Protein AF-A0A1V5XUL0-F1 (afdb_monomer_lite)

Structure (mmCIF, N/CA/C/O backbone):
data_AF-A0A1V5XUL0-F1
#
_entry.id   AF-A0A1V5XUL0-F1
#
loop_
_atom_site.group_PDB
_atom_site.id
_atom_site.type_symbol
_atom_site.label_atom_id
_atom_site.label_alt_id
_atom_site.label_comp_id
_atom_site.label_asym_id
_atom_site.label_entity_id
_atom_site.label_seq_id
_atom_site.pdbx_PDB_ins_code
_atom_site.Cartn_x
_atom_site.Cartn_y
_atom_site.Cartn_z
_atom_site.occupancy
_atom_site.B_iso_or_equiv
_atom_site.auth_seq_id
_atom_site.auth_comp_id
_atom_site.auth_asym_id
_atom_site.auth_atom_id
_atom_site.pdbx_PDB_model_num
ATOM 1 N N . MET A 1 1 ? 3.239 -18.757 29.867 1.00 59.53 1 MET A N 1
ATOM 2 C CA . MET A 1 1 ? 4.052 -17.527 29.972 1.00 59.53 1 MET A CA 1
ATOM 3 C C . MET A 1 1 ? 4.431 -17.095 28.571 1.00 59.53 1 MET A C 1
ATOM 5 O O . MET A 1 1 ? 4.892 -17.939 27.811 1.00 59.53 1 MET A O 1
ATOM 9 N N . GLN A 1 2 ? 4.167 -15.844 28.206 1.00 84.75 2 GLN A N 1
ATOM 10 C CA . GLN A 1 2 ? 4.447 -15.341 26.864 1.00 84.75 2 GLN A CA 1
ATOM 11 C C . GLN A 1 2 ? 5.853 -14.735 26.844 1.00 84.75 2 GLN A C 1
ATOM 13 O O . GLN A 1 2 ? 6.126 -13.776 27.567 1.00 84.75 2 GLN A O 1
ATOM 18 N N . ASN A 1 3 ? 6.744 -15.336 26.056 1.00 92.56 3 ASN A N 1
ATOM 19 C CA . ASN A 1 3 ? 8.061 -14.774 25.781 1.00 92.56 3 ASN A CA 1
ATOM 20 C C . ASN A 1 3 ? 7.967 -13.889 24.541 1.00 92.56 3 ASN A C 1
ATOM 22 O O . ASN A 1 3 ? 7.315 -14.257 23.563 1.00 92.56 3 ASN A O 1
ATOM 26 N N . PHE A 1 4 ? 8.648 -12.755 24.587 1.00 94.69 4 PHE A N 1
ATOM 27 C CA . PHE A 1 4 ? 8.796 -11.847 23.464 1.00 94.69 4 PHE A CA 1
ATOM 28 C C . PHE A 1 4 ? 10.259 -11.775 23.067 1.00 94.69 4 PHE A C 1
ATOM 30 O O . PHE A 1 4 ? 11.136 -11.787 23.928 1.00 94.69 4 PHE A O 1
ATOM 37 N N . ASN A 1 5 ? 10.513 -11.699 21.767 1.00 93.31 5 ASN A N 1
ATOM 38 C CA . ASN A 1 5 ? 11.843 -11.515 21.209 1.00 93.31 5 ASN A CA 1
ATOM 39 C C . ASN A 1 5 ? 12.011 -10.082 20.696 1.00 93.31 5 ASN A C 1
ATOM 41 O O . ASN A 1 5 ? 11.017 -9.410 20.411 1.00 93.31 5 ASN A O 1
ATOM 45 N N . ASN A 1 6 ? 13.259 -9.622 20.566 1.00 91.94 6 ASN A N 1
ATOM 46 C CA . ASN A 1 6 ? 13.623 -8.312 20.001 1.00 91.94 6 ASN A CA 1
ATOM 47 C C . ASN A 1 6 ? 12.744 -7.178 20.541 1.00 91.94 6 ASN A C 1
ATOM 49 O O . ASN A 1 6 ? 12.083 -6.466 19.790 1.00 91.94 6 ASN A O 1
ATOM 53 N N . SER A 1 7 ? 12.653 -7.100 21.862 1.00 94.50 7 SER A N 1
ATOM 54 C CA . SER A 1 7 ? 11.710 -6.235 22.559 1.00 94.50 7 SER A CA 1
ATOM 55 C C . SER A 1 7 ? 12.409 -5.021 23.148 1.00 94.50 7 SER A C 1
ATOM 57 O O . SER A 1 7 ? 13.621 -5.033 23.356 1.00 94.50 7 SER A O 1
ATOM 59 N N . TRP A 1 8 ? 11.645 -3.987 23.462 1.00 94.94 8 TRP A N 1
ATOM 60 C CA . TRP A 1 8 ? 12.133 -2.823 24.181 1.00 94.94 8 TRP A CA 1
ATOM 61 C C . TRP A 1 8 ? 11.078 -2.280 25.143 1.00 94.94 8 TRP A C 1
ATOM 63 O O . TRP A 1 8 ? 9.875 -2.474 24.969 1.00 94.94 8 TRP A O 1
ATOM 73 N N . LEU A 1 9 ? 11.557 -1.627 26.195 1.00 96.81 9 LEU A N 1
ATOM 74 C CA . LEU A 1 9 ? 10.783 -0.856 27.155 1.00 96.81 9 LEU A CA 1
ATOM 75 C C . LEU A 1 9 ? 11.223 0.601 27.034 1.00 96.81 9 LEU A C 1
ATOM 77 O O . LEU A 1 9 ? 12.421 0.896 27.005 1.00 96.81 9 LEU A O 1
ATOM 81 N N . GLY A 1 10 ? 10.265 1.512 26.963 1.00 96.31 10 GLY A N 1
ATOM 82 C CA . GLY A 1 10 ? 10.540 2.931 26.802 1.00 96.31 10 GLY A CA 1
ATOM 83 C C . GLY A 1 10 ? 9.300 3.778 27.010 1.00 96.31 10 GLY A C 1
ATOM 84 O O . GLY A 1 10 ? 8.245 3.265 27.365 1.00 96.31 10 GLY A O 1
ATOM 85 N N . TYR A 1 11 ? 9.426 5.077 26.782 1.00 96.31 11 TYR A N 1
ATOM 86 C CA . TYR A 1 11 ? 8.304 6.002 26.854 1.00 96.31 11 TYR A CA 1
ATOM 87 C C . TYR A 1 11 ? 7.851 6.381 25.449 1.00 96.31 11 TYR A C 1
ATOM 89 O O . TYR A 1 11 ? 8.640 6.922 24.678 1.00 96.31 11 TYR A O 1
ATOM 97 N N . ASP A 1 12 ? 6.588 6.104 25.138 1.00 93.62 12 ASP A N 1
ATOM 98 C CA . ASP A 1 12 ? 5.905 6.541 23.922 1.00 93.62 12 ASP A CA 1
ATOM 99 C C . ASP A 1 12 ? 5.601 8.030 24.021 1.00 93.62 12 ASP A C 1
ATOM 101 O O . ASP A 1 12 ? 5.016 8.464 25.017 1.00 93.62 12 ASP A O 1
ATOM 105 N N . LEU A 1 13 ? 5.966 8.802 23.004 1.00 93.31 13 LEU A N 1
ATOM 106 C CA . LEU A 1 13 ? 5.696 10.232 22.938 1.00 93.31 13 LEU A CA 1
ATOM 107 C C . LEU A 1 13 ? 4.589 10.513 21.908 1.00 93.31 13 LEU A C 1
ATOM 109 O O . LEU A 1 13 ? 4.604 9.918 20.825 1.00 93.31 13 LEU A O 1
ATOM 113 N N . PRO A 1 14 ? 3.646 11.432 22.190 1.00 88.44 14 PRO A N 1
ATOM 114 C CA . PRO A 1 14 ? 2.595 11.798 21.247 1.00 88.44 14 PRO A CA 1
ATOM 115 C C . PRO A 1 14 ? 3.161 12.263 19.901 1.00 88.44 14 PRO A C 1
ATOM 117 O O . PRO A 1 14 ? 3.851 13.281 19.802 1.00 88.44 14 PRO A O 1
ATOM 120 N N . TYR A 1 15 ? 2.855 11.503 18.848 1.00 86.38 15 TYR A N 1
ATOM 121 C CA . TYR A 1 15 ? 3.465 11.698 17.536 1.00 86.38 15 TYR A CA 1
ATOM 122 C C . TYR A 1 15 ? 3.209 13.091 16.960 1.00 86.38 15 TYR A C 1
ATOM 124 O O . TYR A 1 15 ? 4.140 13.771 16.530 1.00 86.38 15 TYR A O 1
ATOM 132 N N . ASP A 1 16 ? 1.945 13.515 16.980 1.00 83.50 16 ASP A N 1
ATOM 133 C CA . ASP A 1 16 ? 1.527 14.796 16.418 1.00 83.50 16 ASP A CA 1
ATOM 134 C C . ASP A 1 16 ? 2.096 15.975 17.210 1.00 83.50 16 ASP A C 1
ATOM 136 O O . ASP A 1 16 ? 2.430 16.998 16.617 1.00 83.50 16 ASP A O 1
ATOM 140 N N . GLU A 1 17 ? 2.261 15.847 18.530 1.00 89.25 17 GLU A N 1
ATOM 141 C CA . GLU A 1 17 ? 2.889 16.899 19.335 1.00 89.25 17 GLU A CA 1
ATOM 142 C C . GLU A 1 17 ? 4.354 17.077 18.938 1.00 89.25 17 GLU A C 1
ATOM 144 O O . GLU A 1 17 ? 4.753 18.198 18.625 1.00 89.25 17 GLU A O 1
ATOM 149 N N . ILE A 1 18 ? 5.125 15.982 18.847 1.00 89.88 18 ILE A N 1
ATOM 150 C CA . ILE A 1 18 ? 6.526 16.025 18.400 1.00 89.88 18 ILE A CA 1
ATOM 151 C C . ILE A 1 18 ? 6.636 16.575 16.979 1.00 89.88 18 ILE A C 1
ATOM 153 O O . ILE A 1 18 ? 7.435 17.475 16.722 1.00 89.88 18 ILE A O 1
ATOM 157 N N . GLU A 1 19 ? 5.844 16.059 16.038 1.00 88.38 19 GLU A N 1
ATOM 158 C CA . GLU A 1 19 ? 5.932 16.481 14.640 1.00 88.38 19 GLU A CA 1
ATOM 159 C C . GLU A 1 19 ? 5.550 17.951 14.449 1.00 88.38 19 GLU A C 1
ATOM 161 O O . GLU A 1 19 ? 6.055 18.580 13.523 1.00 88.38 19 GLU A O 1
ATOM 166 N N . ASN A 1 20 ? 4.722 18.530 15.321 1.00 88.19 20 ASN A N 1
ATOM 167 C CA . ASN A 1 20 ? 4.361 19.946 15.269 1.00 88.19 20 ASN A CA 1
ATOM 168 C C . ASN A 1 20 ? 5.371 20.875 15.965 1.00 88.19 20 ASN A C 1
ATOM 170 O O . ASN A 1 20 ? 5.241 22.097 15.848 1.00 88.19 20 ASN A O 1
ATOM 174 N N . LEU A 1 21 ? 6.401 20.344 16.634 1.00 89.94 21 LEU A N 1
ATOM 175 C CA . LEU A 1 21 ? 7.431 21.175 17.257 1.00 89.94 21 LEU A CA 1
ATOM 176 C C . LEU A 1 21 ? 8.192 21.997 16.200 1.00 89.94 21 LEU A C 1
ATOM 178 O O . LEU A 1 21 ? 8.639 21.446 15.186 1.00 89.94 21 LEU A O 1
ATOM 182 N N . PRO A 1 22 ? 8.431 23.305 16.432 1.00 89.12 22 PRO A N 1
ATOM 183 C CA . PRO A 1 22 ? 9.176 24.149 15.495 1.00 89.12 22 PRO A CA 1
ATOM 184 C C . PRO A 1 22 ? 10.574 23.615 15.152 1.00 89.12 22 PRO A C 1
ATOM 186 O O . PRO A 1 22 ? 11.016 23.731 14.006 1.00 89.12 22 PRO A O 1
ATOM 189 N N . SER A 1 23 ? 11.261 23.002 16.119 1.00 84.88 23 SER A N 1
ATOM 190 C CA . SER A 1 23 ? 12.575 22.371 15.941 1.00 84.88 23 SER A CA 1
ATOM 191 C C . SER A 1 23 ? 12.509 21.187 14.971 1.00 84.88 23 SER A C 1
ATOM 193 O O . SER A 1 23 ? 13.293 21.124 14.022 1.00 84.88 23 SER A O 1
ATOM 195 N N . VAL A 1 24 ? 11.518 20.305 15.132 1.00 85.94 24 VAL A N 1
ATOM 196 C CA . VAL A 1 24 ? 11.273 19.160 14.242 1.00 85.94 24 VAL A CA 1
ATOM 197 C C . VAL A 1 24 ? 10.875 19.634 12.847 1.00 85.94 24 VAL A C 1
ATOM 199 O O . VAL A 1 24 ? 11.471 19.214 11.858 1.00 85.94 24 VAL A O 1
ATOM 202 N N . GLN A 1 25 ? 9.949 20.587 12.735 1.00 87.00 25 GLN A N 1
ATOM 203 C CA . GLN A 1 25 ? 9.557 21.174 11.447 1.00 87.00 25 GLN A CA 1
ATOM 204 C C . GLN A 1 25 ? 10.744 21.812 10.710 1.00 87.00 25 GLN A C 1
ATOM 206 O O . GLN A 1 25 ? 10.874 21.683 9.488 1.00 87.00 25 GLN A O 1
ATOM 211 N N . THR A 1 26 ? 11.645 22.467 11.443 1.00 83.56 26 THR A N 1
ATOM 212 C CA . THR A 1 26 ? 12.870 23.052 10.884 1.00 83.56 26 THR A CA 1
ATOM 213 C C . THR A 1 26 ? 13.823 21.968 10.377 1.00 83.56 26 THR A C 1
ATOM 215 O O . THR A 1 26 ? 14.301 22.068 9.242 1.00 83.56 26 THR A O 1
ATOM 218 N N . LEU A 1 27 ? 14.033 20.892 11.147 1.00 77.88 27 LEU A N 1
ATOM 219 C CA . LEU A 1 27 ? 14.802 19.720 10.709 1.00 77.88 27 LEU A CA 1
ATOM 220 C C . LEU A 1 27 ? 14.221 19.119 9.424 1.00 77.88 27 LEU A C 1
ATOM 222 O O . LEU A 1 27 ? 14.946 18.966 8.436 1.00 77.88 27 LEU A O 1
ATOM 226 N N . ARG A 1 28 ? 12.903 18.884 9.382 1.00 80.31 28 ARG A N 1
ATOM 227 C CA . ARG A 1 28 ? 12.196 18.341 8.209 1.00 80.31 28 ARG A CA 1
ATOM 228 C C . ARG A 1 28 ? 12.403 19.211 6.961 1.00 80.31 28 ARG A C 1
ATOM 230 O O . ARG A 1 28 ? 12.702 18.691 5.884 1.00 80.31 28 ARG A O 1
ATOM 237 N N . ARG A 1 29 ? 12.308 20.540 7.095 1.00 79.50 29 ARG A N 1
ATOM 238 C CA . ARG A 1 29 ? 12.514 21.499 5.988 1.00 79.50 29 ARG A CA 1
ATOM 239 C C . ARG A 1 29 ? 13.963 21.561 5.510 1.00 79.50 29 ARG A C 1
ATOM 241 O O . ARG A 1 29 ? 14.192 21.716 4.311 1.00 79.50 29 ARG A O 1
ATOM 248 N N . SER A 1 30 ? 14.929 21.403 6.418 1.00 72.12 30 SER A N 1
ATOM 249 C CA . SER A 1 30 ? 16.365 21.465 6.104 1.00 72.12 30 SER A CA 1
ATOM 250 C C . SER A 1 30 ? 16.858 20.321 5.208 1.00 72.12 30 SER A C 1
ATOM 252 O O . SER A 1 30 ? 17.946 20.400 4.644 1.00 72.12 30 SER A O 1
ATOM 254 N N . GLY A 1 31 ? 16.049 19.273 5.026 1.00 65.06 31 GLY A N 1
ATOM 255 C CA . GLY A 1 31 ? 16.380 18.142 4.164 1.00 65.06 31 GLY A CA 1
ATOM 256 C C . GLY A 1 31 ? 17.195 17.043 4.839 1.00 65.06 31 GLY A C 1
ATOM 257 O O . GLY A 1 31 ? 17.385 16.010 4.205 1.00 65.06 31 GLY A O 1
ATOM 258 N N . VAL A 1 32 ? 17.587 17.236 6.105 1.00 59.88 32 VAL A N 1
ATOM 259 C CA . VAL A 1 32 ? 18.334 16.269 6.933 1.00 59.88 32 VAL A CA 1
ATOM 260 C C . VAL A 1 32 ? 17.568 14.951 7.135 1.00 59.88 32 VAL A C 1
ATOM 262 O O . VAL A 1 32 ? 18.181 13.935 7.413 1.00 59.88 32 VAL A O 1
ATOM 265 N N . GLU A 1 33 ? 16.248 14.928 6.907 1.00 54.31 33 GLU A N 1
ATOM 266 C CA . GLU A 1 33 ? 15.427 13.711 7.025 1.00 54.31 33 GLU A CA 1
ATOM 267 C C . GLU A 1 33 ? 14.427 13.515 5.874 1.00 54.31 33 GLU A C 1
ATOM 269 O O . GLU A 1 33 ? 13.339 12.965 6.052 1.00 54.31 33 GLU A O 1
ATOM 274 N N . LYS A 1 34 ? 14.752 13.945 4.649 1.00 51.62 34 LYS A N 1
ATOM 275 C CA . LYS A 1 34 ? 13.829 13.778 3.504 1.00 51.62 34 LYS A CA 1
ATOM 276 C C . LYS A 1 34 ? 13.521 12.314 3.136 1.00 51.62 34 LYS A C 1
ATOM 278 O O . LYS A 1 34 ? 12.753 12.099 2.199 1.00 51.62 34 LYS A O 1
ATOM 283 N N . ARG A 1 35 ? 14.122 11.312 3.794 1.00 53.38 35 ARG A N 1
ATOM 284 C CA . ARG A 1 35 ? 14.124 9.923 3.302 1.00 53.38 35 ARG A CA 1
ATOM 285 C C . ARG A 1 35 ? 13.545 8.869 4.252 1.00 53.38 35 ARG A C 1
ATOM 287 O O . ARG A 1 35 ? 13.005 7.900 3.726 1.00 53.38 35 ARG A O 1
ATOM 294 N N . VAL A 1 36 ? 13.562 9.047 5.581 1.00 56.62 36 VAL A N 1
ATOM 295 C CA . VAL A 1 36 ? 13.006 8.053 6.528 1.00 56.62 36 VAL A CA 1
ATOM 296 C C . VAL A 1 36 ? 12.354 8.737 7.737 1.00 56.62 36 VAL A C 1
ATOM 298 O O . VAL A 1 36 ? 13.031 9.121 8.687 1.00 56.62 36 VAL A O 1
ATOM 301 N N . LYS A 1 37 ? 11.025 8.891 7.697 1.00 65.69 37 LYS A N 1
ATOM 302 C CA . LYS A 1 37 ? 10.228 9.357 8.842 1.00 65.69 37 LYS A CA 1
ATOM 303 C C . LYS A 1 37 ? 10.076 8.205 9.836 1.00 65.69 37 LYS A C 1
ATOM 305 O O . LYS A 1 37 ? 9.657 7.125 9.416 1.00 65.69 37 LYS A O 1
ATOM 310 N N . SER A 1 38 ? 10.378 8.424 11.117 1.00 70.19 38 SER A N 1
ATOM 311 C CA . SER A 1 38 ? 10.038 7.426 12.136 1.00 70.19 38 SER A CA 1
ATOM 312 C C . SER A 1 38 ? 8.508 7.274 12.200 1.00 70.19 38 SER A C 1
ATOM 314 O O . SER A 1 38 ? 7.800 8.289 12.158 1.00 70.19 38 SER A O 1
ATOM 316 N N . PRO A 1 39 ? 7.965 6.045 12.241 1.00 71.88 39 PRO A N 1
ATOM 317 C CA . PRO A 1 39 ? 6.527 5.832 12.388 1.00 71.88 39 PRO A CA 1
ATOM 318 C C . PRO A 1 39 ? 6.022 6.173 13.798 1.00 71.88 39 PRO A C 1
ATOM 320 O O . PRO A 1 39 ? 4.828 6.391 13.969 1.00 71.88 39 PRO A O 1
ATOM 323 N N . GLU A 1 40 ? 6.916 6.235 14.786 1.00 82.69 40 GLU A N 1
ATOM 324 C CA . GLU A 1 40 ? 6.610 6.558 16.179 1.00 82.69 40 GLU A CA 1
ATOM 325 C C . GLU A 1 40 ? 7.777 7.300 16.846 1.00 82.69 40 GLU A C 1
ATOM 327 O O . GLU A 1 40 ? 8.929 7.180 16.422 1.00 82.69 40 GLU A O 1
ATOM 332 N N . HIS A 1 41 ? 7.471 8.063 17.892 1.00 90.56 41 HIS A N 1
ATOM 333 C CA . HIS A 1 41 ? 8.442 8.828 18.672 1.00 90.56 41 HIS A CA 1
ATOM 334 C C . HIS A 1 41 ? 8.519 8.226 20.066 1.00 90.56 41 HIS A C 1
ATOM 336 O O . HIS A 1 41 ? 7.502 8.116 20.741 1.00 90.56 41 HIS A O 1
ATOM 342 N N . HIS A 1 42 ? 9.704 7.806 20.497 1.00 93.56 42 HIS A N 1
ATOM 343 C CA . HIS A 1 42 ? 9.872 7.183 21.805 1.00 93.56 42 HIS A CA 1
ATOM 344 C C . HIS A 1 42 ? 11.260 7.450 22.392 1.00 93.56 42 HIS A C 1
ATOM 346 O O . HIS A 1 42 ? 12.211 7.741 21.667 1.00 93.56 42 HIS A O 1
ATOM 352 N N . VAL A 1 43 ? 11.368 7.315 23.715 1.00 94.69 43 VAL A N 1
ATOM 353 C CA . VAL A 1 43 ? 12.642 7.283 24.447 1.00 94.69 43 VAL A CA 1
ATOM 354 C C . VAL A 1 43 ? 12.844 5.878 24.992 1.00 94.69 43 VAL A C 1
ATOM 356 O O . VAL A 1 43 ? 12.108 5.442 25.879 1.00 94.69 43 VAL A O 1
ATOM 359 N N . THR A 1 44 ? 13.833 5.156 24.467 1.00 94.69 44 THR A N 1
ATOM 360 C CA . THR A 1 44 ? 14.105 3.783 24.915 1.00 94.69 44 THR A CA 1
ATOM 361 C C . THR A 1 44 ? 14.852 3.775 26.245 1.00 94.69 44 THR A C 1
ATOM 363 O O . THR A 1 44 ? 15.869 4.446 26.397 1.00 94.69 44 THR A O 1
ATOM 366 N N . VAL A 1 45 ? 14.364 2.973 27.192 1.00 95.44 45 VAL A N 1
ATOM 367 C CA . VAL A 1 45 ? 14.998 2.719 28.493 1.00 95.44 45 VAL A CA 1
ATOM 368 C C . VAL A 1 45 ? 15.832 1.439 28.430 1.00 95.44 45 VAL A C 1
ATOM 370 O O . VAL A 1 45 ? 16.974 1.430 28.885 1.00 95.44 45 VAL A O 1
ATOM 373 N N . ALA A 1 46 ? 15.271 0.360 27.872 1.00 95.75 46 ALA A N 1
ATOM 374 C CA . ALA A 1 46 ? 15.939 -0.935 27.793 1.00 95.75 46 ALA A CA 1
ATOM 375 C C . ALA A 1 46 ? 15.508 -1.759 26.567 1.00 95.75 46 ALA A C 1
ATOM 377 O O . ALA A 1 46 ? 14.332 -1.810 26.226 1.00 95.75 46 ALA A O 1
ATOM 378 N N . TYR A 1 47 ? 16.456 -2.470 25.964 1.00 94.44 47 TYR A N 1
ATOM 379 C CA . TYR A 1 47 ? 16.301 -3.484 24.928 1.00 94.44 47 TYR A CA 1
ATOM 380 C C . TYR A 1 47 ? 16.503 -4.879 25.514 1.00 94.44 47 TYR A C 1
ATOM 382 O O . TYR A 1 47 ? 17.434 -5.116 26.293 1.00 94.44 47 TYR A O 1
ATOM 390 N N . PHE A 1 48 ? 15.686 -5.818 25.048 1.00 94.19 48 PHE A N 1
ATOM 391 C CA . PHE A 1 48 ? 15.692 -7.218 25.444 1.00 94.19 48 PHE A CA 1
ATOM 392 C C . PHE A 1 48 ? 15.749 -8.116 24.210 1.00 94.19 48 PHE A C 1
ATOM 394 O O . PHE A 1 48 ? 14.975 -7.963 23.267 1.00 94.19 48 PHE A O 1
ATOM 401 N N . GLU A 1 49 ? 16.653 -9.092 24.216 1.00 91.69 49 GLU A N 1
ATOM 402 C CA . GLU A 1 49 ? 16.721 -10.083 23.139 1.00 91.69 49 GLU A CA 1
ATOM 403 C C . GLU A 1 49 ? 15.577 -11.086 23.231 1.00 91.69 49 GLU A C 1
ATOM 405 O O . GLU A 1 49 ? 14.854 -11.283 22.258 1.00 91.69 49 GLU A O 1
ATOM 410 N N . THR A 1 50 ? 15.373 -11.621 24.433 1.00 93.19 50 THR A N 1
ATOM 411 C CA . THR A 1 50 ? 14.190 -12.380 24.820 1.00 93.19 50 THR A CA 1
ATOM 412 C C . THR A 1 50 ? 13.776 -11.936 26.216 1.00 93.19 50 THR A C 1
ATOM 414 O O . THR A 1 50 ? 14.618 -11.821 27.106 1.00 93.19 50 THR A O 1
ATOM 417 N N . ILE A 1 51 ? 12.485 -11.695 26.421 1.00 96.19 51 ILE A N 1
ATOM 418 C CA . ILE A 1 51 ? 11.937 -11.293 27.713 1.00 96.19 51 ILE A CA 1
ATOM 419 C C . ILE A 1 51 ? 10.630 -12.019 27.999 1.00 96.19 51 ILE A C 1
ATOM 421 O O . ILE A 1 51 ? 9.760 -12.160 27.140 1.00 96.19 51 ILE A O 1
ATOM 425 N N . ASN A 1 52 ? 10.497 -12.481 29.236 1.00 95.62 52 ASN A N 1
ATOM 426 C CA . ASN A 1 52 ? 9.239 -12.974 29.769 1.00 95.62 52 ASN A CA 1
ATOM 427 C C . ASN A 1 52 ? 8.470 -11.787 30.359 1.00 95.62 52 ASN A C 1
ATOM 429 O O . ASN A 1 52 ? 8.986 -11.110 31.252 1.00 95.62 52 ASN A O 1
ATOM 433 N N . LEU A 1 53 ? 7.255 -11.537 29.866 1.00 94.06 53 LEU A N 1
ATOM 434 C CA . LEU A 1 53 ? 6.483 -10.350 30.248 1.00 94.06 53 LEU A CA 1
ATOM 435 C C . LEU A 1 53 ? 6.157 -10.302 31.751 1.00 94.06 53 LEU A C 1
ATOM 437 O O . LEU A 1 53 ? 6.127 -9.220 32.331 1.00 94.06 53 LEU A O 1
ATOM 441 N N . GLU A 1 54 ? 5.986 -11.459 32.398 1.00 94.88 54 GLU A N 1
ATOM 442 C CA . GLU A 1 54 ? 5.731 -11.523 33.841 1.00 94.88 54 GLU A CA 1
ATOM 443 C C . GLU A 1 54 ? 6.976 -11.118 34.639 1.00 94.88 54 GLU A C 1
ATOM 445 O O . GLU A 1 54 ? 6.880 -10.344 35.585 1.00 94.88 54 GLU A O 1
ATOM 450 N N . ASN A 1 55 ? 8.169 -11.549 34.217 1.00 96.19 55 ASN A N 1
ATOM 451 C CA . ASN A 1 55 ? 9.415 -11.132 34.869 1.00 96.19 55 ASN A CA 1
ATOM 452 C C . ASN A 1 55 ? 9.629 -9.617 34.761 1.00 96.19 55 ASN A C 1
ATOM 454 O O . ASN A 1 55 ? 10.065 -8.987 35.725 1.00 96.19 55 ASN A O 1
ATOM 458 N N . LEU A 1 56 ? 9.309 -9.032 33.600 1.00 96.81 56 LEU A N 1
ATOM 459 C CA . LEU A 1 56 ? 9.377 -7.586 33.401 1.00 96.81 56 LEU A CA 1
ATOM 460 C C . LEU A 1 56 ? 8.372 -6.853 34.300 1.00 96.81 56 LEU A C 1
ATOM 462 O O . LEU A 1 56 ? 8.743 -5.892 34.965 1.00 96.81 56 LEU A O 1
ATOM 466 N N . LYS A 1 57 ? 7.134 -7.347 34.391 1.00 97.00 57 LYS A N 1
ATOM 467 C CA . LYS A 1 57 ? 6.112 -6.824 35.307 1.00 97.00 57 LYS A CA 1
ATOM 468 C C . LYS A 1 57 ? 6.584 -6.836 36.765 1.00 97.00 57 LYS A C 1
ATOM 470 O O . LYS A 1 57 ? 6.512 -5.811 37.435 1.00 97.00 57 LYS A O 1
ATOM 475 N N . GLN A 1 58 ? 7.134 -7.951 37.247 1.00 97.44 58 GLN A N 1
ATOM 476 C CA . GLN A 1 58 ? 7.667 -8.040 38.615 1.00 97.44 58 GLN A CA 1
ATOM 477 C C . GLN A 1 58 ? 8.870 -7.108 38.846 1.00 97.44 58 GLN A C 1
ATOM 479 O O . GLN A 1 58 ? 9.096 -6.636 39.961 1.00 97.44 58 GLN A O 1
ATOM 484 N N . ALA A 1 59 ? 9.665 -6.824 37.810 1.00 97.44 59 ALA A N 1
ATOM 485 C CA . ALA A 1 59 ? 10.716 -5.814 37.890 1.00 97.44 59 ALA A CA 1
ATOM 486 C C . ALA A 1 59 ? 10.135 -4.395 37.999 1.00 97.44 59 ALA A C 1
ATOM 488 O O . ALA A 1 59 ? 10.591 -3.641 38.851 1.00 97.44 59 ALA A O 1
ATOM 489 N N . LEU A 1 60 ? 9.105 -4.056 37.217 1.00 97.50 60 LEU A N 1
ATOM 490 C CA . LEU A 1 60 ? 8.461 -2.737 37.260 1.00 97.50 60 LEU A CA 1
ATOM 491 C C . LEU A 1 60 ? 7.754 -2.456 38.587 1.00 97.50 60 LEU A C 1
ATOM 493 O O . LEU A 1 60 ? 7.916 -1.370 39.128 1.00 97.50 60 LEU A O 1
ATOM 497 N N . ILE A 1 61 ? 7.061 -3.443 39.162 1.00 97.50 61 ILE A N 1
ATOM 498 C CA . ILE A 1 61 ? 6.433 -3.306 40.488 1.00 97.50 61 ILE A CA 1
ATOM 499 C C . ILE A 1 61 ? 7.477 -2.936 41.548 1.00 97.50 61 ILE A C 1
ATOM 501 O O . ILE A 1 61 ? 7.264 -2.030 42.352 1.00 97.50 61 ILE A O 1
ATOM 505 N N . ARG A 1 62 ? 8.629 -3.618 41.539 1.00 97.81 62 ARG A N 1
ATOM 506 C CA . ARG A 1 62 ? 9.733 -3.316 42.462 1.00 97.81 62 ARG A CA 1
ATOM 507 C C . ARG A 1 62 ? 10.351 -1.948 42.183 1.00 97.81 62 ARG A C 1
ATOM 509 O O . ARG A 1 62 ? 10.638 -1.223 43.127 1.00 97.81 62 ARG A O 1
ATOM 516 N N . ALA A 1 63 ? 10.505 -1.587 40.910 1.00 97.44 63 ALA A N 1
ATOM 517 C CA . ALA A 1 63 ? 11.008 -0.276 40.520 1.00 97.44 63 ALA A CA 1
ATOM 518 C C . ALA A 1 63 ? 10.099 0.853 41.037 1.00 97.44 63 ALA A C 1
ATOM 520 O O . ALA A 1 63 ? 10.603 1.832 41.566 1.00 97.44 63 ALA A O 1
ATOM 521 N N . GLU A 1 64 ? 8.772 0.715 40.951 1.00 97.38 64 GLU A N 1
ATOM 522 C CA . GLU A 1 64 ? 7.821 1.706 41.484 1.00 97.38 64 GLU A CA 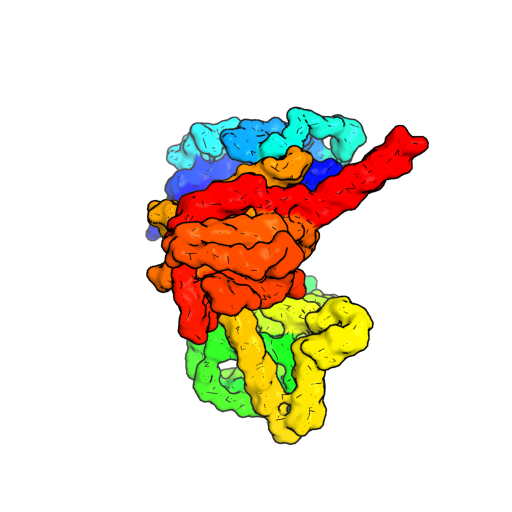1
ATOM 523 C C . GLU A 1 64 ? 7.876 1.821 43.009 1.00 97.38 64 GLU A C 1
ATOM 525 O O . GLU A 1 64 ? 7.820 2.926 43.553 1.00 97.38 64 GLU A O 1
ATOM 530 N N . GLN A 1 65 ? 8.025 0.687 43.701 1.00 96.94 65 GLN A N 1
ATOM 531 C CA . GLN A 1 65 ? 8.197 0.656 45.155 1.00 96.94 65 GLN A CA 1
ATOM 532 C C . GLN A 1 65 ? 9.473 1.385 45.590 1.00 96.94 65 GLN A C 1
ATOM 534 O O . GLN A 1 65 ? 9.435 2.146 46.553 1.00 96.94 65 GLN A O 1
ATOM 539 N N . GLU A 1 66 ? 10.584 1.177 44.880 1.00 97.69 66 GLU A N 1
ATOM 540 C CA . GLU A 1 66 ? 11.865 1.825 45.178 1.00 97.69 66 GLU A CA 1
ATOM 541 C C . GLU A 1 66 ? 11.890 3.300 44.753 1.00 97.69 66 GLU A C 1
ATOM 543 O O . GLU A 1 66 ? 12.437 4.139 45.467 1.00 97.69 66 GLU A O 1
ATOM 548 N N . TYR A 1 67 ? 11.241 3.641 43.636 1.00 96.50 67 TYR A N 1
ATOM 549 C CA . TYR A 1 67 ? 11.082 5.025 43.191 1.00 96.50 67 TYR A CA 1
ATOM 550 C C . TYR A 1 67 ? 10.191 5.846 44.135 1.00 96.50 67 TYR A C 1
ATOM 552 O O . TYR A 1 67 ? 10.358 7.061 44.252 1.00 96.50 67 TYR A O 1
ATOM 560 N N . GLY A 1 68 ? 9.232 5.191 44.800 1.00 96.19 68 GLY A N 1
ATOM 561 C CA . GLY A 1 68 ? 8.238 5.837 45.656 1.00 96.19 68 GLY A CA 1
ATOM 562 C C . GLY A 1 68 ? 7.094 6.494 44.876 1.00 96.19 68 GLY A C 1
ATOM 563 O O . GLY A 1 68 ? 6.488 7.447 45.364 1.00 96.19 68 GLY A O 1
ATOM 564 N N . GLY A 1 69 ? 6.796 6.017 43.662 1.00 93.44 69 GLY A N 1
ATOM 565 C CA . GLY A 1 69 ? 5.752 6.585 42.810 1.00 93.44 69 GLY A CA 1
ATOM 566 C C . GLY A 1 69 ? 5.531 5.820 41.504 1.00 93.44 69 GLY A C 1
ATOM 567 O O . GLY A 1 69 ? 6.275 4.903 41.166 1.00 93.44 69 GLY A O 1
ATOM 568 N N . SER A 1 70 ? 4.497 6.222 40.762 1.00 93.88 70 SER A N 1
ATOM 569 C CA . SER A 1 70 ? 4.157 5.639 39.458 1.00 93.88 70 SER A CA 1
ATOM 570 C C . SER A 1 70 ? 5.237 5.932 38.413 1.00 93.88 70 SER A C 1
ATOM 572 O O . SER A 1 70 ? 5.660 7.082 38.260 1.00 93.88 70 SER A O 1
ATOM 574 N N . LEU A 1 71 ? 5.591 4.913 37.627 1.00 93.12 71 LEU A N 1
ATOM 575 C CA . LEU A 1 71 ? 6.469 5.037 36.459 1.00 93.12 71 LEU A CA 1
ATOM 576 C C . LEU A 1 71 ? 5.690 5.163 35.135 1.00 93.12 71 LEU A C 1
ATOM 578 O O . LEU A 1 71 ? 6.305 5.240 34.076 1.00 93.12 71 LEU A O 1
ATOM 582 N N . ASN A 1 72 ? 4.349 5.205 35.168 1.00 88.06 72 ASN A N 1
ATOM 583 C CA . ASN A 1 72 ? 3.504 5.280 33.966 1.00 88.06 72 ASN A CA 1
ATOM 584 C C . ASN A 1 72 ? 3.810 6.472 33.055 1.00 88.06 72 ASN A C 1
ATOM 586 O O . ASN A 1 72 ? 3.664 6.357 31.840 1.00 88.06 72 ASN A O 1
ATOM 590 N N . LEU A 1 73 ? 4.162 7.622 33.628 1.00 89.94 73 LEU A N 1
ATOM 591 C CA . LEU A 1 73 ? 4.328 8.881 32.907 1.00 89.94 73 LEU A CA 1
ATOM 592 C C . LEU A 1 73 ? 5.675 9.500 33.255 1.00 89.94 73 LEU A C 1
ATOM 594 O O . LEU A 1 73 ? 6.043 9.508 34.427 1.00 89.94 73 LEU A O 1
ATOM 598 N N . ASN A 1 74 ? 6.351 10.065 32.254 1.00 89.88 74 ASN A N 1
ATOM 599 C CA . ASN A 1 74 ? 7.516 10.926 32.455 1.00 89.88 74 ASN A CA 1
ATOM 600 C C . ASN A 1 74 ? 7.381 12.216 31.646 1.00 89.88 74 ASN A C 1
ATOM 602 O O . ASN A 1 74 ? 7.087 12.176 30.452 1.00 89.88 74 ASN A O 1
ATOM 606 N N . ASN A 1 75 ? 7.619 13.358 32.291 1.00 92.69 75 ASN A N 1
ATOM 607 C CA . ASN A 1 75 ? 7.669 14.659 31.629 1.00 92.69 75 ASN A CA 1
ATOM 608 C C . ASN A 1 75 ? 9.102 14.924 31.161 1.00 92.69 75 ASN A C 1
ATOM 610 O O . ASN A 1 75 ? 9.942 15.340 31.954 1.00 92.69 75 ASN A O 1
ATOM 614 N N . PHE A 1 76 ? 9.373 14.682 29.881 1.00 93.75 76 PHE A N 1
ATOM 615 C CA . PHE A 1 76 ? 10.676 14.931 29.279 1.00 93.75 76 PHE A CA 1
ATOM 616 C C . PHE A 1 76 ? 10.882 16.407 28.984 1.00 93.75 76 PHE A C 1
ATOM 618 O O . PHE A 1 76 ? 10.090 16.991 28.253 1.00 93.75 76 PHE A O 1
ATOM 625 N N . TYR A 1 77 ? 11.981 16.971 29.484 1.00 94.38 77 TYR A N 1
ATOM 626 C CA . TYR A 1 77 ? 12.499 18.271 29.061 1.00 94.38 77 TYR A CA 1
ATOM 627 C C . TYR A 1 77 ? 13.705 18.049 28.154 1.00 94.38 77 TYR A C 1
ATOM 629 O O . TYR A 1 77 ? 14.750 17.604 28.621 1.00 94.38 77 TYR A O 1
ATOM 637 N N . PHE A 1 78 ? 13.555 18.320 26.862 1.00 92.81 78 PHE A N 1
ATOM 638 C CA . PHE A 1 78 ? 14.619 18.182 25.872 1.00 92.81 78 PHE A CA 1
ATOM 639 C C . PHE A 1 78 ? 15.328 19.515 25.681 1.00 92.81 78 PHE A C 1
ATOM 641 O O . PHE A 1 78 ? 14.739 20.451 25.147 1.00 92.81 78 PHE A O 1
ATOM 648 N N . ASP A 1 79 ? 16.587 19.595 26.102 1.00 90.75 79 ASP A N 1
ATOM 649 C CA . ASP A 1 79 ? 17.442 20.782 25.981 1.00 90.75 79 ASP A CA 1
ATOM 650 C C . ASP A 1 79 ? 18.728 20.531 25.182 1.00 90.75 79 ASP A C 1
ATOM 652 O O . ASP A 1 79 ? 19.433 21.481 24.838 1.00 90.75 79 ASP A O 1
ATOM 656 N N . GLY A 1 80 ? 19.009 19.273 24.838 1.00 86.88 80 GLY A N 1
ATOM 657 C CA . GLY A 1 80 ? 20.146 18.894 24.014 1.00 86.88 80 GLY A CA 1
ATOM 658 C C . GLY A 1 80 ? 19.737 18.271 22.683 1.00 86.88 80 GLY A C 1
ATOM 659 O O . GLY A 1 80 ? 18.613 17.807 22.475 1.00 86.88 80 GLY A O 1
ATOM 660 N N . TYR A 1 81 ? 20.688 18.263 21.757 1.00 85.50 81 TYR A N 1
ATOM 661 C CA . TYR A 1 81 ? 20.544 17.644 20.448 1.00 85.50 81 TYR A CA 1
ATOM 662 C C . TYR A 1 81 ? 21.891 17.074 20.001 1.00 85.50 81 TYR A C 1
ATOM 664 O O . TYR A 1 81 ? 22.948 17.578 20.389 1.00 85.50 81 TYR A O 1
ATOM 672 N N . GLY A 1 82 ? 21.870 16.052 19.149 1.00 84.12 82 GLY A N 1
ATOM 673 C CA . GLY A 1 82 ? 23.098 15.473 18.619 1.00 84.12 82 GLY A CA 1
ATOM 674 C C . GLY A 1 82 ? 22.895 14.641 17.360 1.00 84.12 82 GLY A C 1
ATOM 675 O O . GLY A 1 82 ? 21.793 14.547 16.818 1.00 84.12 82 GLY A O 1
ATOM 676 N N . VAL A 1 83 ? 24.000 14.055 16.897 1.00 82.75 83 VAL A N 1
ATOM 677 C CA . VAL A 1 83 ? 24.025 13.065 15.817 1.00 82.75 83 VAL A CA 1
ATOM 678 C C . VAL A 1 83 ? 24.685 11.798 16.346 1.00 82.75 83 VAL A C 1
ATOM 680 O O . VAL A 1 83 ? 25.817 11.852 16.823 1.00 82.75 83 VAL A O 1
ATOM 683 N N . LEU A 1 84 ? 23.976 10.673 16.283 1.00 80.88 84 LEU A N 1
ATOM 684 C CA . LEU A 1 84 ? 24.509 9.348 16.600 1.00 80.88 84 LEU A CA 1
ATOM 685 C C . LEU A 1 84 ? 24.935 8.666 15.304 1.00 80.88 84 LEU A C 1
ATOM 687 O O . LEU A 1 84 ? 24.156 8.592 14.356 1.00 80.88 84 LEU A O 1
ATOM 691 N N . GLU A 1 85 ? 26.163 8.158 15.271 1.00 81.88 85 GLU A N 1
ATOM 692 C CA . GLU A 1 85 ? 26.670 7.339 14.172 1.00 81.88 85 GLU A CA 1
ATOM 693 C C . GLU A 1 85 ? 26.518 5.858 14.531 1.00 81.88 85 GLU A C 1
ATOM 695 O O . GLU A 1 85 ? 27.039 5.388 15.544 1.00 81.88 85 GLU A O 1
ATOM 700 N N . GLN A 1 86 ? 25.776 5.127 13.706 1.00 79.06 86 GLN A N 1
ATOM 701 C CA . GLN A 1 86 ? 25.598 3.683 13.798 1.00 79.06 86 GLN A CA 1
ATOM 702 C C . GLN A 1 86 ? 26.075 3.016 12.502 1.00 79.06 86 GLN A C 1
ATOM 704 O O . GLN A 1 86 ? 26.420 3.675 11.521 1.00 79.06 86 GLN A O 1
ATOM 709 N N . LYS A 1 87 ? 26.122 1.678 12.490 1.00 77.19 87 LYS A N 1
ATOM 710 C CA . LYS A 1 87 ? 26.628 0.900 11.342 1.00 77.19 87 LYS A CA 1
ATOM 711 C C . LYS A 1 87 ? 25.862 1.156 10.040 1.00 77.19 87 LYS A C 1
ATOM 713 O O . LYS A 1 87 ? 26.420 0.955 8.967 1.00 77.19 87 LYS A O 1
ATOM 718 N N . ASP A 1 88 ? 24.596 1.532 10.139 1.00 72.50 88 ASP A N 1
ATOM 719 C CA . ASP A 1 88 ? 23.672 1.742 9.028 1.00 72.50 88 ASP A CA 1
ATOM 720 C C . ASP A 1 88 ? 23.517 3.217 8.625 1.00 72.50 88 ASP A C 1
ATOM 722 O O . ASP A 1 88 ? 22.939 3.495 7.575 1.00 72.50 88 ASP A O 1
ATOM 726 N N . GLY A 1 89 ? 24.080 4.157 9.391 1.00 79.94 89 GLY A N 1
ATOM 727 C CA . GLY A 1 89 ? 24.101 5.578 9.054 1.00 79.94 89 GLY A CA 1
ATOM 728 C C . GLY A 1 89 ? 24.134 6.493 10.274 1.00 79.94 89 GLY A C 1
ATOM 729 O O . GLY A 1 89 ? 24.399 6.071 11.399 1.00 79.94 89 GLY A O 1
ATOM 730 N N . LYS A 1 90 ? 23.875 7.780 10.035 1.00 80.94 90 LYS A N 1
ATOM 731 C CA . LYS A 1 90 ? 23.801 8.815 11.070 1.00 80.94 90 LYS A CA 1
ATOM 732 C C . LYS A 1 90 ? 22.350 9.185 11.349 1.00 80.94 90 LYS A C 1
ATOM 734 O O . LYS A 1 90 ? 21.543 9.241 10.424 1.00 80.94 90 LYS A O 1
ATOM 739 N N . TYR A 1 91 ? 22.044 9.468 12.609 1.00 82.38 91 TYR A N 1
ATOM 740 C CA . TYR A 1 91 ? 20.700 9.788 13.084 1.00 82.38 91 TYR A CA 1
ATOM 741 C C . TYR A 1 91 ? 20.721 11.050 13.930 1.00 82.38 91 TYR A C 1
ATOM 743 O O . TYR A 1 91 ? 21.585 11.195 14.795 1.00 82.38 91 TYR A O 1
ATOM 751 N N . VAL A 1 92 ? 19.751 11.938 13.721 1.00 84.00 92 VAL A N 1
ATOM 752 C CA . VAL A 1 92 ? 19.554 13.111 14.577 1.00 84.00 92 VAL A CA 1
ATOM 753 C C . VAL A 1 92 ? 18.669 12.730 15.756 1.00 84.00 92 VAL A C 1
ATOM 755 O O . VAL A 1 92 ? 17.631 12.085 15.590 1.00 84.00 92 VAL A O 1
ATOM 758 N N . TYR A 1 93 ? 19.071 13.161 16.947 1.00 88.75 93 TYR A N 1
ATOM 759 C CA . TYR A 1 93 ? 18.318 12.919 18.168 1.00 88.75 93 TYR A CA 1
ATOM 760 C C . TYR A 1 93 ? 18.230 14.170 19.042 1.00 88.75 93 TYR A C 1
ATOM 762 O O . TYR A 1 93 ? 19.088 15.055 18.977 1.00 88.75 93 TYR A O 1
ATOM 770 N N . PHE A 1 94 ? 17.205 14.208 19.891 1.00 91.06 94 PHE A N 1
ATOM 771 C CA . PHE A 1 94 ? 17.136 15.108 21.040 1.00 91.06 94 PHE A CA 1
ATOM 772 C C . PHE A 1 94 ? 17.485 14.343 22.314 1.00 91.06 94 PHE A C 1
ATOM 774 O O . PHE A 1 94 ? 17.020 13.220 22.513 1.00 91.06 94 PHE A O 1
ATOM 781 N N . SER A 1 95 ? 18.292 14.947 23.182 1.00 91.81 95 SER A N 1
ATOM 782 C CA . SER A 1 95 ? 18.599 14.402 24.505 1.00 91.81 95 SER A CA 1
ATOM 783 C C . SER A 1 95 ? 17.797 15.151 25.567 1.00 91.81 95 SER A C 1
ATOM 785 O O . SER A 1 95 ? 17.780 16.387 25.549 1.00 91.81 95 SER A O 1
ATOM 787 N N . PRO A 1 96 ? 17.122 14.437 26.479 1.00 93.62 96 PRO A N 1
ATOM 788 C CA . PRO A 1 96 ? 16.487 15.068 27.614 1.00 93.62 96 PRO A CA 1
ATOM 789 C C . PRO A 1 96 ? 17.543 15.527 28.626 1.00 93.62 96 PRO A C 1
ATOM 791 O O . PRO A 1 96 ? 18.603 14.910 28.748 1.00 93.62 96 PRO A O 1
ATOM 794 N N . SER A 1 97 ? 17.234 16.578 29.377 1.00 92.31 97 SER A N 1
ATOM 795 C CA . SER A 1 97 ? 18.037 16.993 30.522 1.00 92.31 97 SER A CA 1
ATOM 796 C C . SER A 1 97 ? 17.989 15.932 31.624 1.00 92.31 97 SER A C 1
ATOM 798 O O . SER A 1 97 ? 17.072 15.102 31.679 1.00 92.31 97 SER A O 1
ATOM 800 N N . ASP A 1 98 ? 18.954 15.973 32.545 1.00 89.44 98 ASP A N 1
ATOM 801 C CA . ASP A 1 98 ? 18.974 15.062 33.696 1.00 89.44 98 ASP A CA 1
ATOM 802 C C . ASP A 1 98 ? 17.690 15.171 34.537 1.00 89.44 98 ASP A C 1
ATOM 804 O O . ASP A 1 98 ? 17.121 14.154 34.934 1.00 89.44 98 ASP A O 1
ATOM 808 N N . GLU A 1 99 ? 17.186 16.390 34.758 1.00 87.75 99 GLU A N 1
ATOM 809 C CA . GLU A 1 99 ? 15.958 16.605 35.532 1.00 87.75 99 GLU A CA 1
ATOM 810 C C . GLU A 1 99 ? 14.712 16.163 34.748 1.00 87.75 99 GLU A C 1
ATOM 812 O O . GLU A 1 99 ? 13.836 15.495 35.296 1.00 87.75 99 GLU A O 1
ATOM 817 N N . GLY A 1 100 ? 14.662 16.447 33.441 1.00 83.88 100 GLY A N 1
ATOM 818 C CA . GLY A 1 100 ? 13.563 16.044 32.559 1.00 83.88 100 GLY A CA 1
ATOM 819 C C . GLY A 1 100 ? 13.493 14.537 32.299 1.00 83.88 100 GLY A C 1
ATOM 820 O O . GLY A 1 100 ? 12.493 14.026 31.811 1.00 83.88 100 GLY A O 1
ATOM 821 N N . SER A 1 101 ? 14.542 13.783 32.609 1.00 90.25 101 SER A N 1
ATOM 822 C CA . SER A 1 101 ? 14.569 12.332 32.405 1.00 90.25 101 SER A CA 1
ATOM 823 C C . SER A 1 101 ? 14.682 11.537 33.696 1.00 90.25 101 SER A C 1
ATOM 825 O O . SER A 1 101 ? 14.901 10.330 33.637 1.00 90.25 101 SER A O 1
ATOM 827 N N . LYS A 1 102 ? 14.492 12.164 34.863 1.00 92.81 102 LYS A N 1
ATOM 828 C CA . LYS A 1 102 ? 14.749 11.544 36.169 1.00 92.81 102 LYS A CA 1
ATOM 829 C C . LYS A 1 102 ? 14.064 10.185 36.362 1.00 92.81 102 LYS A C 1
ATOM 831 O O . LYS A 1 102 ? 14.721 9.256 36.828 1.00 92.81 102 LYS A O 1
ATOM 836 N N . GLN A 1 103 ? 12.788 10.028 35.982 1.00 93.75 103 GLN A N 1
ATOM 837 C CA . GLN A 1 103 ? 12.086 8.734 36.102 1.00 93.75 103 GLN A CA 1
ATOM 838 C C . GLN A 1 103 ? 12.623 7.702 35.108 1.00 93.75 103 GLN A C 1
ATOM 840 O O . GLN A 1 103 ? 12.865 6.553 35.470 1.00 93.75 103 GLN A O 1
ATOM 845 N N . ALA A 1 104 ? 12.840 8.107 33.854 1.00 94.56 104 ALA A N 1
ATOM 846 C CA . ALA A 1 104 ? 13.385 7.229 32.823 1.00 94.56 104 ALA A CA 1
ATOM 847 C C . ALA A 1 104 ? 14.820 6.772 33.147 1.00 94.56 104 ALA A C 1
ATOM 849 O O . ALA A 1 104 ? 15.154 5.608 32.933 1.00 94.56 104 ALA A O 1
ATOM 850 N N . LYS A 1 105 ? 15.642 7.666 33.707 1.00 94.88 105 LYS A N 1
ATOM 851 C CA . LYS A 1 105 ? 17.016 7.403 34.145 1.00 94.88 105 LYS A CA 1
ATOM 852 C C . LYS A 1 105 ? 17.036 6.458 35.339 1.00 94.88 105 LYS A C 1
ATOM 854 O O . LYS A 1 105 ? 17.700 5.432 35.266 1.00 94.88 105 LYS A O 1
ATOM 859 N N . PHE A 1 106 ? 16.220 6.731 36.361 1.00 96.56 106 PHE A N 1
ATOM 860 C CA . PHE A 1 106 ? 16.033 5.813 37.485 1.00 96.56 106 PHE A CA 1
ATOM 861 C C . PHE A 1 106 ? 15.651 4.408 37.003 1.00 96.56 106 PHE A C 1
ATOM 863 O O . PHE A 1 106 ? 16.286 3.432 37.387 1.00 96.56 106 PHE A O 1
ATOM 870 N N . LEU A 1 107 ? 14.647 4.296 36.128 1.00 96.44 107 LEU A N 1
ATOM 871 C CA . LEU A 1 107 ? 14.187 2.998 35.643 1.00 96.44 107 LEU A CA 1
ATOM 872 C C . LEU A 1 107 ? 15.274 2.270 34.836 1.00 96.44 107 LEU A C 1
ATOM 874 O O . LEU A 1 107 ? 15.430 1.057 34.970 1.00 96.44 107 LEU A O 1
ATOM 878 N N . LYS A 1 108 ? 16.049 2.997 34.025 1.00 95.62 108 LYS A N 1
ATOM 879 C CA . LYS A 1 108 ? 17.192 2.435 33.296 1.00 95.62 108 LYS A CA 1
ATOM 880 C C . LYS A 1 108 ? 18.257 1.901 34.258 1.00 95.62 108 LYS A C 1
ATOM 882 O O . LYS A 1 108 ? 18.687 0.758 34.103 1.00 95.62 108 LYS A O 1
ATOM 887 N N . ASP A 1 109 ? 18.630 2.691 35.261 1.00 95.50 109 ASP A N 1
ATOM 888 C CA . ASP A 1 109 ? 19.637 2.330 36.264 1.00 95.50 109 ASP A CA 1
ATOM 889 C C . ASP A 1 109 ? 19.175 1.150 37.132 1.00 95.50 109 ASP A C 1
ATOM 891 O O . ASP A 1 109 ? 19.962 0.250 37.427 1.00 95.50 109 ASP A O 1
ATOM 895 N N . PHE A 1 110 ? 17.887 1.104 37.484 1.00 97.00 110 PHE A N 1
ATOM 896 C CA . PHE A 1 110 ? 17.272 -0.021 38.186 1.00 97.00 110 PHE A CA 1
ATOM 897 C C . PHE A 1 110 ? 17.339 -1.297 37.340 1.00 97.00 110 PHE A C 1
ATOM 899 O O . PHE A 1 110 ? 17.814 -2.335 37.802 1.00 97.00 110 PHE A O 1
ATOM 906 N N . LEU A 1 111 ? 16.910 -1.234 36.073 1.00 96.00 111 LEU A N 1
ATOM 907 C CA . LEU A 1 111 ? 16.932 -2.396 35.184 1.00 96.00 111 LEU A CA 1
ATOM 908 C C . LEU A 1 111 ? 18.353 -2.913 34.965 1.00 96.00 111 LEU A C 1
ATOM 910 O O . LEU A 1 111 ? 18.534 -4.130 34.949 1.00 96.00 111 LEU A O 1
ATOM 914 N N . ALA A 1 112 ? 19.350 -2.027 34.880 1.00 94.12 112 ALA A N 1
ATOM 915 C CA . ALA A 1 112 ? 20.761 -2.389 34.752 1.00 94.12 112 ALA A CA 1
ATOM 916 C C . ALA A 1 112 ? 21.298 -3.248 35.912 1.00 94.12 112 ALA A C 1
ATOM 918 O O . ALA A 1 112 ? 22.279 -3.968 35.730 1.00 94.12 112 ALA A O 1
ATOM 919 N N . GLN A 1 113 ? 20.642 -3.222 37.075 1.00 95.50 113 GLN A N 1
ATOM 920 C CA . GLN A 1 113 ? 20.972 -4.058 38.237 1.00 95.50 113 GLN A CA 1
ATOM 921 C C . GLN A 1 113 ? 20.243 -5.413 38.231 1.00 95.50 113 GLN A C 1
ATOM 923 O O . GLN A 1 113 ? 20.491 -6.267 39.083 1.00 95.50 113 GLN A O 1
ATOM 928 N N . THR A 1 114 ? 19.338 -5.638 37.277 1.00 94.19 114 THR A N 1
ATOM 929 C CA . THR A 1 114 ? 18.592 -6.892 37.136 1.00 94.19 114 THR A CA 1
ATOM 930 C C . THR A 1 114 ? 19.247 -7.826 36.121 1.00 94.19 114 THR A C 1
ATOM 932 O O . THR A 1 114 ? 19.941 -7.399 35.201 1.00 94.19 114 THR A O 1
ATOM 935 N N . SER A 1 115 ? 18.937 -9.121 36.205 1.00 92.31 115 SER A N 1
ATOM 936 C CA . SER A 1 115 ? 19.340 -10.103 35.189 1.00 92.31 115 SER A CA 1
ATOM 937 C C . SER A 1 115 ? 18.633 -9.935 33.836 1.00 92.31 115 SER A C 1
ATOM 939 O O . SER A 1 115 ? 18.937 -10.672 32.900 1.00 92.31 115 SER A O 1
ATOM 941 N N . LEU A 1 116 ? 17.680 -9.001 33.719 1.00 89.88 116 LEU A N 1
ATOM 942 C CA . LEU A 1 116 ? 16.926 -8.754 32.488 1.00 89.88 116 LEU A CA 1
ATOM 943 C C . LEU A 1 116 ? 17.689 -7.850 31.510 1.00 89.88 116 LEU A C 1
ATOM 945 O O . LEU A 1 116 ? 17.394 -7.857 30.317 1.00 89.88 116 LEU A O 1
ATOM 949 N N . TYR A 1 117 ? 18.641 -7.052 31.996 1.00 88.12 117 TYR A N 1
ATOM 950 C CA . TYR A 1 117 ? 19.296 -6.016 31.205 1.00 88.12 117 TYR A CA 1
ATOM 951 C C . TYR A 1 117 ? 20.530 -6.543 30.479 1.00 88.12 117 TYR A C 1
ATOM 953 O O . TYR A 1 117 ? 21.399 -7.180 31.070 1.00 88.12 117 TYR A O 1
ATOM 961 N N . ASN A 1 118 ? 20.630 -6.240 29.184 1.00 87.06 118 ASN A N 1
ATOM 962 C CA . ASN A 1 118 ? 21.813 -6.534 28.383 1.00 87.06 118 ASN A CA 1
ATOM 963 C C . ASN A 1 118 ? 22.646 -5.251 28.197 1.00 87.06 118 ASN A C 1
ATOM 965 O O . ASN A 1 118 ? 22.246 -4.399 27.398 1.00 87.06 118 ASN A O 1
ATOM 969 N N . PRO A 1 119 ? 23.809 -5.101 28.859 1.00 85.31 119 PRO A N 1
ATOM 970 C CA . PRO A 1 119 ? 24.606 -3.877 28.773 1.00 85.31 119 PRO A CA 1
ATOM 971 C C . PRO A 1 119 ? 25.081 -3.547 27.354 1.00 85.31 119 PRO A C 1
ATOM 973 O O . PRO A 1 119 ? 25.153 -2.378 26.989 1.00 85.31 119 PRO A O 1
ATOM 976 N N . GLN A 1 120 ? 25.359 -4.561 26.526 1.00 84.44 120 GLN A N 1
ATOM 977 C CA . GLN A 1 120 ? 25.879 -4.357 25.168 1.00 84.44 120 GLN A CA 1
ATOM 978 C C . GLN A 1 120 ? 24.845 -3.725 24.230 1.00 84.44 120 GLN A C 1
ATOM 980 O O . GLN A 1 120 ? 25.219 -3.001 23.313 1.00 84.44 120 GLN A O 1
ATOM 985 N N . LYS A 1 121 ? 23.552 -3.991 24.456 1.00 79.44 121 LYS A N 1
ATOM 986 C CA . LYS A 1 121 ? 22.447 -3.438 23.655 1.00 79.44 121 LYS A CA 1
ATOM 987 C C . LYS A 1 121 ? 21.883 -2.132 24.224 1.00 79.44 121 LYS A C 1
ATOM 989 O O . LYS A 1 121 ? 21.083 -1.486 23.562 1.00 79.44 121 LYS A O 1
ATOM 994 N N . ASN A 1 122 ? 22.298 -1.744 25.429 1.00 82.94 122 ASN A N 1
ATOM 995 C CA . ASN A 1 122 ? 21.733 -0.617 26.177 1.00 82.94 122 ASN A CA 1
ATOM 996 C C . ASN A 1 122 ? 22.779 0.441 26.560 1.00 82.94 122 ASN A C 1
ATOM 998 O O . ASN A 1 122 ? 22.663 1.125 27.577 1.00 82.94 122 ASN A O 1
ATOM 1002 N N . CYS A 1 123 ? 23.827 0.571 25.749 1.00 73.00 123 CYS A N 1
ATOM 1003 C CA . CYS A 1 123 ? 24.945 1.475 26.006 1.00 73.00 123 CYS A CA 1
ATOM 1004 C C . CYS A 1 123 ? 24.661 2.946 25.659 1.00 73.00 123 CYS A C 1
ATOM 1006 O O . CYS A 1 123 ? 25.467 3.807 25.990 1.00 73.00 123 CYS A O 1
ATOM 1008 N N . HIS A 1 124 ? 23.541 3.244 24.998 1.00 77.81 124 HIS A N 1
ATOM 1009 C CA . HIS A 1 124 ? 23.207 4.601 24.573 1.00 77.81 124 HIS A CA 1
ATOM 1010 C C . HIS A 1 124 ? 22.464 5.372 25.661 1.00 77.81 124 HIS A C 1
ATOM 1012 O O . HIS A 1 124 ? 21.617 4.808 26.357 1.00 77.81 124 HIS A O 1
ATOM 1018 N N . ASP A 1 125 ? 22.752 6.666 25.784 1.00 87.62 125 ASP A N 1
ATOM 1019 C CA . ASP A 1 125 ? 21.994 7.581 26.639 1.00 87.62 125 ASP A CA 1
ATOM 1020 C C . ASP A 1 125 ? 20.527 7.667 26.210 1.00 87.62 125 ASP A C 1
ATOM 1022 O O . ASP A 1 125 ? 20.165 7.301 25.088 1.00 87.62 125 ASP A O 1
ATOM 1026 N N . LEU A 1 126 ? 19.668 8.134 27.116 1.00 91.62 126 LEU A N 1
ATOM 1027 C CA . LEU A 1 126 ? 18.266 8.382 26.795 1.00 91.62 126 LEU A CA 1
ATOM 1028 C C . LEU A 1 126 ? 18.195 9.435 25.687 1.00 91.62 126 LEU A C 1
ATOM 1030 O O . LEU A 1 126 ? 18.778 10.510 25.804 1.00 91.62 126 LEU A O 1
ATOM 1034 N N . HIS A 1 127 ? 17.489 9.127 24.609 1.00 91.81 127 HIS A N 1
ATOM 1035 C CA . HIS A 1 127 ? 17.312 10.051 23.500 1.00 91.81 127 HIS A CA 1
ATOM 1036 C C . HIS A 1 127 ? 15.998 9.792 22.773 1.00 91.81 127 HIS A C 1
ATOM 1038 O O . HIS A 1 127 ? 15.454 8.688 22.815 1.00 91.81 127 HIS A O 1
ATOM 1044 N N . LEU A 1 128 ? 15.512 10.831 22.100 1.00 90.50 128 LEU A N 1
ATOM 1045 C CA . LEU A 1 128 ? 14.421 10.776 21.142 1.00 90.50 128 LEU A CA 1
ATOM 1046 C C . LEU A 1 128 ? 15.000 10.855 19.729 1.00 90.50 128 LEU A C 1
ATOM 1048 O O . LEU A 1 128 ? 15.521 11.899 19.331 1.00 90.50 128 LEU A O 1
ATOM 1052 N N . SER A 1 129 ? 14.884 9.771 18.971 1.00 86.25 129 SER A N 1
ATOM 1053 C CA . SER A 1 129 ? 15.244 9.729 17.550 1.00 86.25 129 SER A CA 1
ATOM 1054 C C . SER A 1 129 ? 14.138 10.351 16.698 1.00 86.25 129 SER A C 1
ATOM 1056 O O . SER A 1 129 ? 12.976 9.981 16.840 1.00 86.25 129 SER A O 1
ATOM 1058 N N . ILE A 1 130 ? 14.483 11.268 15.791 1.00 82.12 130 ILE A N 1
ATOM 1059 C CA . ILE A 1 130 ? 13.494 11.983 14.953 1.00 82.12 130 ILE A CA 1
ATOM 1060 C C . ILE A 1 130 ? 13.352 11.365 13.544 1.00 82.12 130 ILE A C 1
ATOM 1062 O O . ILE A 1 130 ? 12.357 11.599 12.842 1.00 82.12 130 ILE A O 1
ATOM 1066 N N . GLY A 1 131 ? 14.259 10.455 13.176 1.00 74.62 131 GLY A N 1
ATOM 1067 C CA . GLY A 1 131 ? 14.302 9.798 11.871 1.00 74.62 131 GLY A CA 1
ATOM 1068 C C . GLY A 1 131 ? 15.173 8.544 11.854 1.00 74.62 131 GLY A C 1
ATOM 1069 O O . GLY A 1 131 ? 15.739 8.164 12.874 1.00 74.62 131 GLY A O 1
ATOM 1070 N N . GLY A 1 132 ? 15.220 7.881 10.693 1.00 64.31 132 GLY A N 1
ATOM 1071 C CA . GLY A 1 132 ? 16.067 6.708 10.429 1.00 64.31 132 GLY A CA 1
ATOM 1072 C C . GLY A 1 132 ? 17.504 7.062 10.001 1.00 64.31 132 GLY A C 1
ATOM 1073 O O . GLY A 1 132 ? 17.832 8.247 9.921 1.00 64.31 132 GLY A O 1
ATOM 1074 N N . PRO A 1 133 ? 18.347 6.059 9.681 1.00 59.06 133 PRO A N 1
ATOM 1075 C CA . PRO A 1 133 ? 19.742 6.293 9.321 1.00 59.06 133 PRO A CA 1
ATOM 1076 C C . PRO A 1 133 ? 19.782 7.031 7.990 1.00 59.06 133 PRO A C 1
ATOM 1078 O O . PRO A 1 133 ? 19.242 6.537 6.996 1.00 59.06 133 PRO A O 1
ATOM 1081 N N . ASP A 1 134 ? 20.448 8.182 7.940 1.00 64.62 134 ASP A N 1
ATOM 1082 C CA . ASP A 1 134 ? 20.724 8.869 6.681 1.00 64.62 134 ASP A CA 1
ATOM 1083 C C . ASP A 1 134 ? 22.244 8.929 6.446 1.00 64.62 134 ASP A C 1
ATOM 1085 O O . ASP A 1 134 ? 22.958 9.618 7.184 1.00 64.62 134 ASP A O 1
ATOM 1089 N N . PRO A 1 135 ? 22.778 8.236 5.416 1.00 59.44 135 PRO A N 1
ATOM 1090 C CA . PRO A 1 135 ? 24.199 8.311 5.073 1.00 59.44 135 PRO A CA 1
ATOM 1091 C C . PRO A 1 135 ? 24.619 9.706 4.579 1.00 59.44 135 PRO A C 1
ATOM 1093 O O . PRO A 1 135 ? 25.810 9.981 4.457 1.00 59.44 135 PRO A O 1
ATOM 1096 N N . PHE A 1 136 ? 23.658 10.591 4.296 1.00 60.34 136 PHE A N 1
ATOM 1097 C CA . PHE A 1 136 ? 23.877 11.978 3.898 1.00 60.34 136 PHE A CA 1
ATOM 1098 C C . PHE A 1 136 ? 23.604 12.979 5.031 1.00 60.34 136 PHE A C 1
ATOM 1100 O O . PHE A 1 136 ? 23.653 14.188 4.786 1.00 60.34 136 PHE A O 1
ATOM 1107 N N . CYS A 1 137 ? 23.316 12.515 6.256 1.00 63.78 137 CYS A N 1
ATOM 1108 C CA . CYS A 1 137 ? 23.180 13.409 7.401 1.00 63.78 137 CYS A CA 1
ATOM 1109 C C . CYS A 1 137 ? 24.527 14.109 7.660 1.00 63.78 137 CYS A C 1
ATOM 1111 O O . CYS A 1 137 ? 25.548 13.431 7.812 1.00 63.78 137 CYS A O 1
ATOM 1113 N N . PRO A 1 138 ? 24.566 15.454 7.705 1.00 63.62 138 PRO A N 1
ATOM 1114 C CA . PRO A 1 138 ? 25.800 16.178 7.978 1.00 63.62 138 PRO A CA 1
ATOM 1115 C C . PRO A 1 138 ? 26.333 15.833 9.372 1.00 63.62 138 PRO A C 1
ATOM 1117 O O . PRO A 1 138 ? 25.556 15.602 10.297 1.00 63.62 138 PRO A O 1
ATOM 1120 N N . ASP A 1 139 ? 27.659 15.882 9.535 1.00 62.62 139 ASP A N 1
ATOM 1121 C CA . ASP A 1 139 ? 28.339 15.561 10.802 1.00 62.62 139 ASP A CA 1
ATOM 1122 C C . ASP A 1 139 ? 27.841 16.401 11.983 1.00 62.62 139 ASP A C 1
ATOM 1124 O O . ASP A 1 139 ? 27.898 15.960 13.129 1.00 62.62 139 ASP A O 1
ATOM 1128 N N . LYS A 1 140 ? 27.360 17.623 11.710 1.00 59.25 140 LYS A N 1
ATOM 1129 C CA . LYS A 1 140 ? 26.746 18.519 12.694 1.00 59.25 140 LYS A CA 1
ATOM 1130 C C . LYS A 1 140 ? 25.641 19.365 12.044 1.00 59.25 140 LYS A C 1
ATOM 1132 O O . LYS A 1 140 ? 25.925 20.100 11.093 1.00 59.25 140 LYS A O 1
ATOM 1137 N N . PRO A 1 141 ? 24.401 19.349 12.564 1.00 61.06 141 PRO A N 1
ATOM 1138 C CA . PRO A 1 141 ? 23.418 20.385 12.271 1.00 61.06 141 PRO A CA 1
ATOM 1139 C C . PRO A 1 141 ? 23.978 21.752 12.688 1.00 61.06 141 PRO A C 1
ATOM 1141 O O . PRO A 1 141 ? 24.637 21.864 13.724 1.00 61.06 141 PRO A O 1
ATOM 1144 N N . LYS A 1 142 ? 23.715 22.808 11.907 1.00 61.97 142 LYS A N 1
ATOM 1145 C CA . LYS A 1 142 ? 24.087 24.177 12.298 1.00 61.97 142 LYS A CA 1
ATOM 1146 C C . LYS A 1 142 ? 23.336 24.542 13.588 1.00 61.97 142 LYS A C 1
ATOM 1148 O O . LYS A 1 142 ? 22.114 24.665 13.555 1.00 61.97 142 LYS A O 1
ATOM 1153 N N . THR A 1 143 ? 24.071 24.738 14.686 1.00 57.50 143 THR A N 1
ATOM 1154 C CA . THR A 1 143 ? 23.589 25.054 16.053 1.00 57.50 143 THR A CA 1
ATOM 1155 C C . THR A 1 143 ? 22.530 26.154 16.099 1.00 57.50 143 THR A C 1
ATOM 1157 O O . THR A 1 143 ? 21.627 26.130 16.925 1.00 57.50 143 THR A O 1
ATOM 1160 N N . ASN A 1 144 ? 22.603 27.109 15.175 1.00 60.31 144 ASN A N 1
ATOM 1161 C CA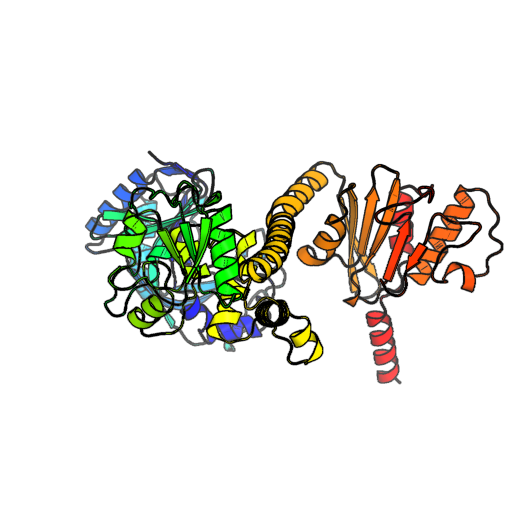 . ASN A 1 144 ? 21.755 28.298 15.174 1.00 60.31 144 ASN A CA 1
ATOM 1162 C C . ASN A 1 144 ? 20.318 28.027 14.679 1.00 60.31 144 ASN A C 1
ATOM 1164 O O . ASN A 1 144 ? 19.491 28.931 14.722 1.00 60.31 144 ASN A O 1
ATOM 1168 N N . ASN A 1 145 ? 20.016 26.808 14.209 1.00 56.97 145 ASN A N 1
ATOM 1169 C CA . ASN A 1 145 ? 18.703 26.440 13.665 1.00 56.97 145 ASN A CA 1
ATOM 1170 C C . ASN A 1 145 ? 17.800 25.669 14.647 1.00 56.97 145 ASN A C 1
ATOM 1172 O O . ASN A 1 145 ? 16.677 25.336 14.278 1.00 56.97 145 ASN A O 1
ATOM 1176 N N . LEU A 1 146 ? 18.262 25.342 15.860 1.00 62.62 146 LEU A N 1
ATOM 1177 C CA . LEU A 1 146 ? 17.535 24.468 16.793 1.00 62.62 146 LEU A CA 1
ATOM 1178 C C . LEU A 1 146 ? 17.691 24.997 18.220 1.00 62.62 146 LEU A C 1
ATOM 1180 O O . LEU A 1 146 ? 18.636 24.638 18.911 1.00 62.62 146 LEU A O 1
ATOM 1184 N N . SER A 1 147 ? 16.816 25.915 18.633 1.00 55.94 147 SER A N 1
ATOM 1185 C CA . SER A 1 147 ? 17.093 26.769 19.798 1.00 55.94 147 SER A CA 1
ATOM 1186 C C . SER A 1 147 ? 15.991 26.858 20.850 1.00 55.94 147 SER A C 1
ATOM 1188 O O . SER A 1 147 ? 16.105 27.695 21.741 1.00 55.94 147 SER A O 1
ATOM 1190 N N . GLN A 1 148 ? 14.948 26.026 20.806 1.00 82.19 148 GLN A N 1
ATOM 1191 C CA . GLN A 1 148 ? 13.952 26.035 21.881 1.00 82.19 148 GLN A CA 1
ATOM 1192 C C . GLN A 1 148 ? 13.830 24.662 22.531 1.00 82.19 148 GLN A C 1
ATOM 1194 O O . GLN A 1 148 ? 13.355 23.729 21.877 1.00 82.19 148 GLN A O 1
ATOM 1199 N N . PRO A 1 149 ? 14.271 24.541 23.799 1.00 89.38 149 PRO A N 1
ATOM 1200 C CA . PRO A 1 149 ? 13.928 23.408 24.631 1.00 89.38 149 PRO A CA 1
ATOM 1201 C C . PRO A 1 149 ? 12.418 23.202 24.667 1.00 89.38 149 PRO A C 1
ATOM 1203 O O . PRO A 1 149 ? 11.647 24.161 24.573 1.00 89.38 149 PRO A O 1
ATOM 1206 N N . PHE A 1 150 ? 11.990 21.957 24.814 1.00 92.62 150 PHE A N 1
ATOM 1207 C CA . PHE A 1 150 ? 10.571 21.624 24.838 1.00 92.62 150 PHE A CA 1
ATOM 1208 C C . PHE A 1 150 ? 10.271 20.559 25.882 1.00 92.62 150 PHE A C 1
ATOM 1210 O O . PHE A 1 150 ? 11.118 19.732 26.218 1.00 92.62 150 PHE A O 1
ATOM 1217 N N . ASN A 1 151 ? 9.040 20.606 26.388 1.00 93.69 151 ASN A N 1
ATOM 1218 C CA . ASN A 1 151 ? 8.507 19.612 27.303 1.00 93.69 151 ASN A CA 1
ATOM 1219 C C . ASN A 1 151 ? 7.537 18.703 26.565 1.00 93.69 151 ASN A C 1
ATOM 1221 O O . ASN A 1 151 ? 6.710 19.192 25.797 1.00 93.69 151 ASN A O 1
ATOM 1225 N N . ILE A 1 152 ? 7.599 17.407 26.839 1.00 93.75 152 ILE A N 1
ATOM 1226 C CA . ILE A 1 152 ? 6.597 16.459 26.367 1.00 93.75 152 ILE A CA 1
ATOM 1227 C C . ILE A 1 152 ? 6.409 15.328 27.367 1.00 93.75 152 ILE A C 1
ATOM 1229 O O . ILE A 1 152 ? 7.368 14.799 27.929 1.00 93.75 152 ILE A O 1
ATOM 1233 N N . GLN A 1 153 ? 5.157 14.956 27.597 1.00 93.62 153 GLN A N 1
ATOM 1234 C CA . GLN A 1 153 ? 4.829 13.832 28.455 1.00 93.62 153 GLN A CA 1
ATOM 1235 C C . GLN A 1 153 ? 4.853 12.535 27.646 1.00 93.62 153 GLN A C 1
ATOM 1237 O O . GLN A 1 153 ? 4.194 12.423 26.616 1.00 93.62 153 GLN A O 1
ATOM 1242 N N . GLY A 1 154 ? 5.608 11.551 28.125 1.00 92.81 154 GLY A N 1
ATOM 1243 C CA . GLY A 1 154 ? 5.640 10.204 27.572 1.00 92.81 154 GLY A CA 1
ATOM 1244 C C . GLY A 1 154 ? 4.911 9.198 28.451 1.00 92.81 154 GLY A C 1
ATOM 1245 O O . GLY A 1 154 ? 4.881 9.357 29.670 1.00 92.81 154 GLY A O 1
ATOM 1246 N N . SER A 1 155 ? 4.362 8.145 27.843 1.00 93.81 155 SER A N 1
ATOM 1247 C CA . SER A 1 155 ? 3.747 7.009 28.549 1.00 93.81 155 SER A CA 1
ATOM 1248 C C . SER A 1 155 ? 4.639 5.775 28.492 1.00 93.81 155 SER A C 1
ATOM 1250 O O . SER A 1 155 ? 5.098 5.412 27.412 1.00 93.81 155 SER A O 1
ATOM 1252 N N . LEU A 1 156 ? 4.853 5.097 29.619 1.00 96.38 156 LEU A N 1
ATOM 1253 C CA . LEU A 1 156 ? 5.663 3.884 29.676 1.00 96.38 156 LEU A CA 1
ATOM 1254 C C . LEU A 1 156 ? 4.990 2.747 28.897 1.00 96.38 156 LEU A C 1
ATOM 1256 O O . LEU A 1 156 ? 3.840 2.369 29.144 1.00 96.38 156 LEU A O 1
ATOM 1260 N N . ILE A 1 157 ? 5.735 2.192 27.950 1.00 95.88 157 ILE A N 1
ATOM 1261 C CA . ILE A 1 157 ? 5.298 1.132 27.055 1.00 95.88 157 ILE A CA 1
ATOM 1262 C C . ILE A 1 157 ? 6.327 0.015 26.965 1.00 95.88 157 ILE A C 1
ATOM 1264 O O . ILE A 1 157 ? 7.534 0.220 27.098 1.00 95.88 157 ILE A O 1
ATOM 1268 N N . PHE A 1 158 ? 5.822 -1.173 26.670 1.00 95.69 158 PHE A N 1
ATOM 1269 C CA . PHE A 1 158 ? 6.594 -2.329 26.257 1.00 95.69 158 PHE A CA 1
ATOM 1270 C C . PHE A 1 158 ? 6.212 -2.702 24.825 1.00 95.69 158 PHE A C 1
ATOM 1272 O O . PHE A 1 158 ? 5.031 -2.865 24.516 1.00 95.69 158 PHE A O 1
ATOM 1279 N N . VAL A 1 159 ? 7.205 -2.865 23.957 1.00 93.31 159 VAL A N 1
ATOM 1280 C CA . VAL A 1 159 ? 7.022 -3.350 22.587 1.00 93.31 159 VAL A CA 1
ATOM 1281 C C . VAL A 1 159 ? 7.827 -4.622 22.416 1.00 93.31 159 VAL A C 1
ATOM 1283 O O . VAL A 1 159 ? 9.025 -4.639 22.682 1.00 93.31 159 VAL A O 1
ATOM 1286 N N . GLY A 1 160 ? 7.197 -5.694 21.948 1.00 92.50 160 GLY A N 1
ATOM 1287 C CA . GLY A 1 160 ? 7.886 -6.968 21.756 1.00 92.50 160 GLY A CA 1
ATOM 1288 C C . GLY A 1 160 ? 7.293 -7.814 20.644 1.00 92.50 160 GLY A C 1
ATOM 1289 O O . GLY A 1 160 ? 6.113 -7.690 20.322 1.00 92.50 160 GLY A O 1
ATOM 1290 N N . ASN A 1 161 ? 8.103 -8.701 20.063 1.00 89.62 161 ASN A N 1
ATOM 1291 C CA . ASN A 1 161 ? 7.658 -9.651 19.046 1.00 89.62 161 ASN A CA 1
ATOM 1292 C C . ASN A 1 161 ? 7.265 -10.991 19.685 1.00 89.62 161 ASN A C 1
ATOM 1294 O O . ASN A 1 161 ? 8.112 -11.673 20.257 1.00 89.62 161 ASN A O 1
ATOM 1298 N N . ASP A 1 162 ? 5.998 -11.391 19.561 1.00 88.62 162 ASP A N 1
ATOM 1299 C CA . ASP A 1 162 ? 5.467 -12.644 20.127 1.00 88.62 162 ASP A CA 1
ATOM 1300 C C . ASP A 1 162 ? 5.745 -13.898 19.268 1.00 88.62 162 ASP A C 1
ATOM 1302 O O . ASP A 1 162 ? 5.178 -14.965 19.508 1.00 88.62 162 ASP A O 1
ATOM 1306 N N . GLY A 1 163 ? 6.586 -13.766 18.239 1.00 85.56 163 GLY A N 1
ATOM 1307 C CA . GLY A 1 163 ? 6.874 -14.790 17.234 1.00 85.56 163 GLY A CA 1
ATOM 1308 C C . GLY A 1 163 ? 5.977 -14.708 15.997 1.00 85.56 163 GLY A C 1
ATOM 1309 O O . GLY A 1 163 ? 6.295 -15.328 14.984 1.00 85.56 163 GLY A O 1
ATOM 1310 N N . LYS A 1 164 ? 4.883 -13.937 16.046 1.00 77.75 164 LYS A N 1
ATOM 1311 C CA . LYS A 1 164 ? 4.007 -13.672 14.894 1.00 77.75 164 LYS A CA 1
ATOM 1312 C C . LYS A 1 164 ? 4.074 -12.213 14.464 1.00 77.75 164 LYS A C 1
ATOM 1314 O O . LYS A 1 164 ? 4.161 -11.939 13.270 1.00 77.75 164 LYS A O 1
ATOM 1319 N N . LYS A 1 165 ? 4.006 -11.286 15.420 1.00 82.06 165 LYS A N 1
ATOM 1320 C CA . LYS A 1 165 ? 4.029 -9.841 15.169 1.00 82.06 165 LYS A CA 1
ATOM 1321 C C . LYS A 1 165 ? 4.579 -9.073 16.365 1.00 82.06 165 LYS A C 1
ATOM 1323 O O . LYS A 1 165 ? 4.613 -9.576 17.487 1.00 82.06 165 LYS A O 1
ATOM 1328 N N . PHE A 1 166 ? 4.961 -7.825 16.118 1.00 84.81 166 PHE A N 1
ATOM 1329 C CA . PHE A 1 166 ? 5.173 -6.868 17.195 1.00 84.81 166 PHE A CA 1
ATOM 1330 C C . PHE A 1 166 ? 3.839 -6.505 17.846 1.00 84.81 166 PHE A C 1
ATOM 1332 O O . PHE A 1 166 ? 2.828 -6.335 17.160 1.00 84.81 166 PHE A O 1
ATOM 1339 N N . ARG A 1 167 ? 3.858 -6.413 19.171 1.00 87.81 167 ARG A N 1
ATOM 1340 C CA . ARG A 1 167 ? 2.746 -5.982 20.011 1.00 87.81 167 ARG A CA 1
ATOM 1341 C C . ARG A 1 167 ? 3.207 -4.872 20.925 1.00 87.81 167 ARG A C 1
ATOM 1343 O O . ARG A 1 167 ? 4.340 -4.916 21.408 1.00 87.81 167 ARG A O 1
ATOM 1350 N N . LYS A 1 168 ? 2.322 -3.917 21.175 1.00 90.62 168 LYS A N 1
ATOM 1351 C CA . LYS A 1 168 ? 2.579 -2.765 22.032 1.00 90.62 168 LYS A CA 1
ATOM 1352 C C . LYS A 1 168 ? 1.684 -2.851 23.261 1.00 90.62 168 LYS A C 1
ATOM 1354 O O . LYS A 1 168 ? 0.488 -3.109 23.160 1.00 90.62 168 LYS A O 1
ATOM 1359 N N . TYR A 1 169 ? 2.266 -2.630 24.428 1.00 92.75 169 TYR A N 1
ATOM 1360 C CA . TYR A 1 169 ? 1.593 -2.673 25.717 1.00 92.75 169 TYR A CA 1
ATOM 1361 C C . TYR A 1 169 ? 1.889 -1.393 26.486 1.00 92.75 169 TYR A C 1
ATOM 1363 O O . TYR A 1 169 ? 3.022 -0.925 26.474 1.00 92.75 169 TYR A O 1
ATOM 1371 N N . ARG A 1 170 ? 0.894 -0.842 27.175 1.00 93.81 170 ARG A N 1
ATOM 1372 C CA . ARG A 1 170 ? 1.056 0.261 28.122 1.00 93.81 170 ARG A CA 1
ATOM 1373 C C . ARG A 1 170 ? 1.186 -0.312 29.523 1.00 93.81 170 ARG A C 1
ATOM 1375 O O . ARG A 1 170 ? 0.445 -1.232 29.863 1.00 93.81 170 ARG A O 1
ATOM 1382 N N . TRP A 1 171 ? 2.111 0.215 30.312 1.00 95.81 171 TRP A N 1
ATOM 1383 C CA . TRP A 1 171 ? 2.144 -0.074 31.741 1.00 95.81 171 TRP A CA 1
ATOM 1384 C C . TRP A 1 171 ? 1.004 0.674 32.444 1.00 95.81 171 TRP A C 1
ATOM 1386 O O . TRP A 1 171 ? 0.735 1.833 32.133 1.00 95.81 171 TRP A O 1
ATOM 1396 N N . ASP A 1 172 ? 0.307 -0.011 33.344 1.00 91.00 172 ASP A N 1
ATOM 1397 C CA . ASP A 1 172 ? -0.700 0.558 34.230 1.00 91.00 172 ASP A CA 1
ATOM 1398 C C . ASP A 1 172 ? -0.251 0.325 35.678 1.00 91.00 172 ASP A C 1
ATOM 1400 O O . ASP A 1 172 ? -0.440 -0.764 36.221 1.00 91.00 172 ASP A O 1
ATOM 1404 N N . SER A 1 173 ? 0.369 1.340 36.287 1.00 91.75 173 SER A N 1
ATOM 1405 C CA . SER A 1 173 ? 0.771 1.365 37.698 1.00 91.75 173 SER A CA 1
ATOM 1406 C C . SER A 1 173 ? -0.355 1.028 38.678 1.00 91.75 173 SER A C 1
ATOM 1408 O O . SER A 1 173 ? -0.087 0.399 39.697 1.00 91.75 173 SER A O 1
ATOM 1410 N N . GLU A 1 174 ? -1.606 1.426 38.413 1.00 87.75 174 GLU A N 1
ATOM 1411 C CA . GLU A 1 174 ? -2.716 1.173 39.345 1.00 87.75 174 GLU A CA 1
ATOM 1412 C C . GLU A 1 174 ? -3.084 -0.311 39.353 1.00 87.75 174 GLU A C 1
ATOM 1414 O O . GLU A 1 174 ? -3.279 -0.913 40.409 1.00 87.75 174 GLU A O 1
ATOM 1419 N N . GLN A 1 175 ? -3.128 -0.922 38.168 1.00 91.44 175 GLN A N 1
ATOM 1420 C CA . GLN A 1 175 ? -3.400 -2.353 38.010 1.00 91.44 175 GLN A CA 1
ATOM 1421 C C . GLN A 1 175 ? -2.148 -3.225 38.153 1.00 91.44 175 GLN A C 1
ATOM 1423 O O . GLN A 1 175 ? -2.247 -4.456 38.146 1.00 91.44 175 GLN A O 1
ATOM 1428 N N . GLN A 1 176 ? -0.973 -2.597 38.233 1.00 94.69 176 GLN A N 1
ATOM 1429 C CA . GLN A 1 176 ? 0.339 -3.229 38.161 1.00 94.69 176 GLN A CA 1
ATOM 1430 C C . GLN A 1 176 ? 0.427 -4.226 37.001 1.00 94.69 176 GLN A C 1
ATOM 1432 O O . GLN A 1 176 ? 0.817 -5.387 37.171 1.00 94.69 176 GLN A O 1
ATOM 1437 N N . ASN A 1 177 ? -0.020 -3.816 35.813 1.00 95.00 177 ASN A N 1
ATOM 1438 C CA . ASN A 1 177 ? -0.139 -4.725 34.680 1.00 95.00 177 ASN A CA 1
ATOM 1439 C C . ASN A 1 177 ? 0.118 -4.055 33.330 1.00 95.00 177 ASN A C 1
ATOM 1441 O O . ASN A 1 177 ? 0.013 -2.844 33.180 1.00 95.00 177 ASN A O 1
ATOM 1445 N N . PHE A 1 178 ? 0.426 -4.876 32.326 1.00 92.62 178 PHE A N 1
ATOM 1446 C CA . PHE A 1 178 ? 0.509 -4.433 30.940 1.00 92.62 178 PHE A CA 1
ATOM 1447 C C . PHE A 1 178 ? -0.850 -4.550 30.246 1.00 92.62 178 PHE A C 1
ATOM 1449 O O . PHE A 1 178 ? -1.437 -5.632 30.190 1.00 92.62 178 PHE A O 1
ATOM 1456 N N . VAL A 1 179 ? -1.312 -3.451 29.654 1.00 88.25 179 VAL A N 1
ATOM 1457 C CA . VAL A 1 179 ? -2.544 -3.375 28.860 1.00 88.25 179 VAL A CA 1
ATOM 1458 C C . VAL A 1 179 ? -2.170 -3.279 27.385 1.00 88.25 179 VAL A C 1
ATOM 1460 O O . VAL A 1 179 ? -1.407 -2.398 26.996 1.00 88.25 179 VAL A O 1
ATOM 1463 N N . ALA A 1 180 ? -2.670 -4.185 26.544 1.00 85.38 180 ALA A N 1
ATOM 1464 C CA . ALA A 1 180 ? -2.376 -4.151 25.112 1.00 85.38 180 ALA A CA 1
ATOM 1465 C C . ALA A 1 180 ? -2.908 -2.852 24.473 1.00 85.38 180 ALA A C 1
ATOM 1467 O O . ALA A 1 180 ? -4.083 -2.522 24.610 1.00 85.38 180 ALA A O 1
ATOM 1468 N N . ILE A 1 181 ? -2.045 -2.135 23.749 1.00 78.62 181 ILE A N 1
ATOM 1469 C CA . ILE A 1 181 ? -2.391 -0.941 22.953 1.00 78.62 181 ILE A CA 1
ATOM 1470 C C . ILE A 1 181 ? -2.903 -1.350 21.559 1.00 78.62 181 ILE A C 1
ATOM 1472 O O . ILE A 1 181 ? -3.480 -0.537 20.842 1.00 78.62 181 ILE A O 1
ATOM 1476 N N . ASP A 1 182 ? -2.753 -2.630 21.200 1.00 57.59 182 ASP A N 1
ATOM 1477 C CA . ASP A 1 182 ? -3.061 -3.215 19.888 1.00 57.59 182 ASP A CA 1
ATOM 1478 C C . ASP A 1 182 ? -4.544 -3.160 19.468 1.00 57.59 182 ASP A C 1
ATOM 1480 O O . ASP A 1 182 ? -4.879 -3.673 18.400 1.00 57.59 182 ASP A O 1
ATOM 1484 N N . ASN A 1 183 ? -5.436 -2.557 20.260 1.00 50.59 183 ASN A N 1
ATOM 1485 C CA . ASN A 1 183 ? -6.800 -2.297 19.825 1.00 50.59 183 ASN A CA 1
ATOM 1486 C C . ASN A 1 183 ? -6.991 -0.794 19.558 1.00 50.59 183 ASN A C 1
ATOM 1488 O O . ASN A 1 183 ? -7.271 -0.043 20.496 1.00 50.59 183 ASN A O 1
ATOM 1492 N N . PRO A 1 184 ? -6.871 -0.313 18.305 1.00 48.78 184 PRO A N 1
ATOM 1493 C CA . PRO A 1 184 ? -7.266 1.053 17.970 1.00 48.78 184 PRO A CA 1
ATOM 1494 C C . PRO A 1 184 ? -8.736 1.358 18.320 1.00 48.78 184 PRO A C 1
ATOM 1496 O O . PRO A 1 184 ? -9.084 2.528 18.480 1.00 48.78 184 PRO A O 1
ATOM 1499 N N . ALA A 1 185 ? -9.581 0.341 18.555 1.00 41.88 185 ALA A N 1
ATOM 1500 C CA . ALA A 1 185 ? -10.903 0.520 19.163 1.00 41.88 185 ALA A CA 1
ATOM 1501 C C . ALA A 1 185 ? -10.869 1.201 20.548 1.00 41.88 185 ALA A C 1
ATOM 1503 O O . ALA A 1 185 ? -11.787 1.949 20.874 1.00 41.88 185 ALA A O 1
ATOM 1504 N N . ASN A 1 186 ? -9.799 1.009 21.329 1.00 42.69 186 ASN A N 1
ATOM 1505 C CA . ASN A 1 186 ? -9.664 1.523 22.698 1.00 42.69 186 ASN A CA 1
ATOM 1506 C C . ASN A 1 186 ? -9.022 2.924 22.771 1.00 42.69 186 ASN A C 1
ATOM 1508 O O . ASN A 1 186 ? -8.839 3.461 23.864 1.00 42.69 186 ASN A O 1
ATOM 1512 N N . GLN A 1 187 ? -8.650 3.526 21.633 1.00 51.97 187 GLN A N 1
ATOM 1513 C CA . GLN A 1 187 ? -7.985 4.839 21.601 1.00 51.97 187 GLN A CA 1
ATOM 1514 C C . GLN A 1 187 ? -8.946 6.019 21.454 1.00 51.97 187 GLN A C 1
ATOM 1516 O O . GLN A 1 187 ? -8.571 7.158 21.736 1.00 51.97 187 GLN A O 1
ATOM 1521 N N . LEU A 1 188 ? -10.185 5.771 21.038 1.00 54.12 188 LEU A N 1
ATOM 1522 C CA . LEU A 1 188 ? -11.204 6.801 21.085 1.00 54.12 188 LEU A CA 1
ATOM 1523 C C . LEU A 1 188 ? -11.743 6.890 22.500 1.00 54.12 188 LEU A C 1
ATOM 1525 O O . LEU A 1 188 ? -12.141 5.888 23.092 1.00 54.12 188 LEU A O 1
ATOM 1529 N N . LYS A 1 189 ? -11.760 8.105 23.027 1.00 55.19 189 LYS A N 1
ATOM 1530 C CA . LYS A 1 189 ? -12.440 8.416 24.270 1.00 55.19 189 LYS A CA 1
ATOM 1531 C C . LYS A 1 189 ? -13.592 9.357 23.965 1.00 55.19 189 LYS A C 1
ATOM 1533 O O . LYS A 1 189 ? -13.449 10.220 23.096 1.00 55.19 189 LYS A O 1
ATOM 1538 N N . ASP A 1 190 ? -14.726 9.145 24.619 1.00 58.88 190 ASP A N 1
ATOM 1539 C CA . ASP A 1 190 ? -15.849 10.077 24.534 1.00 58.88 190 ASP A CA 1
ATOM 1540 C C . ASP A 1 190 ? -15.504 11.422 25.202 1.00 58.88 190 ASP A C 1
ATOM 1542 O O . ASP A 1 190 ? -14.402 11.613 25.732 1.00 58.88 190 ASP A O 1
ATOM 1546 N N . SER A 1 191 ? -16.440 12.374 25.171 1.00 57.16 191 SER A N 1
ATOM 1547 C CA . SER A 1 191 ? -16.279 13.673 25.840 1.00 57.16 191 SER A CA 1
ATOM 1548 C C . SER A 1 191 ? -15.980 13.564 27.342 1.00 57.16 191 SER A C 1
ATOM 1550 O O . SER A 1 191 ? -15.421 14.497 27.914 1.00 57.16 191 SER A O 1
ATOM 1552 N N . ASP A 1 192 ? -16.297 12.425 27.961 1.00 56.16 192 ASP A N 1
ATOM 1553 C CA . ASP A 1 192 ? -16.103 12.137 29.382 1.00 56.16 192 ASP A CA 1
ATOM 1554 C C . ASP A 1 192 ? -14.836 11.299 29.645 1.00 56.16 192 ASP A C 1
ATOM 1556 O O . ASP A 1 192 ? -14.644 10.781 30.748 1.00 56.16 192 ASP A O 1
ATOM 1560 N N . ASN A 1 193 ? -13.950 11.161 28.648 1.00 55.38 193 ASN A N 1
ATOM 1561 C CA . ASN A 1 193 ? -12.690 10.416 28.724 1.00 55.38 193 ASN A CA 1
ATOM 1562 C C . ASN A 1 193 ? -12.869 8.898 28.968 1.00 55.38 193 ASN A C 1
ATOM 1564 O O . ASN A 1 193 ? -11.908 8.219 29.350 1.00 55.38 193 ASN A O 1
ATOM 1568 N N . LYS A 1 194 ? -14.065 8.341 28.735 1.00 56.81 194 LYS A N 1
ATOM 1569 C CA . LYS A 1 194 ? -14.324 6.896 28.813 1.00 56.81 194 LYS A CA 1
ATOM 1570 C C . LYS A 1 194 ? -13.971 6.230 27.483 1.00 56.81 194 LYS A C 1
ATOM 1572 O O . LYS A 1 194 ? -14.167 6.854 26.439 1.00 56.81 194 LYS A O 1
ATOM 1577 N N . PRO A 1 195 ? -13.471 4.977 27.485 1.00 56.31 195 PRO A N 1
ATOM 1578 C CA . PRO A 1 195 ? -13.268 4.215 26.259 1.00 56.31 195 PRO A CA 1
ATOM 1579 C C . PRO A 1 195 ? -14.560 4.206 25.450 1.00 56.31 195 PRO A C 1
ATOM 1581 O O . PRO A 1 195 ? -15.612 3.784 25.928 1.00 56.31 195 PRO A O 1
ATOM 1584 N N . PHE A 1 196 ? -14.471 4.736 24.240 1.00 58.16 196 PHE A N 1
ATOM 1585 C CA . PHE A 1 196 ? -15.621 5.056 23.416 1.00 58.16 196 PHE A CA 1
ATOM 1586 C C . PHE A 1 196 ? -16.361 3.806 22.934 1.00 58.16 196 PHE A C 1
ATOM 1588 O O . PHE A 1 196 ? -17.538 3.909 22.591 1.00 58.16 196 PHE A O 1
ATOM 1595 N N . PHE A 1 197 ? -15.720 2.627 22.919 1.00 63.66 197 PHE A N 1
ATOM 1596 C CA . PHE A 1 197 ? -16.318 1.500 22.227 1.00 63.66 197 PHE A CA 1
ATOM 1597 C C . PHE A 1 197 ? -15.960 0.074 22.677 1.00 63.66 197 PHE A C 1
ATOM 1599 O O . PHE A 1 197 ? -14.850 -0.219 23.097 1.00 63.66 197 PHE A O 1
ATOM 1606 N N . TRP A 1 198 ? -17.001 -0.760 22.508 1.00 64.75 198 TRP A N 1
ATOM 1607 C CA . TRP A 1 198 ? -17.182 -2.217 22.592 1.00 64.75 198 TRP A CA 1
ATOM 1608 C C . TRP A 1 198 ? -16.438 -2.958 23.713 1.00 64.75 198 TRP A C 1
ATOM 1610 O O . TRP A 1 198 ? -15.217 -3.036 23.684 1.00 64.75 198 TRP A O 1
ATOM 1620 N N . PRO A 1 199 ? -17.150 -3.614 24.654 1.00 56.19 199 PRO A N 1
ATOM 1621 C CA . PRO A 1 199 ? -16.500 -4.514 25.597 1.00 56.19 199 PRO A CA 1
ATOM 1622 C C . PRO A 1 199 ? -15.673 -5.540 24.814 1.00 56.19 199 PRO A C 1
ATOM 1624 O O . PRO A 1 199 ? -16.236 -6.261 23.985 1.00 56.19 199 PRO A O 1
ATOM 1627 N N . ASP A 1 200 ? -14.369 -5.632 25.098 1.00 52.94 200 ASP A N 1
ATOM 1628 C CA . ASP A 1 200 ? -13.405 -6.503 24.397 1.00 52.94 200 ASP A CA 1
ATOM 1629 C C . ASP A 1 200 ? -13.819 -8.003 24.383 1.00 52.94 200 ASP A C 1
ATOM 1631 O O . ASP A 1 200 ? -13.255 -8.808 23.644 1.00 52.94 200 ASP A O 1
ATOM 1635 N N . ASN A 1 201 ? -14.870 -8.372 25.130 1.00 55.72 201 ASN A N 1
ATOM 1636 C CA . ASN A 1 201 ? -15.376 -9.729 25.344 1.00 55.72 201 ASN A CA 1
ATOM 1637 C C . ASN A 1 201 ? -16.849 -9.953 24.942 1.00 55.72 201 ASN A C 1
ATOM 1639 O O . ASN A 1 201 ? -17.503 -10.837 25.500 1.00 55.72 201 ASN A O 1
ATOM 1643 N N . GLN A 1 202 ? -17.417 -9.191 24.000 1.00 67.12 202 GLN A N 1
ATOM 1644 C CA . GLN A 1 202 ? -18.732 -9.575 23.467 1.00 67.12 202 GLN A CA 1
ATOM 1645 C C . GLN A 1 202 ? -18.640 -10.922 22.737 1.00 67.12 202 GLN A C 1
ATOM 1647 O O . GLN A 1 202 ? -17.813 -11.104 21.838 1.00 67.12 202 GLN A O 1
ATOM 1652 N N . ALA A 1 203 ? -19.486 -11.870 23.149 1.00 74.69 203 ALA A N 1
ATOM 1653 C CA . ALA A 1 203 ? -19.628 -13.146 22.465 1.00 74.69 203 ALA A CA 1
ATOM 1654 C C . ALA A 1 203 ? -20.024 -12.906 20.994 1.00 74.69 203 ALA A C 1
ATOM 1656 O O . ALA A 1 203 ? -20.800 -11.981 20.732 1.00 74.69 203 ALA A O 1
ATOM 1657 N N . PRO A 1 204 ? -19.519 -13.717 20.044 1.00 83.12 204 PRO A N 1
ATOM 1658 C CA . PRO A 1 204 ? -19.913 -13.604 18.645 1.00 83.12 204 PRO A CA 1
ATOM 1659 C C . PRO A 1 204 ? -21.436 -13.667 18.498 1.00 83.12 204 PRO A C 1
ATOM 1661 O O . PRO A 1 204 ? -22.079 -14.541 19.085 1.00 83.12 204 PRO A O 1
ATOM 1664 N N . LYS A 1 205 ? -22.013 -12.752 17.715 1.00 88.19 205 LYS A N 1
ATOM 1665 C CA . LYS A 1 205 ? -23.459 -12.703 17.455 1.00 88.19 205 LYS A CA 1
ATOM 1666 C C . LYS A 1 205 ? -23.737 -13.175 16.038 1.00 88.19 205 LYS A C 1
ATOM 1668 O O . LYS A 1 205 ? -23.198 -12.608 15.094 1.00 88.19 205 LYS A O 1
ATOM 1673 N N . THR A 1 206 ? -24.577 -14.192 15.871 1.00 95.25 206 THR A N 1
ATOM 1674 C CA . THR A 1 206 ? -24.967 -14.644 14.531 1.00 95.25 206 THR A CA 1
ATOM 1675 C C . THR A 1 206 ? -25.739 -13.548 13.801 1.00 95.25 206 THR A C 1
ATOM 1677 O O . THR A 1 206 ? -26.703 -13.009 14.343 1.00 95.25 206 THR A O 1
ATOM 1680 N N . VAL A 1 207 ? -25.344 -13.250 12.565 1.00 97.00 207 VAL A N 1
ATOM 1681 C CA . VAL A 1 207 ? -26.024 -12.282 11.699 1.00 97.00 207 VAL A CA 1
ATOM 1682 C C . VAL A 1 207 ? -26.576 -13.003 10.479 1.00 97.00 207 VAL A C 1
ATOM 1684 O O . VAL A 1 207 ? -25.835 -13.620 9.722 1.00 97.00 207 VAL A O 1
ATOM 1687 N N . ASN A 1 208 ? -27.887 -12.889 10.281 1.00 97.50 208 ASN A N 1
ATOM 1688 C CA . ASN A 1 208 ? -28.609 -13.476 9.153 1.00 97.50 208 ASN A CA 1
ATOM 1689 C C . ASN A 1 208 ? -29.072 -12.414 8.149 1.00 97.50 208 ASN A C 1
ATOM 1691 O O . ASN A 1 208 ? -29.332 -12.734 6.988 1.00 97.50 208 ASN A O 1
ATOM 1695 N N . ILE A 1 209 ? -29.224 -11.162 8.591 1.00 98.12 209 ILE A N 1
ATOM 1696 C CA . ILE A 1 209 ? -29.699 -10.052 7.766 1.00 98.12 209 ILE A CA 1
ATOM 1697 C C . ILE A 1 209 ? -28.811 -8.832 8.000 1.00 98.12 209 ILE A C 1
ATOM 1699 O O . ILE A 1 209 ? -28.540 -8.463 9.139 1.00 98.12 209 ILE A O 1
ATOM 1703 N N . LEU A 1 210 ? -28.383 -8.188 6.918 1.00 98.00 210 LEU A N 1
ATOM 1704 C CA . LEU A 1 210 ? -27.625 -6.943 6.947 1.00 98.00 210 LEU A CA 1
ATOM 1705 C C . LEU A 1 210 ? -28.483 -5.817 6.368 1.00 98.00 210 LEU A C 1
ATOM 1707 O O . LEU A 1 210 ? -28.862 -5.866 5.198 1.00 98.00 210 LEU A O 1
ATOM 1711 N N . ALA A 1 211 ? -28.807 -4.821 7.185 1.00 98.00 211 ALA A N 1
ATOM 1712 C CA . ALA A 1 211 ? -29.630 -3.686 6.797 1.00 98.00 211 ALA A CA 1
ATOM 1713 C C . ALA A 1 211 ? -28.763 -2.462 6.480 1.00 98.00 211 ALA A C 1
ATOM 1715 O O . ALA A 1 211 ? -27.990 -2.012 7.327 1.00 98.00 211 ALA A O 1
ATOM 1716 N N . LEU A 1 212 ? -28.915 -1.927 5.267 1.00 97.50 212 LEU A N 1
ATOM 1717 C CA . LEU A 1 212 ? -28.183 -0.765 4.754 1.00 97.50 212 LEU A CA 1
ATOM 1718 C C . LEU A 1 212 ? -29.151 0.354 4.356 1.00 97.50 212 LEU A C 1
ATOM 1720 O O . LEU A 1 212 ? -30.301 0.089 4.001 1.00 97.50 212 LEU A O 1
ATOM 1724 N N . PHE A 1 213 ? -28.675 1.596 4.311 1.00 95.62 213 PHE A N 1
ATOM 1725 C CA . PHE A 1 213 ? -29.426 2.672 3.668 1.00 95.62 213 PHE A CA 1
ATOM 1726 C C . PHE A 1 213 ? -29.466 2.473 2.130 1.00 95.62 213 PHE A C 1
ATOM 1728 O O . PHE A 1 213 ? -28.449 2.093 1.546 1.00 95.62 213 PHE A O 1
ATOM 1735 N N . PRO A 1 214 ? -30.600 2.716 1.432 1.00 95.69 214 PRO A N 1
ATOM 1736 C CA . PRO A 1 214 ? -30.725 2.461 -0.009 1.00 95.69 214 PRO A CA 1
ATOM 1737 C C . PRO A 1 214 ? -29.766 3.273 -0.886 1.00 95.69 214 PRO A C 1
ATOM 1739 O O . PRO A 1 214 ? -29.333 2.804 -1.934 1.00 95.69 214 PRO A O 1
ATOM 1742 N N . LYS A 1 215 ? -29.430 4.501 -0.480 1.00 95.88 215 LYS A N 1
ATOM 1743 C CA . LYS A 1 215 ? -28.517 5.361 -1.238 1.00 95.88 215 LYS A CA 1
ATOM 1744 C C . LYS A 1 215 ? -27.073 4.974 -0.928 1.00 95.88 215 LYS A C 1
ATOM 1746 O O . LYS A 1 215 ? -26.515 5.418 0.068 1.00 95.88 215 LYS A O 1
ATOM 1751 N N . ILE A 1 216 ? -26.472 4.173 -1.799 1.00 96.94 216 ILE A N 1
ATOM 1752 C CA . ILE A 1 216 ? -25.138 3.606 -1.594 1.00 96.94 216 ILE A CA 1
ATOM 1753 C C . ILE A 1 216 ? -24.076 4.708 -1.581 1.00 96.94 216 ILE A C 1
ATOM 1755 O O . ILE A 1 216 ? -23.980 5.503 -2.516 1.00 96.94 216 ILE A O 1
ATOM 1759 N N . GLN A 1 217 ? -23.245 4.732 -0.543 1.00 95.50 217 GLN A N 1
ATOM 1760 C CA . GLN A 1 217 ? -22.100 5.635 -0.422 1.00 95.50 217 GLN A CA 1
ATOM 1761 C C . GLN A 1 217 ? -20.787 4.849 -0.444 1.00 95.50 217 GLN A C 1
ATOM 1763 O O . GLN A 1 217 ? -20.769 3.634 -0.225 1.00 95.50 217 GLN A O 1
ATOM 1768 N N . ALA A 1 218 ? -19.677 5.542 -0.711 1.00 96.25 218 ALA A N 1
ATOM 1769 C CA . ALA A 1 218 ? -18.341 4.952 -0.668 1.00 96.25 218 ALA A CA 1
ATOM 1770 C C . ALA A 1 218 ? -18.081 4.262 0.679 1.00 96.25 218 ALA A C 1
ATOM 1772 O O . ALA A 1 218 ? -17.726 3.085 0.711 1.00 96.25 218 ALA A O 1
ATOM 1773 N N . ASP A 1 219 ? -18.339 4.972 1.778 1.00 97.31 219 ASP A N 1
ATOM 1774 C CA . ASP A 1 219 ? -18.127 4.477 3.136 1.00 97.31 219 ASP A CA 1
ATOM 1775 C C . ASP A 1 219 ? -18.981 3.244 3.461 1.00 97.31 219 ASP A C 1
ATOM 1777 O O . ASP A 1 219 ? -18.437 2.215 3.860 1.00 97.31 219 ASP A O 1
ATOM 1781 N N . THR A 1 220 ? -20.286 3.276 3.167 1.00 96.12 220 THR A N 1
ATOM 1782 C CA . THR A 1 220 ? -21.183 2.119 3.338 1.00 96.12 220 THR A CA 1
ATOM 1783 C C . THR A 1 220 ? -20.738 0.915 2.507 1.00 96.12 220 THR A C 1
ATOM 1785 O O . THR A 1 220 ? -20.818 -0.222 2.969 1.00 96.12 220 THR A O 1
ATOM 1788 N N . THR A 1 221 ? -20.236 1.139 1.289 1.00 97.81 221 THR A N 1
ATOM 1789 C CA . THR A 1 221 ? -19.741 0.051 0.429 1.00 97.81 221 THR A CA 1
ATOM 1790 C C . THR A 1 221 ? -18.477 -0.581 1.017 1.00 97.81 221 THR A C 1
ATOM 1792 O O . THR A 1 221 ? -18.342 -1.804 1.026 1.00 97.81 221 THR A O 1
ATOM 1795 N N . VAL A 1 222 ? -17.556 0.229 1.553 1.00 98.44 222 VAL A N 1
ATOM 1796 C CA . VAL A 1 222 ? -16.346 -0.270 2.227 1.00 98.44 222 VAL A CA 1
ATOM 1797 C C . VAL A 1 222 ? -16.700 -1.005 3.517 1.00 98.44 222 VAL A C 1
ATOM 1799 O O . VAL A 1 222 ? -16.194 -2.100 3.746 1.00 98.44 222 VAL A O 1
ATOM 1802 N N . ALA A 1 223 ? -17.601 -0.450 4.326 1.00 98.19 223 ALA A N 1
ATOM 1803 C CA . ALA A 1 223 ? -18.147 -1.087 5.522 1.00 98.19 223 ALA A CA 1
ATOM 1804 C C . ALA A 1 223 ? -18.736 -2.472 5.212 1.00 98.19 223 ALA A C 1
ATOM 1806 O O . ALA A 1 223 ? -18.361 -3.464 5.843 1.00 98.19 223 ALA A O 1
ATOM 1807 N N . TYR A 1 224 ? -19.596 -2.544 4.191 1.00 98.44 224 TYR A N 1
ATOM 1808 C CA . TYR A 1 224 ? -20.156 -3.790 3.678 1.00 98.44 224 TYR A CA 1
ATOM 1809 C C . TYR A 1 224 ? -19.052 -4.774 3.275 1.00 98.44 224 TYR A C 1
ATOM 1811 O O . TYR A 1 224 ? -19.012 -5.895 3.779 1.00 98.44 224 TYR A O 1
ATOM 1819 N N . TYR A 1 225 ? -18.110 -4.351 2.426 1.00 98.50 225 TYR A N 1
ATOM 1820 C CA . TYR A 1 225 ? -17.012 -5.204 1.970 1.00 98.50 225 TYR A CA 1
ATOM 1821 C C . TYR A 1 225 ? -16.199 -5.783 3.139 1.00 98.50 225 TYR A C 1
ATOM 1823 O O . TYR A 1 225 ? -15.898 -6.980 3.150 1.00 98.50 225 TYR A O 1
ATOM 1831 N N . ILE A 1 226 ? -15.864 -4.956 4.135 1.00 98.50 226 ILE A N 1
ATOM 1832 C CA . ILE A 1 226 ? -15.088 -5.381 5.303 1.00 98.50 226 ILE A CA 1
ATOM 1833 C C . ILE A 1 226 ? -15.865 -6.421 6.119 1.00 98.50 226 ILE A C 1
ATOM 1835 O O . ILE A 1 226 ? -15.300 -7.458 6.462 1.00 98.50 226 ILE A O 1
ATOM 1839 N N . LEU A 1 227 ? -17.156 -6.203 6.384 1.00 98.00 227 LEU A N 1
ATOM 1840 C CA . LEU A 1 227 ? -17.986 -7.174 7.107 1.00 98.00 227 LEU A CA 1
ATOM 1841 C C . LEU A 1 227 ? -18.058 -8.521 6.384 1.00 98.00 227 LEU A C 1
ATOM 1843 O O . LEU A 1 227 ? -17.845 -9.559 7.007 1.00 98.00 227 LEU A O 1
ATOM 1847 N N . MET A 1 228 ? -18.288 -8.514 5.071 1.00 97.81 228 MET A N 1
ATOM 1848 C CA . MET A 1 228 ? -18.439 -9.752 4.297 1.00 97.81 228 MET A CA 1
ATOM 1849 C C . MET A 1 228 ? -17.147 -10.577 4.211 1.00 97.81 228 MET A C 1
ATOM 1851 O O . MET A 1 228 ? -17.209 -11.799 4.070 1.00 97.81 228 MET A O 1
ATOM 1855 N N . ASN A 1 229 ? -15.977 -9.931 4.287 1.00 97.31 229 ASN A N 1
ATOM 1856 C CA . ASN A 1 229 ? -14.678 -10.594 4.118 1.00 97.31 229 ASN A CA 1
ATOM 1857 C C . ASN A 1 229 ? -13.930 -10.853 5.434 1.00 97.31 229 ASN A C 1
ATOM 1859 O O . ASN A 1 229 ? -13.156 -11.805 5.510 1.00 97.31 229 ASN A O 1
ATOM 1863 N N . TYR A 1 230 ? -14.168 -10.042 6.466 1.00 96.06 230 TYR A N 1
ATOM 1864 C CA . TYR A 1 230 ? -13.429 -10.084 7.733 1.00 96.06 230 TYR A CA 1
ATOM 1865 C C . TYR A 1 230 ? -14.338 -10.223 8.967 1.00 96.06 230 TYR A C 1
ATOM 1867 O O . TYR A 1 230 ? -13.841 -10.405 10.076 1.00 96.06 230 TYR A O 1
ATOM 1875 N N . GLY A 1 231 ? -15.664 -10.151 8.803 1.00 96.19 231 GLY A N 1
ATOM 1876 C CA . GLY A 1 231 ? -16.617 -10.109 9.914 1.00 96.19 231 GLY A CA 1
ATOM 1877 C C . GLY A 1 231 ? -16.924 -11.453 10.572 1.00 96.19 231 GLY A C 1
ATOM 1878 O O . GLY A 1 231 ? -17.341 -11.457 11.724 1.00 96.19 231 GLY A O 1
ATOM 1879 N N . GLU A 1 232 ? -16.688 -12.583 9.897 1.00 95.19 232 GLU A N 1
ATOM 1880 C CA . GLU A 1 232 ? -17.189 -13.914 10.295 1.00 95.19 232 GLU A CA 1
ATOM 1881 C C . GLU A 1 232 ? -16.851 -14.310 11.743 1.00 95.19 232 GLU A C 1
ATOM 1883 O O . GLU A 1 232 ? -17.670 -14.895 12.445 1.00 95.19 232 GLU A O 1
ATOM 1888 N N . ALA A 1 233 ? -15.657 -13.954 12.225 1.00 90.06 233 ALA A N 1
ATOM 1889 C CA . ALA A 1 233 ? -15.223 -14.294 13.580 1.00 90.06 233 ALA A CA 1
ATOM 1890 C C . ALA A 1 233 ? -16.032 -13.577 14.680 1.00 90.06 233 ALA A C 1
ATOM 1892 O O . ALA A 1 233 ? -16.187 -14.112 15.778 1.00 90.06 233 ALA A O 1
ATOM 1893 N N . LYS A 1 234 ? -16.524 -12.363 14.405 1.00 90.88 234 LYS A N 1
ATOM 1894 C CA . LYS A 1 234 ? -17.329 -11.554 15.339 1.00 90.88 234 LYS A CA 1
ATOM 1895 C C . LYS A 1 234 ? -18.828 -11.655 15.042 1.00 90.88 234 LYS A C 1
ATOM 1897 O O . LYS A 1 234 ? -19.635 -11.597 15.968 1.00 90.88 234 LYS A O 1
ATOM 1902 N N . PHE A 1 235 ? -19.174 -11.871 13.776 1.00 95.19 235 PHE A N 1
ATOM 1903 C CA . PHE A 1 235 ? -20.532 -11.988 13.263 1.00 95.19 235 PHE A CA 1
ATOM 1904 C C . PHE A 1 235 ? -20.708 -13.277 12.442 1.00 95.19 235 PHE A C 1
ATOM 1906 O O . PHE A 1 235 ? -20.719 -13.217 11.211 1.00 95.19 235 PHE A O 1
ATOM 1913 N N . PRO A 1 236 ? -20.829 -14.457 13.077 1.00 96.12 236 PRO A N 1
ATOM 1914 C CA . PRO A 1 236 ? -21.027 -15.708 12.349 1.00 96.12 236 PRO A CA 1
ATOM 1915 C C . PRO A 1 236 ? -22.244 -15.643 11.415 1.00 96.12 236 PRO A C 1
ATOM 1917 O O . PRO A 1 236 ? -23.305 -15.166 11.818 1.00 96.12 236 PRO A O 1
ATOM 1920 N N . GLY A 1 237 ? -22.108 -16.119 10.179 1.00 97.00 237 GLY A N 1
ATOM 1921 C CA . GLY A 1 237 ? -23.165 -16.074 9.161 1.00 97.00 237 GLY A CA 1
ATOM 1922 C C . GLY A 1 237 ? -23.230 -14.778 8.346 1.00 97.00 237 GLY A C 1
ATOM 1923 O O . GLY A 1 237 ? -23.928 -14.747 7.330 1.00 97.00 237 GLY A O 1
ATOM 1924 N N . ILE A 1 238 ? -22.460 -13.738 8.705 1.00 97.81 238 ILE A N 1
ATOM 1925 C CA . ILE A 1 238 ? -22.463 -12.450 7.990 1.00 97.81 238 ILE A CA 1
ATOM 1926 C C . ILE A 1 238 ? -22.176 -12.619 6.497 1.00 97.81 238 ILE A C 1
ATOM 1928 O O . ILE A 1 238 ? -22.814 -11.974 5.671 1.00 97.81 238 ILE A O 1
ATOM 1932 N N . LYS A 1 239 ? -21.285 -13.546 6.125 1.00 96.44 239 LYS A N 1
ATOM 1933 C CA . LYS A 1 239 ? -20.913 -13.793 4.728 1.00 96.44 239 LYS A CA 1
ATOM 1934 C C . LYS A 1 239 ? -22.081 -14.290 3.865 1.00 96.44 239 LYS A C 1
ATOM 1936 O O . LYS A 1 239 ? -22.044 -14.131 2.646 1.00 96.44 239 LYS A O 1
ATOM 1941 N N . GLN A 1 240 ? -23.097 -14.904 4.471 1.00 96.94 240 GLN A N 1
ATOM 1942 C CA . GLN A 1 240 ? -24.315 -15.362 3.795 1.00 96.94 240 GLN A CA 1
ATOM 1943 C C . GLN A 1 240 ? -25.547 -14.528 4.167 1.00 96.94 240 GLN A C 1
ATOM 1945 O O . GLN A 1 240 ? -26.655 -14.865 3.745 1.00 96.94 240 GLN A O 1
ATOM 1950 N N . ALA A 1 241 ? -25.375 -13.457 4.946 1.00 97.88 241 ALA A N 1
ATOM 1951 C CA . ALA A 1 241 ? -26.485 -12.646 5.406 1.00 97.88 241 ALA A CA 1
ATOM 1952 C C . ALA A 1 241 ? -27.240 -12.029 4.223 1.00 97.88 241 ALA A C 1
ATOM 1954 O O . ALA A 1 241 ? -26.658 -11.521 3.261 1.00 97.88 241 ALA A O 1
ATOM 1955 N N . LYS A 1 242 ? -28.571 -12.045 4.306 1.00 98.06 242 LYS A N 1
ATOM 1956 C CA . LYS A 1 242 ? -29.424 -11.381 3.324 1.00 98.06 242 LYS A CA 1
ATOM 1957 C C . LYS A 1 242 ? -29.276 -9.870 3.479 1.00 98.06 242 LYS A C 1
ATOM 1959 O O . LYS A 1 242 ? -29.529 -9.338 4.556 1.00 98.06 242 LYS A O 1
ATOM 1964 N N . VAL A 1 243 ? -28.949 -9.172 2.398 1.00 98.31 243 VAL A N 1
ATOM 1965 C CA . VAL A 1 243 ? -28.915 -7.705 2.397 1.00 98.31 243 VAL A CA 1
ATOM 1966 C C . VAL A 1 243 ? -30.326 -7.153 2.188 1.00 98.31 243 VAL A C 1
ATOM 1968 O O . VAL A 1 243 ? -31.030 -7.555 1.258 1.00 98.31 243 VAL A O 1
ATOM 1971 N N . VAL A 1 244 ? -30.745 -6.239 3.060 1.00 98.19 244 VAL A N 1
ATOM 1972 C CA . VAL A 1 244 ? -31.999 -5.481 2.957 1.00 98.19 244 VAL A CA 1
ATOM 1973 C C . VAL A 1 244 ? -31.703 -3.985 3.007 1.00 98.19 244 VAL A C 1
ATOM 1975 O O . VAL A 1 244 ? -30.698 -3.564 3.576 1.00 98.19 244 VAL A O 1
ATOM 1978 N N . PHE A 1 245 ? -32.577 -3.180 2.407 1.00 97.94 245 PHE A N 1
ATOM 1979 C CA . PHE A 1 245 ? -32.386 -1.735 2.309 1.00 97.94 245 PHE A CA 1
ATOM 1980 C C . PHE A 1 245 ? -33.514 -1.002 3.024 1.00 97.94 245 PHE A C 1
ATOM 1982 O O . PHE A 1 245 ? -34.680 -1.167 2.663 1.00 97.94 245 PHE A O 1
ATOM 1989 N N . TRP A 1 246 ? -33.169 -0.206 4.033 1.00 97.12 246 TRP A N 1
ATOM 1990 C CA . TRP A 1 246 ? -34.113 0.515 4.884 1.00 97.12 246 TRP A CA 1
ATOM 1991 C C . TRP A 1 246 ? -33.740 1.988 4.978 1.00 97.12 246 TRP A C 1
ATOM 1993 O O . TRP A 1 246 ? -32.575 2.329 5.126 1.00 97.12 246 TRP A O 1
ATOM 2003 N N . THR A 1 247 ? -34.729 2.876 4.925 1.00 94.94 247 THR A N 1
ATOM 2004 C CA . THR A 1 247 ? -34.507 4.318 5.126 1.00 94.94 247 THR A CA 1
ATOM 2005 C C . THR A 1 247 ? -34.460 4.714 6.601 1.00 94.94 247 THR A C 1
ATOM 2007 O O . THR A 1 247 ? -33.946 5.777 6.931 1.00 94.94 247 THR A O 1
ATOM 2010 N N . ALA A 1 248 ? -35.006 3.872 7.478 1.00 94.69 248 ALA A N 1
ATOM 2011 C CA . ALA A 1 248 ? -34.999 4.011 8.927 1.00 94.69 248 ALA A CA 1
ATOM 2012 C C . ALA A 1 248 ? -35.238 2.635 9.568 1.00 94.69 248 ALA A C 1
ATOM 2014 O O . ALA A 1 248 ? -35.687 1.702 8.896 1.00 94.69 248 ALA A O 1
ATOM 2015 N N . LEU A 1 249 ? -34.982 2.511 10.872 1.00 95.25 249 LEU A N 1
ATOM 2016 C CA . LEU A 1 249 ? -35.349 1.305 11.616 1.00 95.25 249 LEU A CA 1
ATOM 2017 C C . LEU A 1 249 ? -36.869 1.050 11.552 1.00 95.25 249 LEU A C 1
ATOM 2019 O O . LEU A 1 249 ? -37.650 2.008 11.563 1.00 95.25 249 LEU A O 1
ATOM 2023 N N . PRO A 1 250 ? -37.311 -0.223 11.530 1.00 95.06 250 PRO A N 1
ATOM 2024 C CA . PRO A 1 250 ? -38.717 -0.574 11.679 1.00 95.06 250 PRO A CA 1
ATOM 2025 C C . PRO A 1 250 ? -39.345 0.092 12.907 1.00 95.06 250 PRO A C 1
ATOM 2027 O O . PRO A 1 250 ? -38.751 0.130 13.987 1.00 95.06 250 PRO A O 1
ATOM 2030 N N . GLN A 1 251 ? -40.567 0.603 12.747 1.00 94.69 251 GLN A N 1
ATOM 2031 C CA . GLN A 1 251 ? -41.259 1.333 13.806 1.00 94.69 251 GLN A CA 1
ATOM 2032 C C . GLN A 1 251 ? -41.342 0.503 15.097 1.00 94.69 251 GLN A C 1
ATOM 2034 O O . GLN A 1 251 ? -41.775 -0.648 15.085 1.00 94.69 251 GLN A O 1
ATOM 2039 N N . GLY A 1 252 ? -40.945 1.115 16.215 1.00 93.06 252 GLY A N 1
ATOM 2040 C CA . GLY A 1 252 ? -40.987 0.491 17.539 1.00 93.06 252 GLY A CA 1
ATOM 2041 C C . GLY A 1 252 ? -39.852 -0.494 17.831 1.00 93.06 252 GLY A C 1
ATOM 2042 O O . GLY A 1 252 ? -39.852 -1.066 18.917 1.00 93.06 252 GLY A O 1
ATOM 2043 N N . GLN A 1 253 ? -38.894 -0.681 16.915 1.00 95.19 253 GLN A N 1
ATOM 2044 C CA . GLN A 1 253 ? -37.712 -1.510 17.152 1.00 95.19 253 GLN A CA 1
ATOM 2045 C C . GLN A 1 253 ? -36.455 -0.667 17.375 1.00 95.19 253 GLN A C 1
ATOM 2047 O O . GLN A 1 253 ? -36.220 0.324 16.684 1.00 95.19 253 GLN A O 1
ATOM 2052 N N . THR A 1 254 ? -35.619 -1.088 18.322 1.00 93.12 254 THR A N 1
ATOM 2053 C CA . THR A 1 254 ? -34.269 -0.542 18.516 1.00 93.12 254 THR A CA 1
ATOM 2054 C C . THR A 1 254 ? -33.230 -1.385 17.775 1.00 93.12 254 THR A C 1
ATOM 2056 O O . THR A 1 254 ? -33.447 -2.569 17.509 1.00 93.12 254 THR A O 1
ATOM 2059 N N . ALA A 1 255 ? -32.065 -0.802 17.474 1.00 90.94 255 ALA A N 1
ATOM 2060 C CA . ALA A 1 255 ? -30.957 -1.541 16.863 1.00 90.94 255 ALA A CA 1
ATOM 2061 C C . ALA A 1 255 ? -30.521 -2.749 17.715 1.00 90.94 255 ALA A C 1
ATOM 2063 O O . ALA A 1 255 ? -30.279 -3.822 17.181 1.00 90.94 255 ALA A O 1
ATOM 2064 N N . GLU A 1 256 ? -30.519 -2.621 19.044 1.00 90.19 256 GLU A N 1
ATOM 2065 C CA . GLU A 1 256 ? -30.202 -3.730 19.954 1.00 90.19 256 GLU A CA 1
ATOM 2066 C C . GLU A 1 256 ? -31.222 -4.879 19.861 1.00 90.19 256 GLU A C 1
ATOM 2068 O O . GLU A 1 256 ? -30.850 -6.054 19.838 1.00 90.19 256 GLU A O 1
ATOM 2073 N N . GLN A 1 257 ? -32.518 -4.561 19.767 1.00 93.56 257 GLN A N 1
ATOM 2074 C CA . GLN A 1 257 ? -33.564 -5.572 19.579 1.00 93.56 257 GLN A CA 1
ATOM 2075 C C . GLN A 1 257 ? -33.418 -6.297 18.239 1.00 93.56 257 GLN A C 1
ATOM 2077 O O . GLN A 1 257 ? -33.659 -7.502 18.171 1.00 93.56 257 GLN A O 1
ATOM 2082 N N . LEU A 1 258 ? -33.032 -5.573 17.190 1.00 94.81 258 LEU A N 1
ATOM 2083 C CA . LEU A 1 258 ? -32.772 -6.115 15.858 1.00 94.81 258 LEU A CA 1
ATOM 2084 C C . LEU A 1 258 ? -31.517 -6.998 15.845 1.00 94.81 258 LEU A C 1
ATOM 2086 O O . LEU A 1 258 ? -31.564 -8.109 15.319 1.00 94.81 258 LEU A O 1
ATOM 2090 N N . GLU A 1 259 ? -30.438 -6.573 16.505 1.00 91.88 259 GLU A N 1
ATOM 2091 C CA . GLU A 1 259 ? -29.230 -7.386 16.704 1.00 91.88 259 GLU A CA 1
ATOM 2092 C C . GLU A 1 259 ? -29.546 -8.725 17.369 1.00 91.88 259 GLU A C 1
ATOM 2094 O O . GLU A 1 259 ? -29.085 -9.769 16.909 1.00 91.88 259 GLU A O 1
ATOM 2099 N N . ASN A 1 260 ? -30.393 -8.727 18.401 1.00 91.88 260 ASN A N 1
ATOM 2100 C CA . ASN A 1 260 ? -30.819 -9.959 19.073 1.00 91.88 260 ASN A CA 1
ATOM 2101 C C . ASN A 1 260 ? -31.690 -10.869 18.185 1.00 91.88 260 ASN A C 1
ATOM 2103 O O . ASN A 1 260 ? -31.813 -12.061 18.458 1.00 91.88 260 ASN A O 1
ATOM 2107 N N . GLN A 1 261 ? -32.272 -10.329 17.112 1.00 95.06 261 GLN A N 1
ATOM 2108 C CA . GLN A 1 261 ? -33.007 -11.076 16.086 1.00 95.06 261 GLN A CA 1
ATOM 2109 C C . GLN A 1 261 ? -32.110 -11.509 14.908 1.00 95.06 261 GLN A C 1
ATOM 2111 O O . GLN A 1 261 ? -32.599 -12.103 13.946 1.00 95.06 261 GLN A O 1
ATOM 2116 N N . GLY A 1 262 ? -30.805 -11.221 14.960 1.00 96.19 262 GLY A N 1
ATOM 2117 C CA . GLY A 1 262 ? -29.847 -11.549 13.904 1.00 96.19 262 GLY A CA 1
ATOM 2118 C C . GLY A 1 262 ? -29.785 -10.529 12.763 1.00 96.19 262 GLY A C 1
ATOM 2119 O O . GLY A 1 262 ? -29.336 -10.881 11.668 1.00 96.19 262 GLY A O 1
ATOM 2120 N N . TYR A 1 263 ? -30.233 -9.292 12.991 1.00 97.38 263 TYR A N 1
ATOM 2121 C CA . TYR A 1 263 ? -30.047 -8.172 12.067 1.00 97.38 263 TYR A CA 1
ATOM 2122 C C . TYR A 1 263 ? -28.836 -7.340 12.475 1.00 97.38 263 TYR A C 1
ATOM 2124 O O . TYR A 1 263 ? -28.719 -6.944 13.627 1.00 97.38 263 TYR A O 1
ATOM 2132 N N . LEU A 1 264 ? -27.981 -6.986 11.525 1.00 97.19 264 LEU A N 1
ATOM 2133 C CA . LEU A 1 264 ? -26.951 -5.973 11.729 1.00 97.19 264 LEU A CA 1
ATOM 2134 C C . LEU A 1 264 ? -27.313 -4.730 10.920 1.00 97.19 264 LEU A C 1
ATOM 2136 O O . LEU A 1 264 ? -27.561 -4.828 9.720 1.00 97.19 264 LEU A O 1
ATOM 2140 N N . THR A 1 265 ? -27.371 -3.568 11.564 1.00 96.31 265 THR A N 1
ATOM 2141 C CA . THR A 1 265 ? -27.675 -2.291 10.908 1.00 96.31 265 THR A CA 1
ATOM 2142 C C . THR A 1 265 ? -26.388 -1.515 10.656 1.00 96.31 265 THR A C 1
ATOM 2144 O O . THR A 1 265 ? -25.559 -1.371 11.554 1.00 96.31 265 THR A O 1
ATOM 2147 N N . ILE A 1 266 ? -26.216 -1.011 9.434 1.00 95.81 266 ILE A N 1
ATOM 2148 C CA . ILE A 1 266 ? -25.123 -0.107 9.063 1.00 95.81 266 ILE A CA 1
ATOM 2149 C C . ILE A 1 266 ? -25.731 1.262 8.797 1.00 95.81 266 ILE A C 1
ATOM 2151 O O . ILE A 1 266 ? -26.604 1.381 7.940 1.00 95.81 266 ILE A O 1
ATOM 2155 N N . ASP A 1 267 ? -25.249 2.278 9.510 1.00 92.94 267 ASP A N 1
ATOM 2156 C CA . ASP A 1 267 ? -25.651 3.675 9.315 1.00 92.94 267 ASP A CA 1
ATOM 2157 C C . ASP A 1 267 ? -27.150 3.972 9.513 1.00 92.94 267 ASP A C 1
ATOM 2159 O O . ASP A 1 267 ? -27.728 4.879 8.921 1.00 92.94 267 ASP A O 1
ATOM 2163 N N . LEU A 1 268 ? -27.807 3.157 10.340 1.00 92.06 268 LEU A N 1
ATOM 2164 C CA . LEU A 1 268 ? -29.244 3.221 10.624 1.00 92.06 268 LEU A CA 1
ATOM 2165 C C . LEU A 1 268 ? -29.517 3.178 12.137 1.00 92.06 268 LEU A C 1
ATOM 2167 O O . LEU A 1 268 ? -30.578 2.732 12.563 1.00 92.06 268 LEU A O 1
ATOM 2171 N N . GLY A 1 269 ? -28.555 3.581 12.968 1.00 88.56 269 GLY A N 1
ATOM 2172 C CA . GLY A 1 269 ? -28.552 3.337 14.411 1.00 88.56 269 GLY A CA 1
ATOM 2173 C C . GLY A 1 269 ? -27.706 2.130 14.832 1.00 88.56 269 GLY A C 1
ATOM 2174 O O . GLY A 1 269 ? -27.273 1.312 14.016 1.00 88.56 269 GLY A O 1
ATOM 2175 N N . GLY A 1 270 ? -27.491 2.007 16.144 1.00 88.44 270 GLY A N 1
ATOM 2176 C CA . GLY A 1 270 ? -26.756 0.895 16.754 1.00 88.44 270 GLY A CA 1
ATOM 2177 C C . GLY A 1 270 ? -25.252 1.137 16.865 1.00 88.44 270 GLY A C 1
ATOM 2178 O O . GLY A 1 270 ? -24.800 2.273 17.000 1.00 88.44 270 GLY A O 1
ATOM 2179 N N . MET A 1 271 ? -24.469 0.053 16.870 1.00 88.12 271 MET A N 1
ATOM 2180 C CA . MET A 1 271 ? -23.022 0.135 17.106 1.00 88.12 271 MET A CA 1
ATOM 2181 C C . MET A 1 271 ? -22.196 0.618 15.905 1.00 88.12 271 MET A C 1
ATOM 2183 O O . MET A 1 271 ? -21.060 1.049 16.095 1.00 88.12 271 MET A O 1
ATOM 2187 N N . PHE A 1 272 ? -22.753 0.560 14.692 1.00 93.50 272 PHE A N 1
ATOM 2188 C CA . PHE A 1 272 ? -22.105 0.992 13.447 1.00 93.50 272 PHE A CA 1
ATOM 2189 C C . PHE A 1 272 ? -22.837 2.173 12.807 1.00 93.50 272 PHE A C 1
ATOM 2191 O O . PHE A 1 272 ? -23.074 2.207 11.601 1.00 93.50 272 PHE A O 1
ATOM 2198 N N . ASP A 1 273 ? -23.197 3.141 13.644 1.00 92.12 273 ASP A N 1
ATOM 2199 C CA . ASP A 1 273 ? -23.758 4.422 13.234 1.00 92.12 273 ASP A CA 1
ATOM 2200 C C . ASP A 1 273 ? -22.741 5.532 13.522 1.00 92.12 273 ASP A C 1
ATOM 2202 O O . ASP A 1 273 ? -22.419 5.839 14.677 1.00 92.12 273 ASP A O 1
ATOM 2206 N N . HIS A 1 274 ? -22.211 6.123 12.451 1.00 89.69 274 HIS A N 1
ATOM 2207 C CA . HIS A 1 274 ? -21.204 7.169 12.565 1.00 89.69 274 HIS A CA 1
ATOM 2208 C C . HIS A 1 274 ? -21.797 8.514 13.011 1.00 89.69 274 HIS A C 1
ATOM 2210 O O . HIS A 1 274 ? -21.063 9.336 13.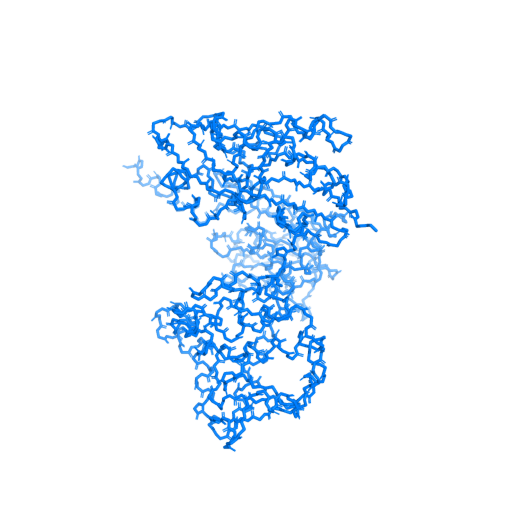564 1.00 89.69 274 HIS A O 1
ATOM 2216 N N . HIS A 1 275 ? -23.101 8.749 12.845 1.00 90.31 275 HIS A N 1
ATOM 2217 C CA . HIS A 1 275 ? -23.772 9.937 13.370 1.00 90.31 275 HIS A CA 1
ATOM 2218 C C . HIS A 1 275 ? -23.808 9.897 14.898 1.00 90.31 275 HIS A C 1
ATOM 2220 O O . HIS A 1 275 ? -23.312 10.825 15.539 1.00 90.31 275 HIS A O 1
ATOM 2226 N N . LEU A 1 276 ? -24.278 8.783 15.476 1.00 87.12 276 LEU A N 1
ATOM 2227 C CA . LEU A 1 276 ? -24.277 8.570 16.931 1.00 87.12 276 LEU A CA 1
ATOM 2228 C C . LEU A 1 276 ? -22.861 8.604 17.508 1.00 87.12 276 LEU A C 1
ATOM 2230 O O . LEU A 1 276 ? -22.629 9.136 18.596 1.00 87.12 276 LEU A O 1
ATOM 2234 N N . ALA A 1 277 ? -21.902 8.031 16.780 1.00 85.88 277 ALA A N 1
ATOM 2235 C CA . ALA A 1 277 ? -20.509 8.046 17.184 1.00 85.88 277 ALA A CA 1
ATOM 2236 C C . ALA A 1 277 ? -19.957 9.486 17.245 1.00 85.88 277 ALA A C 1
ATOM 2238 O O . ALA A 1 277 ? -19.422 9.919 18.266 1.00 85.88 277 ALA A O 1
ATOM 2239 N N . ASN A 1 278 ? -20.107 10.251 16.166 1.00 86.50 278 ASN A N 1
ATOM 2240 C CA . ASN A 1 278 ? -19.583 11.612 16.086 1.00 86.50 278 ASN A CA 1
ATOM 2241 C C . ASN A 1 278 ? -20.269 12.575 17.068 1.00 86.50 278 ASN A C 1
ATOM 2243 O O . ASN A 1 278 ? -19.597 13.456 17.604 1.00 86.50 278 ASN A O 1
ATOM 2247 N N . GLU A 1 279 ? -21.568 12.397 17.335 1.00 86.44 279 GLU A N 1
ATOM 2248 C CA . GLU A 1 279 ? -22.302 13.163 18.350 1.00 86.44 279 GLU A CA 1
ATOM 2249 C C . GLU A 1 279 ? -21.678 12.977 19.738 1.00 86.44 279 GLU A C 1
ATOM 2251 O O . GLU A 1 279 ? -21.303 13.952 20.387 1.00 86.44 279 GLU A O 1
ATOM 2256 N N . LYS A 1 280 ? -21.463 11.724 20.152 1.00 82.00 280 LYS A N 1
ATOM 2257 C CA . LYS A 1 280 ? -20.818 11.386 21.433 1.00 82.00 280 LYS A CA 1
ATOM 2258 C C . LYS A 1 280 ? -19.374 11.879 21.539 1.00 82.00 280 LYS A C 1
ATOM 2260 O O . LYS A 1 280 ? -18.901 12.190 22.628 1.00 82.00 280 LYS A O 1
ATOM 2265 N N . LEU A 1 281 ? -18.658 11.931 20.418 1.00 78.81 281 LEU A N 1
ATOM 2266 C CA . LEU A 1 281 ? -17.294 12.460 20.363 1.00 78.81 281 LEU A CA 1
ATOM 2267 C C . LEU A 1 281 ? -17.247 13.993 20.362 1.00 78.81 281 LEU A C 1
ATOM 2269 O O . LEU A 1 281 ? -16.172 14.561 20.545 1.00 78.81 281 LEU A O 1
ATOM 2273 N N . GLY A 1 282 ? -18.367 14.667 20.087 1.00 82.25 282 GLY A N 1
ATOM 2274 C CA . GLY A 1 282 ? -18.419 16.118 19.900 1.00 82.25 282 GLY A CA 1
ATOM 2275 C C . GLY A 1 282 ? -17.655 16.624 18.668 1.00 82.25 282 GLY A C 1
ATOM 2276 O O . GLY A 1 282 ? -17.409 17.823 18.549 1.00 82.25 282 GLY A O 1
ATOM 2277 N N . LYS A 1 283 ? -17.245 15.738 17.749 1.00 83.56 283 LYS A N 1
ATOM 2278 C CA . LYS A 1 283 ? -16.510 16.091 16.522 1.00 83.56 283 LYS A CA 1
ATOM 2279 C C . LYS A 1 283 ? -16.753 15.086 15.400 1.00 83.56 283 LYS A C 1
ATOM 2281 O O . LYS A 1 283 ? -16.818 13.884 15.636 1.00 83.56 283 LYS A O 1
ATOM 2286 N N . LYS A 1 284 ? -16.811 15.585 14.159 1.00 84.56 284 LYS A N 1
ATOM 2287 C CA . LYS A 1 284 ? -16.972 14.774 12.941 1.00 84.56 284 LYS A CA 1
ATOM 2288 C C . LYS A 1 284 ? -15.625 14.164 12.530 1.00 84.56 284 LYS A C 1
ATOM 2290 O O . LYS A 1 284 ? -14.870 14.774 11.777 1.00 84.56 284 LYS A O 1
ATOM 2295 N N . GLN A 1 285 ? -15.297 12.992 13.066 1.00 86.31 285 GLN A N 1
ATOM 2296 C CA . GLN A 1 285 ? -14.018 12.316 12.804 1.00 86.31 285 GLN A CA 1
ATOM 2297 C C . GLN A 1 285 ? -14.157 10.841 12.416 1.00 86.31 285 GLN A C 1
ATOM 2299 O O . GLN A 1 285 ? -13.185 10.250 11.940 1.00 86.31 285 GLN A O 1
ATOM 2304 N N . GLU A 1 286 ? -15.332 10.254 12.631 1.00 88.81 286 GLU A N 1
ATOM 2305 C CA . GLU A 1 286 ? -15.626 8.856 12.357 1.00 88.81 286 GLU A CA 1
ATOM 2306 C C . GLU A 1 286 ? -16.518 8.672 11.142 1.00 88.81 286 GLU A C 1
ATOM 2308 O O . GLU A 1 286 ? -17.384 9.496 10.860 1.00 88.81 286 GLU A O 1
ATOM 2313 N N . CYS A 1 287 ? -16.279 7.552 10.470 1.00 94.38 287 CYS A N 1
ATOM 2314 C CA . CYS A 1 287 ? -17.057 7.014 9.364 1.00 94.38 287 CYS A CA 1
ATOM 2315 C C . CYS A 1 287 ? -17.349 5.540 9.676 1.00 94.38 287 CYS A C 1
ATOM 2317 O O . CYS A 1 287 ? -16.669 4.922 10.508 1.00 94.38 287 CYS A O 1
ATOM 2319 N N . VAL A 1 288 ? -18.354 4.963 9.034 1.00 96.12 288 VAL A N 1
ATOM 2320 C CA . VAL A 1 288 ? -18.865 3.633 9.358 1.00 96.12 288 VAL A CA 1
ATOM 2321 C C . VAL A 1 288 ? -17.838 2.545 9.072 1.00 96.12 288 VAL A C 1
ATOM 2323 O O . VAL A 1 288 ? -17.645 1.644 9.893 1.00 96.12 288 VAL A O 1
ATOM 2326 N N . SER A 1 289 ? -17.115 2.642 7.954 1.00 97.31 289 SER A N 1
ATOM 2327 C CA . SER A 1 289 ? -16.056 1.678 7.638 1.00 97.31 289 SER A CA 1
ATOM 2328 C C . SER A 1 289 ? -14.933 1.682 8.677 1.00 97.31 289 SER A C 1
ATOM 2330 O O . SER A 1 289 ? -14.429 0.616 9.031 1.00 97.31 289 SER A O 1
ATOM 2332 N N . GLY A 1 290 ? -14.584 2.854 9.220 1.00 94.31 290 GLY A N 1
ATOM 2333 C CA . GLY A 1 290 ? -13.607 2.994 10.301 1.00 94.31 290 GLY A CA 1
ATOM 2334 C C . GLY A 1 290 ? -14.073 2.352 11.610 1.00 94.31 290 GLY A C 1
ATOM 2335 O O . GLY A 1 290 ? -13.302 1.637 12.254 1.00 94.31 290 GLY A O 1
ATOM 2336 N N . LEU A 1 291 ? -15.347 2.541 11.978 1.00 93.62 291 LEU A N 1
ATOM 2337 C CA . LEU A 1 291 ? -15.947 1.894 13.153 1.00 93.62 291 LEU A CA 1
ATOM 2338 C C . LEU A 1 291 ? -15.870 0.367 13.050 1.00 93.62 291 LEU A C 1
ATOM 2340 O O . LEU A 1 291 ? -15.375 -0.297 13.960 1.00 93.62 291 LEU A O 1
ATOM 2344 N N . ILE A 1 292 ? -16.297 -0.180 11.912 1.00 95.62 292 ILE A N 1
ATOM 2345 C CA . ILE A 1 292 ? -16.291 -1.623 11.653 1.00 95.62 292 ILE A CA 1
ATOM 2346 C C . ILE A 1 292 ? -14.864 -2.175 11.626 1.00 95.62 292 ILE A C 1
ATOM 2348 O O . ILE A 1 292 ? -14.590 -3.193 12.262 1.00 95.62 292 ILE A O 1
ATOM 2352 N N . ALA A 1 293 ? -13.936 -1.520 10.923 1.00 94.44 293 ALA A N 1
ATOM 2353 C CA . ALA A 1 293 ? -12.560 -1.998 10.811 1.00 94.44 293 ALA A CA 1
ATOM 2354 C C . ALA A 1 293 ? -11.866 -2.087 12.176 1.00 94.44 293 ALA A C 1
ATOM 2356 O O . ALA A 1 293 ? -11.139 -3.048 12.435 1.00 94.44 293 ALA A O 1
ATOM 2357 N N . ARG A 1 294 ? -12.121 -1.121 13.066 1.00 88.88 294 ARG A N 1
ATOM 2358 C CA . ARG A 1 294 ? -11.607 -1.154 14.441 1.00 88.88 294 ARG A CA 1
ATOM 2359 C C . ARG A 1 294 ? -12.284 -2.218 15.284 1.00 88.88 294 ARG A C 1
ATOM 2361 O O . ARG A 1 294 ? -11.577 -2.979 15.934 1.00 88.88 294 ARG A O 1
ATOM 2368 N N . TYR A 1 295 ? -13.610 -2.336 15.219 1.00 90.06 295 TYR A N 1
ATOM 2369 C CA . TYR A 1 295 ? -14.335 -3.382 15.946 1.00 90.06 295 TYR A CA 1
ATOM 2370 C C . TYR A 1 295 ? -13.848 -4.795 15.595 1.00 90.06 295 TYR A C 1
ATOM 2372 O O . TYR A 1 295 ? -13.687 -5.652 16.465 1.00 90.06 295 TYR A O 1
ATOM 2380 N N . LEU A 1 296 ? -13.585 -5.036 14.309 1.00 89.19 296 LEU A N 1
ATOM 2381 C CA . LEU A 1 296 ? -13.085 -6.317 13.813 1.00 89.19 296 LEU A CA 1
ATOM 2382 C C . LEU A 1 296 ? -11.569 -6.496 14.007 1.00 89.19 296 LEU A C 1
ATOM 2384 O O . LEU A 1 296 ? -11.060 -7.594 13.792 1.00 89.19 296 LEU A O 1
ATOM 2388 N N . GLY A 1 297 ? -10.839 -5.449 14.409 1.00 85.12 297 GLY A N 1
ATOM 2389 C CA . GLY A 1 297 ? -9.385 -5.487 14.585 1.00 85.12 297 GLY A CA 1
ATOM 2390 C C . GLY A 1 297 ? -8.594 -5.585 13.274 1.00 85.12 297 GLY A C 1
ATOM 2391 O O . GLY A 1 297 ? -7.491 -6.128 13.270 1.00 85.12 297 GLY A O 1
ATOM 2392 N N . VAL A 1 298 ? -9.150 -5.083 12.166 1.00 89.50 298 VAL A N 1
ATOM 2393 C CA . VAL A 1 298 ? -8.558 -5.154 10.812 1.00 89.50 298 VAL A CA 1
ATOM 2394 C C . VAL A 1 298 ? -8.147 -3.797 10.243 1.00 89.50 298 VAL A C 1
ATOM 2396 O O . VAL A 1 298 ? -7.666 -3.726 9.118 1.00 89.50 298 VAL A O 1
ATOM 2399 N N . GLU A 1 299 ? -8.289 -2.707 11.002 1.00 87.56 299 GLU A N 1
ATOM 2400 C CA . GLU A 1 299 ? -7.874 -1.362 10.565 1.00 87.56 299 GLU A CA 1
ATOM 2401 C C . GLU A 1 299 ? -6.393 -1.305 10.144 1.00 87.56 299 GLU A C 1
ATOM 2403 O O . GLU A 1 299 ? -6.036 -0.618 9.187 1.00 87.56 299 GLU A O 1
ATOM 2408 N N . ALA A 1 300 ? -5.532 -2.069 10.823 1.00 83.50 300 ALA A N 1
ATOM 2409 C CA . ALA A 1 300 ? -4.101 -2.132 10.536 1.00 83.50 300 ALA A CA 1
ATOM 2410 C C . ALA A 1 300 ? -3.744 -3.003 9.316 1.00 83.50 300 ALA A C 1
ATOM 2412 O O . ALA A 1 300 ? -2.566 -3.082 8.956 1.00 83.50 300 ALA A O 1
ATOM 2413 N N . ASN A 1 301 ? -4.719 -3.662 8.678 1.00 88.00 301 ASN A N 1
ATOM 2414 C CA . ASN A 1 301 ? -4.449 -4.497 7.515 1.00 88.00 301 ASN A CA 1
ATOM 2415 C C . ASN A 1 301 ? -3.933 -3.632 6.351 1.00 88.00 301 ASN A C 1
ATOM 2417 O O . ASN A 1 301 ? -4.597 -2.666 5.948 1.00 88.00 301 ASN A O 1
ATOM 2421 N N . PRO A 1 302 ? -2.761 -3.958 5.777 1.00 84.69 302 PRO A N 1
ATOM 2422 C CA . PRO A 1 302 ? -2.119 -3.109 4.781 1.00 84.69 302 PRO A CA 1
ATOM 2423 C C . PRO A 1 302 ? -2.968 -2.932 3.515 1.00 84.69 302 PRO A C 1
ATOM 2425 O O . PRO A 1 302 ? -2.955 -1.850 2.926 1.00 84.69 302 PRO A O 1
ATOM 2428 N N . GLU A 1 303 ? -3.743 -3.947 3.126 1.00 92.81 303 GLU A N 1
ATOM 2429 C CA . GLU A 1 303 ? -4.627 -3.912 1.960 1.00 92.81 303 GLU A CA 1
ATOM 2430 C C . GLU A 1 303 ? -5.862 -3.013 2.141 1.00 92.81 303 GLU A C 1
ATOM 2432 O O . GLU A 1 303 ? -6.410 -2.515 1.159 1.00 92.81 303 GLU A O 1
ATOM 2437 N N . LEU A 1 304 ? -6.275 -2.746 3.387 1.00 95.12 304 LEU A N 1
ATOM 2438 C CA . LEU A 1 304 ? -7.425 -1.888 3.696 1.00 95.12 304 LEU A CA 1
ATOM 2439 C C . LEU A 1 304 ? -7.030 -0.426 3.918 1.00 95.12 304 LEU A C 1
ATOM 2441 O O . LEU A 1 304 ? -7.875 0.459 3.805 1.00 95.12 304 LEU A O 1
ATOM 2445 N N . LYS A 1 305 ? -5.751 -0.139 4.186 1.00 92.56 305 LYS A N 1
ATOM 2446 C CA . LYS A 1 305 ? -5.271 1.195 4.584 1.00 92.56 305 LYS A CA 1
ATOM 2447 C C . LYS A 1 305 ? -5.713 2.316 3.638 1.00 92.56 305 LYS A C 1
ATOM 2449 O O . LYS A 1 305 ? -6.224 3.344 4.081 1.00 92.56 305 LYS A O 1
ATOM 2454 N N . LYS A 1 306 ? -5.501 2.142 2.329 1.00 94.06 306 LYS A N 1
ATOM 2455 C CA . LYS A 1 306 ? -5.887 3.151 1.324 1.00 94.06 306 LYS A CA 1
ATOM 2456 C C . LYS A 1 306 ? -7.400 3.242 1.163 1.00 94.06 306 LYS A C 1
ATOM 2458 O O . LYS A 1 306 ? -7.915 4.343 0.987 1.00 94.06 306 LYS A O 1
ATOM 2463 N N . LEU A 1 307 ? -8.088 2.106 1.243 1.00 96.94 307 LEU A N 1
ATOM 2464 C CA . LEU A 1 307 ? -9.535 2.021 1.104 1.00 96.94 307 LEU A CA 1
ATOM 2465 C C . LEU A 1 307 ? -10.253 2.743 2.253 1.00 96.94 307 LEU A C 1
ATOM 2467 O O . LEU A 1 307 ? -11.126 3.567 1.999 1.00 96.94 307 LEU A O 1
ATOM 2471 N N . LEU A 1 308 ? -9.826 2.504 3.496 1.00 96.50 308 LEU A N 1
ATOM 2472 C CA . LEU A 1 308 ? -10.336 3.181 4.692 1.00 96.50 308 LEU A CA 1
ATOM 2473 C C . LEU A 1 308 ? -10.058 4.687 4.651 1.00 96.50 308 LEU A C 1
ATOM 2475 O O . LEU A 1 308 ? -10.943 5.491 4.932 1.00 96.50 308 LEU A O 1
ATOM 2479 N N . ALA A 1 309 ? -8.852 5.092 4.236 1.00 94.56 309 ALA A N 1
ATOM 2480 C CA . ALA A 1 309 ? -8.525 6.507 4.067 1.00 94.56 309 ALA A CA 1
ATOM 2481 C C . ALA A 1 309 ? -9.387 7.182 2.983 1.00 94.56 309 ALA A C 1
ATOM 2483 O O . ALA A 1 309 ? -9.797 8.331 3.147 1.00 94.56 309 ALA A O 1
ATOM 2484 N N . TRP A 1 310 ? -9.670 6.479 1.881 1.00 96.75 310 TRP A N 1
ATOM 2485 C CA . TRP A 1 310 ? -10.554 6.963 0.822 1.00 96.75 310 TRP A CA 1
ATOM 2486 C C . TRP A 1 310 ? -12.002 7.104 1.303 1.00 96.75 310 TRP A C 1
ATOM 2488 O O . TRP A 1 310 ? -12.566 8.183 1.141 1.00 96.75 310 TRP A O 1
ATOM 2498 N N . ALA A 1 311 ? -12.565 6.070 1.937 1.00 97.06 311 ALA A N 1
ATOM 2499 C CA . ALA A 1 311 ? -13.921 6.085 2.488 1.00 97.06 311 ALA A CA 1
ATOM 2500 C C . ALA A 1 311 ? -14.114 7.223 3.494 1.00 97.06 311 ALA A C 1
ATOM 2502 O O . ALA A 1 311 ? -15.020 8.039 3.338 1.00 97.06 311 ALA A O 1
ATOM 2503 N N . LYS A 1 312 ? -13.193 7.346 4.457 1.00 95.44 312 LYS A N 1
ATOM 2504 C CA . LYS A 1 312 ? -13.205 8.417 5.456 1.00 95.44 312 LYS A CA 1
ATOM 2505 C C . LYS A 1 312 ? -13.176 9.805 4.819 1.00 95.44 312 LYS A C 1
ATOM 2507 O O . LYS A 1 312 ? -13.923 10.688 5.222 1.00 95.44 312 LYS A O 1
ATOM 2512 N N . ARG A 1 313 ? -12.315 10.019 3.821 1.00 94.81 313 ARG A N 1
ATOM 2513 C CA . ARG A 1 313 ? -12.212 11.310 3.125 1.00 94.81 313 ARG A CA 1
ATOM 2514 C C . ARG A 1 313 ? -13.466 11.623 2.306 1.00 94.81 313 ARG A C 1
ATOM 2516 O O . ARG A 1 313 ? -13.879 12.779 2.245 1.00 94.81 313 ARG A O 1
ATOM 2523 N N . ASP A 1 314 ? -14.042 10.622 1.648 1.00 95.06 314 ASP A N 1
ATOM 2524 C CA . ASP A 1 314 ? -15.276 10.792 0.882 1.00 95.06 314 ASP A CA 1
ATOM 2525 C C . ASP A 1 314 ? -16.446 11.171 1.797 1.00 95.06 314 ASP A C 1
ATOM 2527 O O . ASP A 1 314 ? -17.114 12.165 1.533 1.00 95.06 314 ASP A O 1
ATOM 2531 N N . ASP A 1 315 ? -16.617 10.466 2.914 1.00 94.50 315 ASP A N 1
ATOM 2532 C CA . ASP A 1 315 ? -17.703 10.703 3.870 1.00 94.50 315 ASP A CA 1
ATOM 2533 C C . ASP A 1 315 ? -17.568 12.032 4.640 1.00 94.50 315 ASP A C 1
ATOM 2535 O O . ASP A 1 315 ? -18.503 12.839 4.756 1.00 94.50 315 ASP A O 1
ATOM 2539 N N . LEU A 1 316 ? -16.365 12.316 5.147 1.00 91.00 316 LEU A N 1
ATOM 2540 C CA . LEU A 1 316 ? -16.149 13.492 5.981 1.00 91.00 316 LEU A CA 1
ATOM 2541 C C . LEU A 1 316 ? -16.084 14.782 5.163 1.00 91.00 316 LEU A C 1
ATOM 2543 O O . LEU A 1 316 ? -16.658 15.787 5.591 1.00 91.00 316 LEU A O 1
ATOM 2547 N N . GLU A 1 317 ? -15.419 14.750 4.003 1.00 91.44 317 GLU A N 1
ATOM 2548 C CA . GLU A 1 317 ? -15.089 15.942 3.213 1.00 91.44 317 GLU A CA 1
ATOM 2549 C C . GLU A 1 317 ? -15.805 16.022 1.857 1.00 91.44 317 GLU A C 1
ATOM 2551 O O . GLU A 1 317 ? -15.699 17.048 1.182 1.00 91.44 317 GLU A O 1
ATOM 2556 N N . GLY A 1 318 ? -16.486 14.963 1.406 1.00 89.62 318 GLY A N 1
ATOM 2557 C CA . GLY A 1 318 ? -17.048 14.896 0.052 1.00 89.62 318 GLY A CA 1
ATOM 2558 C C . GLY A 1 318 ? -15.979 14.825 -1.046 1.00 89.62 318 GLY A C 1
ATOM 2559 O O . GLY A 1 318 ? -16.231 15.227 -2.184 1.00 89.62 318 GLY A O 1
ATOM 2560 N N . LYS A 1 319 ? -14.760 14.375 -0.708 1.00 90.25 319 LYS A N 1
ATOM 2561 C CA . LYS A 1 319 ? -13.584 14.390 -1.598 1.00 90.25 319 LYS A CA 1
ATOM 2562 C C . LYS A 1 319 ? -13.070 12.992 -1.937 1.00 90.25 319 LYS A C 1
ATOM 2564 O O . LYS A 1 319 ? -11.868 12.738 -1.863 1.00 90.25 319 LYS A O 1
ATOM 2569 N N . GLY A 1 320 ? -13.929 12.062 -2.348 1.00 89.62 320 GLY A N 1
ATOM 2570 C CA . GLY A 1 320 ? -13.469 10.758 -2.844 1.00 89.62 320 GLY A CA 1
ATOM 2571 C C . GLY A 1 320 ? -12.493 10.876 -4.014 1.00 89.62 320 GLY A C 1
ATOM 2572 O O . GLY A 1 320 ? -11.490 10.161 -4.045 1.00 89.62 320 GLY A O 1
ATOM 2573 N N . THR A 1 321 ? -12.702 11.863 -4.888 1.00 92.94 321 THR A N 1
ATOM 2574 C CA . THR A 1 321 ? -11.755 12.282 -5.932 1.00 92.94 321 THR A CA 1
ATOM 2575 C C . THR A 1 321 ? -11.095 13.601 -5.538 1.00 92.94 321 THR A C 1
ATOM 2577 O O . THR A 1 321 ? -11.787 14.580 -5.273 1.00 92.94 321 THR A O 1
ATOM 2580 N N . LEU A 1 322 ? -9.757 13.633 -5.506 1.00 90.81 322 LEU A N 1
ATOM 2581 C CA . LEU A 1 322 ? -8.989 14.838 -5.154 1.00 90.81 322 LEU A CA 1
ATOM 2582 C C . LEU A 1 322 ? -8.871 15.843 -6.303 1.00 90.81 322 LEU A C 1
ATOM 2584 O O . LEU A 1 322 ? -8.699 17.032 -6.049 1.00 90.81 322 LEU A O 1
ATOM 2588 N N . SER A 1 323 ? -8.910 15.363 -7.548 1.00 90.94 323 SER A N 1
ATOM 2589 C CA . SER A 1 323 ? -8.809 16.229 -8.718 1.00 90.94 323 SER A CA 1
ATOM 2590 C C . SER A 1 323 ? -9.985 17.204 -8.764 1.00 90.94 323 SER A C 1
ATOM 2592 O O . SER A 1 323 ? -11.137 16.828 -8.529 1.00 90.94 323 SER A O 1
ATOM 2594 N N . ALA A 1 324 ? -9.676 18.463 -9.065 1.00 88.56 324 ALA A N 1
ATOM 2595 C CA . ALA A 1 324 ? -10.676 19.493 -9.315 1.00 88.56 324 ALA A CA 1
ATOM 2596 C C . ALA A 1 324 ? -11.196 19.457 -10.762 1.00 88.56 324 ALA A C 1
ATOM 2598 O O . ALA A 1 324 ? -12.183 20.132 -11.055 1.00 88.56 324 ALA A O 1
ATOM 2599 N N . ASP A 1 325 ? -10.558 18.681 -11.647 1.00 92.81 325 ASP A N 1
ATOM 2600 C CA . ASP A 1 325 ? -10.974 18.545 -13.039 1.00 92.81 325 ASP A CA 1
ATOM 2601 C C . ASP A 1 325 ? -12.364 17.878 -13.121 1.00 92.81 325 ASP A C 1
ATOM 2603 O O . ASP A 1 325 ? -12.571 16.802 -12.542 1.00 92.81 325 ASP A O 1
ATOM 2607 N N . PRO A 1 326 ? -13.339 18.490 -13.819 1.00 89.88 326 PRO A N 1
ATOM 2608 C CA . PRO A 1 326 ? -14.662 17.905 -14.001 1.00 89.88 326 PRO A CA 1
ATOM 2609 C C . PRO A 1 326 ? -14.653 16.493 -14.603 1.00 89.88 326 PRO A C 1
ATOM 2611 O O . PRO A 1 326 ? -15.492 15.678 -14.217 1.00 89.88 326 PRO A O 1
ATOM 2614 N N . LEU A 1 327 ? -13.720 16.184 -15.511 1.00 92.56 327 LEU A N 1
ATOM 2615 C CA . LEU A 1 327 ? -13.602 14.866 -16.136 1.00 92.56 327 LEU A CA 1
ATOM 2616 C C . LEU A 1 327 ? -13.182 13.818 -15.105 1.00 92.56 327 LEU A C 1
ATOM 2618 O O . LEU A 1 327 ? -13.875 12.817 -14.926 1.00 92.56 327 LEU A O 1
ATOM 2622 N N . ASP A 1 328 ? -12.119 14.081 -14.348 1.00 92.19 328 ASP A N 1
ATOM 2623 C CA . ASP A 1 328 ? -11.650 13.166 -13.301 1.00 92.19 328 ASP A CA 1
ATOM 2624 C C . ASP A 1 328 ? -12.724 12.919 -12.236 1.00 92.19 328 ASP A C 1
ATOM 2626 O O . ASP A 1 328 ? -12.863 11.814 -11.709 1.00 92.19 328 ASP A O 1
ATOM 2630 N N . ARG A 1 329 ? -13.520 13.945 -11.911 1.00 87.94 329 ARG A N 1
ATOM 2631 C CA . ARG A 1 329 ? -14.645 13.806 -10.979 1.00 87.94 329 ARG A CA 1
ATOM 2632 C C . ARG A 1 329 ? -15.781 12.967 -11.555 1.00 87.94 329 ARG A C 1
ATOM 2634 O O . ARG A 1 329 ? -16.369 12.187 -10.807 1.00 87.94 329 ARG A O 1
ATOM 2641 N N . ALA A 1 330 ? -16.077 13.103 -12.848 1.00 88.19 330 ALA A N 1
ATOM 2642 C CA . ALA A 1 330 ? -17.114 12.326 -13.524 1.00 88.19 330 ALA A CA 1
ATOM 2643 C C . ALA A 1 330 ? -16.770 10.828 -13.593 1.00 88.19 330 ALA A C 1
ATOM 2645 O O . ALA A 1 330 ? -17.665 9.994 -13.458 1.00 88.19 330 ALA A O 1
ATOM 2646 N N . PHE A 1 331 ? -15.484 10.497 -13.742 1.00 92.19 331 PHE A N 1
ATOM 2647 C CA . PHE A 1 331 ? -14.985 9.117 -13.811 1.00 92.19 331 PHE A CA 1
ATOM 2648 C C . PHE A 1 331 ? -14.400 8.592 -12.490 1.00 92.19 331 PHE A C 1
ATOM 2650 O O . PHE A 1 331 ? -13.941 7.454 -12.414 1.00 92.19 331 PHE A O 1
ATOM 2657 N N . GLY A 1 332 ? -14.433 9.393 -11.426 1.00 93.94 332 GLY A N 1
ATOM 2658 C CA . GLY A 1 332 ? -14.049 8.961 -10.089 1.00 93.94 332 GLY A CA 1
ATOM 2659 C C . GLY A 1 332 ? -15.056 7.977 -9.498 1.00 93.94 332 GLY A C 1
ATOM 2660 O O . GLY A 1 332 ? -16.259 8.098 -9.728 1.00 93.94 332 GLY A O 1
ATOM 2661 N N . LEU A 1 333 ? -14.585 7.031 -8.680 1.00 95.12 333 LEU A N 1
ATOM 2662 C CA . LEU A 1 333 ? -15.435 5.967 -8.133 1.00 95.12 333 LEU A CA 1
ATOM 2663 C C . LEU A 1 333 ? -16.661 6.507 -7.375 1.00 95.12 333 LEU A C 1
ATOM 2665 O O . LEU A 1 333 ? -17.760 6.009 -7.586 1.00 95.12 333 LEU A O 1
ATOM 2669 N N . SER A 1 334 ? -16.521 7.568 -6.572 1.00 93.44 334 SER A N 1
ATOM 2670 C CA . SER A 1 334 ? -17.669 8.192 -5.890 1.00 93.44 334 SER A CA 1
ATOM 2671 C C . SER A 1 334 ? -18.702 8.760 -6.873 1.00 93.44 334 SER A C 1
ATOM 2673 O O . SER A 1 334 ? -19.906 8.643 -6.651 1.00 93.44 334 SER A O 1
ATOM 2675 N N . GLY A 1 335 ? -18.246 9.340 -7.988 1.00 93.00 335 GLY A N 1
ATOM 2676 C CA . GLY A 1 335 ? -19.113 9.821 -9.065 1.00 93.00 335 GLY A CA 1
ATOM 2677 C C . GLY A 1 335 ? -19.835 8.675 -9.776 1.00 93.00 335 GLY A C 1
ATOM 2678 O O . GLY A 1 335 ? -21.042 8.755 -10.006 1.00 93.00 335 GLY A O 1
ATOM 2679 N N . ILE A 1 336 ? -19.127 7.574 -10.039 1.00 95.50 336 ILE A N 1
ATOM 2680 C CA . ILE A 1 336 ? -19.702 6.349 -10.614 1.00 95.50 336 ILE A CA 1
ATOM 2681 C C . ILE A 1 336 ? -20.761 5.754 -9.677 1.00 95.50 336 ILE A C 1
ATOM 2683 O O . ILE A 1 336 ? -21.852 5.427 -10.137 1.00 95.50 336 ILE A O 1
ATOM 2687 N N . ILE A 1 337 ? -20.492 5.675 -8.369 1.00 96.38 337 ILE A N 1
ATOM 2688 C CA . ILE A 1 337 ? -21.464 5.215 -7.362 1.00 96.38 337 ILE A CA 1
ATOM 2689 C C . ILE A 1 337 ? -22.701 6.121 -7.355 1.00 96.38 337 ILE A C 1
ATOM 2691 O O . ILE A 1 337 ? -23.832 5.638 -7.360 1.00 96.38 337 ILE A O 1
ATOM 2695 N N . MET A 1 338 ? -22.520 7.444 -7.390 1.00 94.56 338 MET A N 1
ATOM 2696 C CA . MET A 1 338 ? -23.637 8.389 -7.461 1.00 94.56 338 MET A CA 1
ATOM 2697 C C . MET A 1 338 ? -24.484 8.184 -8.726 1.00 94.56 338 MET A C 1
ATOM 2699 O O . MET A 1 338 ? -25.710 8.209 -8.645 1.00 94.56 338 MET A O 1
ATOM 2703 N N . ASN A 1 339 ? -23.854 7.970 -9.882 1.00 96.00 339 ASN A N 1
ATOM 2704 C CA . ASN A 1 339 ? -24.566 7.706 -11.131 1.00 96.00 339 ASN A CA 1
ATOM 2705 C C . ASN A 1 339 ? -25.304 6.362 -11.082 1.00 96.00 339 ASN A C 1
ATOM 2707 O O . ASN A 1 339 ? -26.467 6.303 -11.467 1.00 96.00 339 ASN A O 1
ATOM 2711 N N . ALA A 1 340 ? -24.684 5.320 -10.522 1.00 97.06 340 ALA A N 1
ATOM 2712 C CA . ALA A 1 340 ? -25.332 4.032 -10.297 1.00 97.06 340 ALA A CA 1
ATOM 2713 C C . ALA A 1 340 ? -26.550 4.143 -9.366 1.00 97.06 340 ALA A C 1
ATOM 2715 O O . ALA A 1 340 ? -27.563 3.512 -9.634 1.00 97.06 340 ALA A O 1
ATOM 2716 N N . ASN A 1 341 ? -26.507 4.979 -8.324 1.00 97.31 341 ASN A N 1
ATOM 2717 C CA . ASN A 1 341 ? -27.686 5.233 -7.487 1.00 97.31 341 ASN A CA 1
ATOM 2718 C C . ASN A 1 341 ? -28.825 5.931 -8.246 1.00 97.31 341 ASN A C 1
ATOM 2720 O O . ASN A 1 341 ? -29.986 5.720 -7.916 1.00 97.31 341 ASN A O 1
ATOM 2724 N N . ARG A 1 342 ? -28.514 6.793 -9.225 1.00 96.94 342 ARG A N 1
ATOM 2725 C CA . ARG A 1 342 ? -29.540 7.447 -10.058 1.00 96.94 342 ARG A CA 1
ATOM 2726 C C . ARG A 1 342 ? -30.173 6.466 -11.036 1.00 96.94 342 ARG A C 1
ATOM 2728 O O . ARG A 1 342 ? -31.382 6.502 -11.211 1.00 96.94 342 ARG A O 1
ATOM 2735 N N . GLU A 1 343 ? -29.354 5.616 -11.646 1.00 97.75 343 GLU A N 1
ATOM 2736 C CA . GLU A 1 343 ? -29.802 4.610 -12.612 1.00 97.75 343 G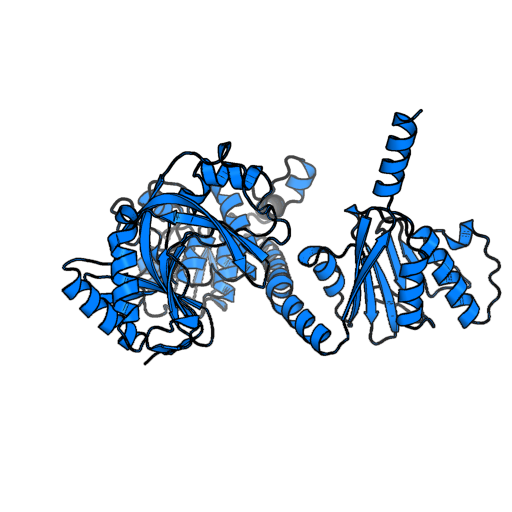LU A CA 1
ATOM 2737 C C . GLU A 1 343 ? -30.585 3.476 -11.936 1.00 97.75 343 GLU A C 1
ATOM 2739 O O . GLU A 1 343 ? -31.633 3.060 -12.415 1.00 97.75 343 GLU A O 1
ATOM 2744 N N . TYR A 1 344 ? -30.103 2.994 -10.789 1.00 96.50 344 TYR A N 1
ATOM 2745 C CA . TYR A 1 344 ? -30.656 1.842 -10.075 1.00 96.50 344 TYR A CA 1
ATOM 2746 C C . TYR A 1 344 ? -31.400 2.245 -8.796 1.00 96.50 344 TYR A C 1
ATOM 2748 O O . TYR A 1 344 ? -31.300 1.551 -7.785 1.00 96.50 344 TYR A O 1
ATOM 2756 N N . GLY A 1 345 ? -32.130 3.366 -8.815 1.00 93.31 345 GLY A N 1
ATOM 2757 C CA . GLY A 1 345 ? -32.797 3.916 -7.625 1.00 93.31 345 GLY A CA 1
ATOM 2758 C C . GLY A 1 345 ? -33.733 2.927 -6.914 1.00 93.31 345 GLY A C 1
ATOM 2759 O O . GLY A 1 345 ? -33.739 2.868 -5.685 1.00 93.31 345 GLY A O 1
ATOM 2760 N N . ASP A 1 346 ? -34.447 2.097 -7.679 1.00 96.12 346 ASP A N 1
ATOM 2761 C CA . ASP A 1 346 ? -35.355 1.063 -7.157 1.00 96.12 346 ASP A CA 1
ATOM 2762 C C . ASP A 1 346 ? -34.648 -0.278 -6.863 1.00 96.12 346 ASP A C 1
ATOM 2764 O O . ASP A 1 346 ? -35.227 -1.189 -6.270 1.00 96.12 346 ASP A O 1
ATOM 2768 N N . GLU A 1 347 ? -33.379 -0.415 -7.256 1.00 97.56 347 GLU A N 1
ATOM 2769 C CA . GLU A 1 347 ? -32.583 -1.641 -7.147 1.00 97.56 347 GLU A CA 1
ATOM 2770 C C . GLU A 1 347 ? -31.200 -1.364 -6.522 1.00 97.56 347 GLU A C 1
ATOM 2772 O O . GLU A 1 347 ? -30.163 -1.643 -7.137 1.00 97.56 347 GLU A O 1
ATOM 2777 N N . PRO A 1 348 ? -31.135 -0.865 -5.274 1.00 97.44 348 PRO A N 1
ATOM 2778 C CA . PRO A 1 348 ? -29.885 -0.436 -4.634 1.00 97.44 348 PRO A CA 1
ATOM 2779 C C . PRO A 1 348 ? -28.823 -1.545 -4.536 1.00 97.44 348 PRO A C 1
ATOM 2781 O O . PRO A 1 348 ? -27.621 -1.273 -4.555 1.00 97.44 348 PRO A O 1
ATOM 2784 N N . ALA A 1 349 ? -29.246 -2.814 -4.532 1.00 98.00 349 ALA A N 1
ATOM 2785 C CA . ALA A 1 349 ? -28.351 -3.965 -4.619 1.00 98.00 349 ALA A CA 1
ATOM 2786 C C . ALA A 1 349 ? -27.457 -3.943 -5.873 1.00 98.00 349 ALA A C 1
ATOM 2788 O O . ALA A 1 349 ? -26.300 -4.352 -5.798 1.00 98.00 349 ALA A O 1
ATOM 2789 N N . LYS A 1 350 ? -27.950 -3.451 -7.021 1.00 98.19 350 LYS A N 1
ATOM 2790 C CA . LYS A 1 350 ? -27.152 -3.341 -8.255 1.00 98.19 350 LYS A CA 1
ATOM 2791 C C . LYS A 1 350 ? -26.020 -2.329 -8.095 1.00 98.19 350 LYS A C 1
ATOM 2793 O O . LYS A 1 350 ? -24.882 -2.635 -8.454 1.00 98.19 350 LYS A O 1
ATOM 2798 N N . ALA A 1 351 ? -26.309 -1.165 -7.508 1.00 97.88 351 ALA A N 1
ATOM 2799 C CA . ALA A 1 351 ? -25.300 -0.148 -7.217 1.00 97.88 351 ALA A CA 1
ATOM 2800 C C . ALA A 1 351 ? -24.251 -0.666 -6.216 1.00 97.88 351 ALA A C 1
ATOM 2802 O O . ALA A 1 351 ? -23.049 -0.536 -6.463 1.00 97.88 351 ALA A O 1
ATOM 2803 N N . LEU A 1 352 ? -24.694 -1.328 -5.139 1.00 98.12 352 LEU A N 1
ATOM 2804 C CA . LEU A 1 352 ? -23.809 -1.935 -4.141 1.00 98.12 352 LEU A CA 1
ATOM 2805 C C . LEU A 1 352 ? -22.896 -3.005 -4.754 1.00 98.12 352 LEU A C 1
ATOM 2807 O O . LEU A 1 352 ? -21.690 -2.994 -4.512 1.00 98.12 352 LEU A O 1
ATOM 2811 N N . ASN A 1 353 ? -23.447 -3.915 -5.562 1.00 97.81 353 ASN A N 1
ATOM 2812 C CA . ASN A 1 353 ? -22.685 -4.995 -6.191 1.00 97.81 353 ASN A CA 1
ATOM 2813 C C . ASN A 1 353 ? -21.625 -4.462 -7.161 1.00 97.81 353 ASN A C 1
ATOM 2815 O O . ASN A 1 353 ? -20.485 -4.928 -7.131 1.00 97.81 353 ASN A O 1
ATOM 2819 N N . LEU A 1 354 ? -21.969 -3.459 -7.978 1.00 97.56 354 LEU A N 1
ATOM 2820 C CA . LEU A 1 354 ? -21.017 -2.802 -8.877 1.00 97.56 354 LEU A CA 1
ATOM 2821 C C . LEU A 1 354 ? -19.853 -2.182 -8.091 1.00 97.56 354 LEU A C 1
ATOM 2823 O O . LEU A 1 354 ? -18.688 -2.435 -8.397 1.00 97.56 354 LEU A O 1
ATOM 2827 N N . ALA A 1 355 ? -20.169 -1.393 -7.063 1.00 97.31 355 ALA A N 1
ATOM 2828 C CA . ALA A 1 355 ? -19.169 -0.703 -6.257 1.00 97.31 355 ALA A CA 1
ATOM 2829 C C . ALA A 1 355 ? -18.274 -1.691 -5.487 1.00 97.31 355 ALA A C 1
ATOM 2831 O O . ALA A 1 355 ? -17.050 -1.548 -5.470 1.00 97.31 355 ALA A O 1
ATOM 2832 N N . THR A 1 356 ? -18.874 -2.739 -4.915 1.00 97.88 356 THR A N 1
ATOM 2833 C CA . THR A 1 356 ? -18.161 -3.780 -4.161 1.00 97.88 356 THR A CA 1
ATOM 2834 C C . THR A 1 356 ? -17.203 -4.564 -5.053 1.00 97.88 356 THR A C 1
ATOM 2836 O O . THR A 1 356 ? -16.088 -4.849 -4.628 1.00 97.88 356 THR A O 1
ATOM 2839 N N . ALA A 1 357 ? -17.584 -4.878 -6.295 1.00 97.81 357 ALA A N 1
ATOM 2840 C CA . ALA A 1 357 ? -16.706 -5.586 -7.228 1.00 97.81 357 ALA A CA 1
ATOM 2841 C C . ALA A 1 357 ? -15.429 -4.785 -7.542 1.00 97.81 357 ALA A C 1
ATOM 2843 O O . ALA A 1 357 ? -14.337 -5.348 -7.601 1.00 97.81 357 ALA A O 1
ATOM 2844 N N . ILE A 1 358 ? -15.543 -3.461 -7.692 1.00 97.56 358 ILE A N 1
ATOM 2845 C CA . ILE A 1 358 ? -14.383 -2.583 -7.917 1.00 97.56 358 ILE A CA 1
ATOM 2846 C C . ILE A 1 358 ? -13.497 -2.524 -6.664 1.00 97.56 358 ILE A C 1
ATOM 2848 O O . ILE A 1 358 ? -12.270 -2.591 -6.769 1.00 97.56 358 ILE A O 1
ATOM 2852 N N . ILE A 1 359 ? -14.107 -2.436 -5.478 1.00 97.88 359 ILE A N 1
ATOM 2853 C CA . ILE A 1 359 ? -13.387 -2.441 -4.197 1.00 97.88 359 ILE A CA 1
ATOM 2854 C C . ILE A 1 359 ? -12.639 -3.761 -3.985 1.00 97.88 359 ILE A C 1
ATOM 2856 O O . ILE A 1 359 ? -11.467 -3.734 -3.620 1.00 97.88 359 ILE A O 1
ATOM 2860 N N . ASP A 1 360 ? -13.271 -4.901 -4.261 1.00 97.81 360 ASP A N 1
ATOM 2861 C CA . ASP A 1 360 ? -12.653 -6.227 -4.150 1.00 97.81 360 ASP A CA 1
ATOM 2862 C C . ASP A 1 360 ? -11.390 -6.339 -5.016 1.00 97.81 360 ASP A C 1
ATOM 2864 O O . ASP A 1 360 ? -10.334 -6.767 -4.543 1.00 97.81 360 ASP A O 1
ATOM 2868 N N . LEU A 1 361 ? -11.457 -5.867 -6.267 1.00 97.38 361 LEU A N 1
ATOM 2869 C CA . LEU A 1 361 ? -10.292 -5.819 -7.154 1.00 97.38 361 LEU A CA 1
ATOM 2870 C C . LEU A 1 361 ? -9.177 -4.930 -6.589 1.00 97.38 361 LEU A C 1
ATOM 2872 O O . LEU A 1 361 ? -8.007 -5.314 -6.628 1.00 97.38 361 LEU A O 1
ATOM 2876 N N . HIS A 1 362 ? -9.530 -3.763 -6.041 1.00 96.31 362 HIS A N 1
ATOM 2877 C CA . HIS A 1 362 ? -8.564 -2.861 -5.419 1.00 96.31 362 HIS A CA 1
ATOM 2878 C C . HIS A 1 362 ? -7.873 -3.502 -4.211 1.00 96.31 362 HIS A C 1
ATOM 2880 O O . HIS A 1 362 ? -6.647 -3.466 -4.123 1.00 96.31 362 HIS A O 1
ATOM 2886 N N . VAL A 1 363 ? -8.636 -4.119 -3.306 1.00 97.06 363 VAL A N 1
ATOM 2887 C CA . VAL A 1 363 ? -8.098 -4.750 -2.093 1.00 97.06 363 VAL A CA 1
ATOM 2888 C C . VAL A 1 363 ? -7.183 -5.918 -2.445 1.00 97.06 363 VAL A C 1
ATOM 2890 O O . VAL A 1 363 ? -6.087 -6.015 -1.899 1.00 97.06 363 VAL A O 1
ATOM 2893 N N . LYS A 1 364 ? -7.567 -6.764 -3.409 1.00 96.25 364 LYS A N 1
ATOM 2894 C CA . LYS A 1 364 ? -6.711 -7.858 -3.900 1.00 96.25 364 LYS A CA 1
ATOM 2895 C C . LYS A 1 364 ? -5.392 -7.347 -4.475 1.00 96.25 364 LYS A C 1
ATOM 2897 O O . LYS A 1 364 ? -4.337 -7.917 -4.201 1.00 96.25 364 LYS A O 1
ATOM 2902 N N . GLU A 1 365 ? -5.431 -6.267 -5.250 1.00 95.12 365 GLU A N 1
ATOM 2903 C CA . GLU A 1 365 ? -4.222 -5.671 -5.819 1.00 95.12 365 GLU A CA 1
ATOM 2904 C C . GLU A 1 365 ? -3.351 -4.988 -4.751 1.00 95.12 365 GLU A C 1
ATOM 2906 O O . GLU A 1 365 ? -2.126 -5.095 -4.800 1.00 95.12 365 GLU A O 1
ATOM 2911 N N . GLU A 1 366 ? -3.937 -4.327 -3.750 1.00 94.88 366 GLU A N 1
ATOM 2912 C CA . GLU A 1 366 ? -3.164 -3.774 -2.634 1.00 94.88 366 GLU A CA 1
ATOM 2913 C C . GLU A 1 366 ? -2.564 -4.876 -1.751 1.00 94.88 366 GLU A C 1
ATOM 2915 O O . GLU A 1 366 ? -1.393 -4.767 -1.392 1.00 94.88 366 GLU A O 1
ATOM 2920 N N . TYR A 1 367 ? -3.276 -5.976 -1.488 1.00 94.94 367 TYR A N 1
ATOM 2921 C CA . TYR A 1 367 ? -2.699 -7.149 -0.820 1.00 94.94 367 TYR A CA 1
ATOM 2922 C C . TYR A 1 367 ? -1.502 -7.694 -1.603 1.00 94.94 367 TYR A C 1
ATOM 2924 O O . TYR A 1 367 ? -0.408 -7.860 -1.055 1.00 94.94 367 TYR A O 1
ATOM 2932 N N . ARG A 1 368 ? -1.663 -7.876 -2.919 1.00 95.06 368 ARG A N 1
ATOM 2933 C CA . ARG A 1 368 ? -0.574 -8.302 -3.799 1.00 95.06 368 ARG A CA 1
ATOM 2934 C C . ARG A 1 368 ? 0.632 -7.364 -3.707 1.00 95.06 368 ARG A C 1
ATOM 2936 O O . ARG A 1 368 ? 1.763 -7.828 -3.601 1.00 95.06 368 ARG A O 1
ATOM 2943 N N . ARG A 1 369 ? 0.421 -6.047 -3.717 1.00 93.06 369 ARG A N 1
ATOM 2944 C CA . ARG A 1 369 ? 1.502 -5.045 -3.661 1.00 93.06 369 ARG A CA 1
ATOM 2945 C C . ARG A 1 369 ? 2.194 -4.948 -2.310 1.00 93.06 369 ARG A C 1
ATOM 2947 O O . ARG A 1 369 ? 3.398 -4.714 -2.282 1.00 93.06 369 ARG A O 1
ATOM 2954 N N . GLN A 1 370 ? 1.446 -5.052 -1.218 1.00 89.12 370 GLN A N 1
ATOM 2955 C CA . GLN A 1 370 ? 1.972 -4.842 0.132 1.00 89.12 370 GLN A CA 1
ATOM 2956 C C . GLN A 1 370 ? 2.514 -6.132 0.757 1.00 89.12 370 GLN A C 1
ATOM 2958 O O . GLN A 1 370 ? 3.337 -6.057 1.664 1.00 89.12 370 GLN A O 1
ATOM 2963 N N . VAL A 1 371 ? 2.069 -7.302 0.283 1.00 88.06 371 VAL A N 1
ATOM 2964 C CA . VAL A 1 371 ? 2.382 -8.600 0.897 1.00 88.06 371 VAL A CA 1
ATOM 2965 C C . VAL A 1 371 ? 3.014 -9.569 -0.102 1.00 88.06 371 VAL A C 1
ATOM 2967 O O . VAL A 1 371 ? 4.150 -9.998 0.102 1.00 88.06 371 VAL A O 1
ATOM 2970 N N . GLU A 1 372 ? 2.326 -9.908 -1.197 1.00 94.94 372 GLU A N 1
ATOM 2971 C CA . GLU A 1 372 ? 2.781 -10.985 -2.097 1.00 94.94 372 GLU A CA 1
ATOM 2972 C C . GLU A 1 372 ? 4.042 -10.618 -2.890 1.00 94.94 372 GLU A C 1
ATOM 2974 O O . GLU A 1 372 ? 4.998 -11.391 -2.932 1.00 94.94 372 GLU A O 1
ATOM 2979 N N . LEU A 1 373 ? 4.065 -9.441 -3.522 1.00 96.38 373 LEU A N 1
ATOM 2980 C CA . LEU A 1 373 ? 5.175 -8.998 -4.368 1.00 96.38 373 LEU A CA 1
ATOM 2981 C C . LEU A 1 373 ? 6.457 -8.708 -3.576 1.00 96.38 373 LEU A C 1
ATOM 2983 O O . LEU A 1 373 ? 7.514 -9.126 -4.048 1.00 96.38 373 LEU A O 1
ATOM 2987 N N . PRO A 1 374 ? 6.421 -8.072 -2.385 1.00 94.31 374 PRO A N 1
ATOM 2988 C CA . PRO A 1 374 ? 7.601 -7.961 -1.530 1.00 94.31 374 PRO A CA 1
ATOM 2989 C C . PRO A 1 374 ? 8.191 -9.324 -1.164 1.00 94.31 374 PRO A C 1
ATOM 2991 O O . PRO A 1 374 ? 9.388 -9.533 -1.336 1.00 94.31 374 PRO A O 1
ATOM 2994 N N . LYS A 1 375 ? 7.351 -10.282 -0.751 1.00 93.56 375 LYS A N 1
ATOM 2995 C CA . LYS A 1 375 ? 7.804 -11.640 -0.428 1.00 93.56 375 LYS A CA 1
ATOM 2996 C C . LYS A 1 375 ? 8.411 -12.344 -1.645 1.00 93.56 375 LYS A C 1
ATOM 2998 O O . LYS A 1 375 ? 9.486 -12.929 -1.551 1.00 93.56 375 LYS A O 1
ATOM 3003 N N . MET A 1 376 ? 7.752 -12.250 -2.801 1.00 96.50 376 MET A N 1
ATOM 3004 C CA . MET A 1 376 ? 8.263 -12.800 -4.058 1.00 96.50 376 MET A CA 1
ATOM 3005 C C . MET A 1 376 ? 9.612 -12.181 -4.441 1.00 96.50 376 MET A C 1
ATOM 3007 O O . MET A 1 376 ? 10.495 -12.887 -4.921 1.00 96.50 376 MET A O 1
ATOM 3011 N N . LEU A 1 377 ? 9.786 -10.874 -4.228 1.00 96.12 377 LEU A N 1
ATOM 3012 C CA . LEU A 1 377 ? 11.047 -10.187 -4.485 1.00 96.12 377 LEU A CA 1
ATOM 3013 C C . LEU A 1 377 ? 12.183 -10.785 -3.646 1.00 96.12 377 LEU A C 1
ATOM 3015 O O . LEU A 1 377 ? 13.210 -11.154 -4.205 1.00 96.12 377 LEU A O 1
ATOM 3019 N N . GLU A 1 378 ? 11.974 -10.943 -2.337 1.00 94.38 378 GLU A N 1
ATOM 3020 C CA . GLU A 1 378 ? 12.966 -11.534 -1.427 1.00 94.38 378 GLU A CA 1
ATOM 3021 C C . GLU A 1 378 ? 13.343 -12.968 -1.833 1.00 94.38 378 GLU A C 1
ATOM 3023 O O . GLU A 1 378 ? 14.503 -13.373 -1.746 1.00 94.38 378 GLU A O 1
ATOM 3028 N N . GLU A 1 379 ? 12.368 -13.760 -2.283 1.00 96.75 379 GLU A N 1
ATOM 3029 C CA . GLU A 1 379 ? 12.602 -15.122 -2.772 1.00 96.75 379 GLU A CA 1
ATOM 3030 C C . GLU A 1 379 ? 13.425 -15.133 -4.067 1.00 96.75 379 GLU A C 1
ATOM 3032 O O . GLU A 1 379 ? 14.358 -15.927 -4.200 1.00 96.75 379 GLU A O 1
ATOM 3037 N N . LEU A 1 380 ? 13.122 -14.238 -5.010 1.00 97.19 380 LEU A N 1
ATOM 3038 C CA . LEU A 1 380 ? 13.864 -14.114 -6.265 1.00 97.19 380 LEU A CA 1
ATOM 3039 C C . LEU A 1 380 ? 15.289 -13.582 -6.050 1.00 97.19 380 LEU A C 1
ATOM 3041 O O . LEU A 1 380 ? 16.213 -14.035 -6.728 1.00 97.19 380 LEU A O 1
ATOM 3045 N N . GLU A 1 381 ? 15.490 -12.676 -5.090 1.00 95.25 381 GLU A N 1
ATOM 3046 C CA . GLU A 1 381 ? 16.816 -12.206 -4.670 1.00 95.25 381 GLU A CA 1
ATOM 3047 C C . GLU A 1 381 ? 17.659 -13.361 -4.111 1.00 95.25 381 GLU A C 1
ATOM 3049 O O . GLU A 1 381 ? 18.787 -13.569 -4.558 1.00 95.25 381 GLU A O 1
ATOM 3054 N N . LYS A 1 382 ? 17.092 -14.190 -3.221 1.00 95.62 382 LYS A N 1
ATOM 3055 C CA . LYS A 1 382 ? 17.765 -15.392 -2.687 1.00 95.62 382 LYS A CA 1
ATOM 3056 C C . LYS A 1 382 ? 18.135 -16.403 -3.774 1.00 95.62 382 LYS A C 1
ATOM 3058 O O . LYS A 1 382 ? 19.125 -17.114 -3.638 1.00 95.62 382 LYS A O 1
ATOM 3063 N N . GLN A 1 383 ? 17.349 -16.471 -4.847 1.00 97.25 383 GLN A N 1
ATOM 3064 C CA . GLN A 1 383 ? 17.597 -17.352 -5.992 1.00 97.25 383 GLN A CA 1
ATOM 3065 C C . GLN A 1 383 ? 18.585 -16.766 -7.016 1.00 97.25 383 GLN A C 1
ATOM 3067 O O . GLN A 1 383 ? 18.882 -17.433 -8.005 1.00 97.25 383 GLN A O 1
ATOM 3072 N N . GLY A 1 384 ? 19.060 -15.526 -6.842 1.00 96.25 384 GLY A N 1
ATOM 3073 C CA . GLY A 1 384 ? 19.896 -14.847 -7.841 1.00 96.25 384 GLY A CA 1
ATOM 3074 C C . GLY A 1 384 ? 19.158 -14.525 -9.149 1.00 96.25 384 GLY A C 1
ATOM 3075 O O . GLY A 1 384 ? 19.787 -14.258 -10.173 1.00 96.25 384 GLY A O 1
ATOM 3076 N N . LYS A 1 385 ? 17.820 -14.546 -9.127 1.00 97.12 385 LYS A N 1
ATOM 3077 C CA . LYS A 1 385 ? 16.950 -14.225 -10.272 1.00 97.12 385 LYS A CA 1
ATOM 3078 C C . LYS A 1 385 ? 16.676 -12.735 -10.417 1.00 97.12 385 LYS A C 1
ATOM 3080 O O . LYS A 1 385 ? 15.993 -12.323 -11.354 1.00 97.12 385 LYS A O 1
ATOM 3085 N N . ILE A 1 386 ? 17.198 -11.931 -9.496 1.00 96.50 386 ILE A N 1
ATOM 3086 C CA . ILE A 1 386 ? 17.152 -10.476 -9.543 1.00 96.50 386 ILE A CA 1
ATOM 3087 C C . ILE A 1 386 ? 18.567 -9.933 -9.501 1.00 96.50 386 ILE A C 1
ATOM 3089 O O . ILE A 1 386 ? 19.385 -10.335 -8.677 1.00 96.50 386 ILE A O 1
ATOM 3093 N N . GLN A 1 387 ? 18.827 -8.979 -10.383 1.00 95.56 387 GLN A N 1
ATOM 3094 C CA . GLN A 1 387 ? 20.049 -8.202 -10.410 1.00 95.56 387 GLN A CA 1
ATOM 3095 C C . GLN A 1 387 ? 19.683 -6.719 -10.448 1.00 95.56 387 GLN A C 1
ATOM 3097 O O . GLN A 1 387 ? 19.058 -6.254 -11.400 1.00 95.56 387 GLN A O 1
ATOM 3102 N N . ASN A 1 388 ? 20.076 -5.980 -9.412 1.00 94.88 388 ASN A N 1
ATOM 3103 C CA . ASN A 1 388 ? 19.990 -4.523 -9.394 1.00 94.88 388 ASN A CA 1
ATOM 3104 C C . ASN A 1 388 ? 21.325 -3.940 -9.874 1.00 94.88 388 ASN A C 1
ATOM 3106 O O . ASN A 1 388 ? 22.396 -4.346 -9.420 1.00 94.88 388 ASN A O 1
ATOM 3110 N N . LEU A 1 389 ? 21.252 -3.011 -10.816 1.00 92.69 389 LEU A N 1
ATOM 3111 C CA . LEU A 1 389 ? 22.382 -2.348 -11.437 1.00 92.69 389 LEU A CA 1
ATOM 3112 C C . LEU A 1 389 ? 22.192 -0.843 -11.301 1.00 92.69 389 LEU A C 1
ATOM 3114 O O . LEU A 1 389 ? 21.155 -0.303 -11.678 1.00 92.69 389 LEU A O 1
ATOM 3118 N N . MET A 1 390 ? 23.230 -0.162 -10.828 1.00 91.38 390 MET A N 1
ATOM 3119 C CA . MET A 1 390 ? 23.320 1.286 -10.956 1.00 91.38 390 MET A CA 1
ATOM 3120 C C . MET A 1 390 ? 24.112 1.605 -12.217 1.00 91.38 390 MET A C 1
ATOM 3122 O O . MET A 1 390 ? 25.297 1.281 -12.309 1.00 91.38 390 MET A O 1
ATOM 3126 N N . ILE A 1 391 ? 23.452 2.209 -13.200 1.00 88.00 391 ILE A N 1
ATOM 3127 C CA . ILE A 1 391 ? 24.089 2.645 -14.442 1.00 88.00 391 ILE A CA 1
ATOM 3128 C C . ILE A 1 391 ? 24.316 4.146 -14.335 1.00 88.00 391 ILE A C 1
ATOM 3130 O O . ILE A 1 391 ? 23.369 4.930 -14.282 1.00 88.00 391 ILE A O 1
ATOM 3134 N N . ARG A 1 392 ? 25.585 4.549 -14.285 1.00 78.81 392 ARG A N 1
ATOM 3135 C CA . ARG A 1 392 ? 25.958 5.961 -14.255 1.00 78.81 392 ARG A CA 1
ATOM 3136 C C . ARG A 1 392 ? 25.977 6.509 -15.672 1.00 78.81 392 ARG A C 1
ATOM 3138 O O . ARG A 1 392 ? 26.759 6.050 -16.499 1.00 78.81 392 ARG A O 1
ATOM 3145 N N . GLN A 1 393 ? 25.151 7.513 -15.936 1.00 67.44 393 GLN A N 1
ATOM 3146 C CA . GLN A 1 393 ? 25.079 8.170 -17.237 1.00 67.44 393 GLN A CA 1
ATOM 3147 C C . GLN A 1 393 ? 25.229 9.678 -17.075 1.00 67.44 393 GLN A C 1
ATOM 3149 O O . GLN A 1 393 ? 24.307 10.400 -16.687 1.00 67.44 393 GLN A O 1
ATOM 3154 N N . GLY A 1 394 ? 26.438 10.169 -17.356 1.00 67.50 394 GLY A N 1
ATOM 3155 C CA . GLY A 1 394 ? 26.809 11.554 -17.080 1.00 67.50 394 GLY A CA 1
ATOM 3156 C C . GLY A 1 394 ? 26.724 11.862 -15.582 1.00 67.50 394 GLY A C 1
ATOM 3157 O O . GLY A 1 394 ? 27.462 11.289 -14.780 1.00 67.50 394 GLY A O 1
ATOM 3158 N N . SER A 1 395 ? 25.828 12.780 -15.209 1.00 63.72 395 SER A N 1
ATOM 3159 C CA . SER A 1 395 ? 25.591 13.187 -13.816 1.00 63.72 395 SER A CA 1
ATOM 3160 C C . SER A 1 395 ? 24.409 12.484 -13.140 1.00 63.72 395 SER A C 1
ATOM 3162 O O . SER A 1 395 ? 24.157 12.749 -11.966 1.00 63.72 395 SER A O 1
ATOM 3164 N N . ALA A 1 396 ? 23.673 11.626 -13.855 1.00 68.81 396 ALA A N 1
ATOM 3165 C CA . ALA A 1 396 ? 22.538 10.895 -13.306 1.00 68.81 396 ALA A CA 1
ATOM 3166 C C . ALA A 1 396 ? 22.889 9.419 -13.098 1.00 68.81 396 ALA A C 1
ATOM 3168 O O . ALA A 1 396 ? 23.439 8.772 -13.990 1.00 68.81 396 ALA A O 1
ATOM 3169 N N . ASP A 1 397 ? 22.515 8.892 -11.937 1.00 83.44 397 ASP A N 1
ATOM 3170 C CA . ASP A 1 397 ? 22.546 7.461 -11.661 1.00 83.44 397 ASP A CA 1
ATOM 3171 C C . ASP A 1 397 ? 21.159 6.880 -11.951 1.00 83.44 397 ASP A C 1
ATOM 3173 O O . ASP A 1 397 ? 20.153 7.382 -11.441 1.00 83.44 397 ASP A O 1
ATOM 3177 N N . LEU A 1 398 ? 21.112 5.844 -12.787 1.00 88.31 398 LEU A N 1
ATOM 3178 C CA . LEU A 1 398 ? 19.893 5.125 -13.141 1.00 88.31 398 LEU A CA 1
ATOM 3179 C C . LEU A 1 398 ? 19.838 3.798 -12.390 1.00 88.31 398 LEU A C 1
ATOM 3181 O O . LEU A 1 398 ? 20.780 3.007 -12.459 1.00 88.31 398 LEU A O 1
ATOM 3185 N N . SER A 1 399 ? 18.727 3.542 -11.704 1.00 93.56 399 SER A N 1
ATOM 3186 C CA . SER A 1 399 ? 18.458 2.256 -11.065 1.00 93.56 399 SER A CA 1
ATOM 3187 C C . SER A 1 399 ? 17.776 1.314 -12.050 1.00 93.56 399 SER A C 1
ATOM 3189 O O . SER A 1 399 ? 16.650 1.560 -12.493 1.00 93.56 399 SER A O 1
ATOM 3191 N N . VAL A 1 400 ? 18.461 0.223 -12.382 1.00 95.38 400 VAL A N 1
ATOM 3192 C CA . VAL A 1 400 ? 18.002 -0.783 -13.336 1.00 95.38 400 VAL A CA 1
ATOM 3193 C C . VAL A 1 400 ? 17.820 -2.123 -12.643 1.00 95.38 400 VAL A C 1
ATOM 3195 O O . VAL A 1 400 ? 18.758 -2.661 -12.061 1.00 95.38 400 VAL A O 1
ATOM 3198 N N . TYR A 1 401 ? 16.625 -2.697 -12.751 1.00 97.75 401 TYR A N 1
ATOM 3199 C CA . TYR A 1 401 ? 16.341 -4.038 -12.241 1.00 97.75 401 TYR A CA 1
ATOM 3200 C C . TYR A 1 401 ? 16.232 -5.028 -13.391 1.00 97.75 401 TYR A C 1
ATOM 3202 O O . TYR A 1 401 ? 15.409 -4.855 -14.282 1.00 97.75 401 TYR A O 1
ATOM 3210 N N . CYS A 1 402 ? 17.017 -6.096 -13.342 1.00 97.88 402 CYS A N 1
ATOM 3211 C CA . CYS A 1 402 ? 16.888 -7.236 -14.241 1.00 97.88 402 CYS A CA 1
ATOM 3212 C C . CYS A 1 402 ? 16.284 -8.394 -13.452 1.00 97.88 402 CYS A C 1
ATOM 3214 O O . CYS A 1 402 ? 16.846 -8.787 -12.431 1.00 97.88 402 CYS A O 1
ATOM 3216 N N . VAL A 1 403 ? 15.146 -8.920 -13.893 1.00 98.06 403 VAL A N 1
ATOM 3217 C CA . VAL A 1 403 ? 14.378 -9.927 -13.159 1.00 98.06 403 VAL A CA 1
ATOM 3218 C C . VAL A 1 403 ? 13.950 -11.081 -14.055 1.00 98.06 403 VAL A C 1
ATOM 3220 O O . VAL A 1 403 ? 13.460 -10.874 -15.162 1.00 98.06 403 VAL A O 1
ATOM 3223 N N . GLU A 1 404 ? 14.103 -12.303 -13.554 1.00 98.06 404 GLU A N 1
ATOM 3224 C CA . GLU A 1 404 ? 13.568 -13.519 -14.164 1.00 98.06 404 GLU A CA 1
ATOM 3225 C C . GLU A 1 404 ? 12.271 -13.929 -13.458 1.00 98.06 404 GLU A C 1
ATOM 3227 O O . GLU A 1 404 ? 12.296 -14.444 -12.339 1.00 98.06 404 GLU A O 1
ATOM 3232 N N . SER A 1 405 ? 11.122 -13.664 -14.083 1.00 97.38 405 SER A N 1
ATOM 3233 C CA . SER A 1 405 ? 9.809 -13.968 -13.503 1.00 97.38 405 SER A CA 1
ATOM 3234 C C . SER A 1 405 ? 8.700 -13.933 -14.550 1.00 97.38 405 SER A C 1
ATOM 3236 O O . SER A 1 405 ? 8.685 -13.061 -15.418 1.00 97.38 405 SER A O 1
ATOM 3238 N N . ASP A 1 406 ? 7.721 -14.828 -14.409 1.00 96.56 406 ASP A N 1
ATOM 3239 C CA . ASP A 1 406 ? 6.476 -14.816 -15.189 1.00 96.56 406 ASP A CA 1
ATOM 3240 C C . ASP A 1 406 ? 5.389 -13.917 -14.585 1.00 96.56 406 ASP A C 1
ATOM 3242 O O . ASP A 1 406 ? 4.332 -13.734 -15.189 1.00 96.56 406 ASP A O 1
ATOM 3246 N N . ASN A 1 407 ? 5.628 -13.332 -13.406 1.00 96.44 407 ASN A N 1
ATOM 3247 C CA . ASN A 1 407 ? 4.663 -12.445 -12.769 1.00 96.44 407 ASN A CA 1
ATOM 3248 C C . ASN A 1 407 ? 4.634 -11.078 -13.470 1.00 96.44 407 ASN A C 1
ATOM 3250 O O . ASN A 1 407 ? 5.572 -10.284 -13.380 1.00 96.44 407 ASN A O 1
ATOM 3254 N N . THR A 1 408 ? 3.527 -10.782 -14.143 1.00 94.88 408 THR A N 1
ATOM 3255 C CA . THR A 1 408 ? 3.337 -9.565 -14.944 1.00 94.88 408 THR A CA 1
ATOM 3256 C C . THR A 1 408 ? 3.162 -8.296 -14.106 1.00 94.88 408 THR A C 1
ATOM 3258 O O . THR A 1 408 ? 3.365 -7.197 -14.616 1.00 94.88 408 THR A O 1
ATOM 3261 N N . ALA A 1 409 ? 2.840 -8.413 -12.813 1.00 95.31 409 ALA A N 1
ATOM 3262 C CA . ALA A 1 409 ? 2.712 -7.270 -11.907 1.00 95.31 409 ALA A CA 1
ATOM 3263 C C . ALA A 1 409 ? 4.068 -6.784 -11.361 1.00 95.31 409 ALA A C 1
ATOM 3265 O O . ALA A 1 409 ? 4.195 -5.637 -10.920 1.00 95.31 409 ALA A O 1
ATOM 3266 N N . LEU A 1 410 ? 5.102 -7.633 -11.405 1.00 96.12 410 LEU A N 1
ATOM 3267 C CA . LEU A 1 410 ? 6.392 -7.361 -10.772 1.00 96.12 410 LEU A CA 1
ATOM 3268 C C . LEU A 1 410 ? 7.126 -6.130 -11.342 1.00 96.12 410 LEU A C 1
ATOM 3270 O O . LEU A 1 410 ? 7.611 -5.330 -10.539 1.00 96.12 410 LEU A O 1
ATOM 3274 N N . PRO A 1 411 ? 7.171 -5.877 -12.668 1.00 95.75 411 PRO A N 1
ATOM 3275 C CA . PRO A 1 411 ? 7.789 -4.654 -13.186 1.00 95.75 411 PRO A CA 1
ATOM 3276 C C . PRO A 1 411 ? 7.087 -3.377 -12.722 1.00 95.75 411 PRO A C 1
ATOM 3278 O O . PRO A 1 411 ? 7.738 -2.376 -12.424 1.00 95.75 411 PRO A O 1
ATOM 3281 N N . GLY A 1 412 ? 5.752 -3.403 -12.634 1.00 94.69 412 GLY A N 1
ATOM 3282 C CA . GLY A 1 412 ? 4.971 -2.289 -12.095 1.00 94.69 412 GLY A CA 1
ATOM 3283 C C . GLY A 1 412 ? 5.332 -2.008 -10.638 1.00 94.69 412 GLY A C 1
ATOM 3284 O O . GLY A 1 412 ? 5.591 -0.860 -10.273 1.00 94.69 412 GLY A O 1
ATOM 3285 N N . PHE A 1 413 ? 5.438 -3.064 -9.831 1.00 96.00 413 PHE A N 1
ATOM 3286 C CA . PHE A 1 413 ? 5.860 -2.969 -8.437 1.00 96.00 413 PHE A CA 1
ATOM 3287 C C . PHE A 1 413 ? 7.292 -2.449 -8.278 1.00 96.00 413 PHE A C 1
ATOM 3289 O O . PHE A 1 413 ? 7.511 -1.542 -7.481 1.00 96.00 413 PHE A O 1
ATOM 3296 N N . LEU A 1 414 ? 8.260 -2.944 -9.053 1.00 96.56 414 LEU A N 1
ATOM 3297 C CA . LEU A 1 414 ? 9.650 -2.478 -8.990 1.00 96.56 414 LEU A CA 1
ATOM 3298 C C . LEU A 1 414 ? 9.772 -0.978 -9.299 1.00 96.56 414 LEU A C 1
ATOM 3300 O O . LEU A 1 414 ? 10.447 -0.246 -8.574 1.00 96.56 414 LEU A O 1
ATOM 3304 N N . ARG A 1 415 ? 9.057 -0.485 -10.316 1.00 94.62 415 ARG A N 1
ATOM 3305 C CA . ARG A 1 415 ? 9.027 0.954 -10.627 1.00 94.62 415 ARG A CA 1
ATOM 3306 C C . ARG A 1 415 ? 8.367 1.775 -9.519 1.00 94.62 415 ARG A C 1
ATOM 3308 O O . ARG A 1 415 ? 8.880 2.826 -9.151 1.00 94.62 415 ARG A O 1
ATOM 3315 N N . ALA A 1 416 ? 7.247 1.309 -8.968 1.00 90.69 416 ALA A N 1
ATOM 3316 C CA . ALA A 1 416 ? 6.495 2.065 -7.966 1.00 90.69 416 ALA A CA 1
ATOM 3317 C C . ALA A 1 416 ? 7.146 2.033 -6.570 1.00 90.69 416 ALA A C 1
ATOM 3319 O O . ALA A 1 416 ? 7.333 3.075 -5.945 1.00 90.69 416 ALA A O 1
ATOM 3320 N N . ALA A 1 417 ? 7.493 0.843 -6.079 1.00 89.69 417 ALA A N 1
ATOM 3321 C CA . ALA A 1 417 ? 7.962 0.619 -4.713 1.00 89.69 417 ALA A CA 1
ATOM 3322 C C . ALA A 1 417 ? 9.484 0.744 -4.577 1.00 89.69 417 ALA A C 1
ATOM 3324 O O . ALA A 1 417 ? 9.969 1.282 -3.582 1.00 89.69 417 ALA A O 1
ATOM 3325 N N . LYS A 1 418 ? 10.249 0.274 -5.572 1.00 91.94 418 LYS A N 1
ATOM 3326 C CA . LYS A 1 418 ? 11.722 0.333 -5.567 1.00 91.94 418 LYS A CA 1
ATOM 3327 C C . LYS A 1 418 ? 12.287 1.495 -6.381 1.00 91.94 418 LYS A C 1
ATOM 3329 O O . LYS A 1 418 ? 13.501 1.663 -6.411 1.00 91.94 418 LYS A O 1
ATOM 3334 N N . LYS A 1 419 ? 11.418 2.318 -6.986 1.00 91.31 419 LYS A N 1
ATOM 3335 C CA . LYS A 1 419 ? 11.791 3.484 -7.805 1.00 91.31 419 LYS A CA 1
ATOM 3336 C C . LYS A 1 419 ? 12.771 3.118 -8.925 1.00 91.31 419 LYS A C 1
ATOM 3338 O O . LYS A 1 419 ? 13.666 3.897 -9.235 1.00 91.31 419 LYS A O 1
ATOM 3343 N N . ALA A 1 420 ? 12.615 1.921 -9.493 1.00 94.38 420 ALA A N 1
ATOM 3344 C CA . ALA A 1 420 ? 13.397 1.495 -10.644 1.00 94.38 420 ALA A CA 1
ATOM 3345 C C . ALA A 1 420 ? 13.113 2.426 -11.832 1.00 94.38 420 ALA A C 1
ATOM 3347 O O . ALA A 1 420 ? 11.951 2.624 -12.198 1.00 94.38 420 ALA A O 1
ATOM 3348 N N . ASP A 1 421 ? 14.166 2.961 -12.443 1.00 93.19 421 ASP A N 1
ATOM 3349 C CA . ASP A 1 421 ? 14.059 3.812 -13.628 1.00 93.19 421 ASP A CA 1
ATOM 3350 C C . ASP A 1 421 ? 13.810 2.963 -14.884 1.00 93.19 421 ASP A C 1
ATOM 3352 O O . ASP A 1 421 ? 13.097 3.385 -15.799 1.00 93.19 421 ASP A O 1
ATOM 3356 N N . LEU A 1 422 ? 14.359 1.743 -14.901 1.00 95.12 422 LEU A N 1
ATOM 3357 C CA . LEU A 1 422 ? 14.206 0.760 -15.968 1.00 95.12 422 LEU A CA 1
ATOM 3358 C C . LEU A 1 422 ? 14.143 -0.657 -15.380 1.00 95.12 422 LEU A C 1
ATOM 3360 O O . LEU A 1 422 ? 14.886 -1.008 -14.464 1.00 95.12 422 LEU A O 1
ATOM 3364 N N . VAL A 1 423 ? 13.240 -1.481 -15.906 1.00 97.81 423 VAL A N 1
ATOM 3365 C CA . VAL A 1 423 ? 13.084 -2.886 -15.523 1.00 97.81 423 VAL A CA 1
ATOM 3366 C C . VAL A 1 423 ? 13.200 -3.762 -16.763 1.00 97.81 423 VAL A C 1
ATOM 3368 O O . VAL A 1 423 ? 12.431 -3.593 -17.703 1.00 97.81 423 VAL A O 1
ATOM 3371 N N . ILE A 1 424 ? 14.129 -4.713 -16.741 1.00 98.12 424 ILE A N 1
ATOM 3372 C CA . ILE A 1 424 ? 14.274 -5.783 -17.729 1.00 98.12 424 ILE A CA 1
ATOM 3373 C C . ILE A 1 424 ? 13.656 -7.041 -17.123 1.00 98.12 424 ILE A C 1
ATOM 3375 O O . ILE A 1 424 ? 14.208 -7.615 -16.188 1.00 98.12 424 ILE A O 1
ATOM 3379 N N . GLN A 1 425 ? 12.511 -7.476 -17.633 1.00 98.25 425 GLN A N 1
ATOM 3380 C CA . GLN A 1 425 ? 11.862 -8.713 -17.214 1.00 98.25 425 GLN A CA 1
ATOM 3381 C C . GLN A 1 425 ? 12.072 -9.793 -18.265 1.00 98.25 425 GLN A C 1
ATOM 3383 O O . GLN A 1 425 ? 11.561 -9.666 -19.374 1.00 98.25 425 GLN A O 1
ATOM 3388 N N . ARG A 1 426 ? 12.739 -10.886 -17.893 1.00 97.94 426 ARG A N 1
ATOM 3389 C CA . ARG A 1 426 ? 12.810 -12.111 -18.692 1.00 97.94 426 ARG A CA 1
ATOM 3390 C C . ARG A 1 426 ? 11.853 -13.159 -18.128 1.00 97.94 426 ARG A C 1
ATOM 3392 O O . ARG A 1 426 ? 11.856 -13.440 -16.933 1.00 97.94 426 ARG A O 1
ATOM 3399 N N . ARG A 1 427 ? 11.024 -13.733 -18.990 1.00 97.25 427 ARG A N 1
ATOM 3400 C CA . ARG A 1 427 ? 10.048 -14.777 -18.649 1.00 97.25 427 ARG A CA 1
ATOM 3401 C C . ARG A 1 427 ? 10.644 -16.171 -18.818 1.00 97.25 427 ARG A C 1
ATOM 3403 O O . ARG A 1 427 ? 11.664 -16.330 -19.491 1.00 97.25 427 ARG A O 1
ATOM 3410 N N . SER A 1 428 ? 9.989 -17.192 -18.267 1.00 95.88 428 SER A N 1
ATOM 3411 C CA . SER A 1 428 ? 10.419 -18.592 -18.439 1.00 95.88 428 SER A CA 1
ATOM 3412 C C . SER A 1 428 ? 10.401 -19.040 -19.905 1.00 95.88 428 SER A C 1
ATOM 3414 O O . SER A 1 428 ? 11.188 -19.889 -20.311 1.00 95.88 428 SER A O 1
ATOM 3416 N N . THR A 1 429 ? 9.570 -18.400 -20.728 1.00 95.94 429 THR A N 1
ATOM 3417 C CA . THR A 1 429 ? 9.495 -18.594 -22.182 1.00 95.94 429 THR A CA 1
ATOM 3418 C C . THR A 1 429 ? 10.590 -17.852 -22.960 1.00 95.94 429 THR A C 1
ATOM 3420 O O . THR A 1 429 ? 10.480 -17.734 -24.175 1.00 95.94 429 THR A O 1
ATOM 3423 N N . ASN A 1 430 ? 11.615 -17.310 -22.289 1.00 96.19 430 ASN A N 1
ATOM 3424 C CA . ASN A 1 430 ? 12.695 -16.468 -22.834 1.00 96.19 430 ASN A CA 1
ATOM 3425 C C . ASN A 1 430 ? 12.289 -15.094 -23.389 1.00 96.19 430 ASN A C 1
ATOM 3427 O O . ASN A 1 430 ? 13.162 -14.300 -23.741 1.00 96.19 430 ASN A O 1
ATOM 3431 N N . HIS A 1 431 ? 10.999 -14.773 -23.384 1.00 98.12 431 HIS A N 1
ATOM 3432 C CA . HIS A 1 431 ? 10.502 -13.455 -23.754 1.00 98.12 431 HIS A CA 1
ATOM 3433 C C . HIS A 1 431 ? 11.024 -12.384 -22.798 1.00 98.12 431 HIS A C 1
ATOM 3435 O O . HIS A 1 431 ? 10.956 -12.562 -21.578 1.00 98.12 431 HIS A O 1
ATOM 3441 N N . THR A 1 432 ? 11.555 -11.287 -23.342 1.00 98.25 432 THR A N 1
ATOM 3442 C CA . THR A 1 432 ? 12.165 -10.212 -22.545 1.00 98.25 432 THR A CA 1
ATOM 3443 C C . THR A 1 432 ? 11.500 -8.860 -22.796 1.00 98.25 432 THR A C 1
ATOM 3445 O O . THR A 1 432 ? 11.478 -8.361 -23.911 1.00 98.25 432 THR A O 1
ATOM 3448 N N . ASN A 1 433 ? 10.994 -8.221 -21.748 1.00 98.12 433 ASN A N 1
ATOM 3449 C CA . ASN A 1 433 ? 10.396 -6.889 -21.829 1.00 98.12 433 ASN A CA 1
ATOM 3450 C C . ASN A 1 433 ? 11.256 -5.874 -21.072 1.00 98.12 433 ASN A C 1
ATOM 3452 O O . ASN A 1 433 ? 11.741 -6.163 -19.979 1.00 98.12 433 ASN A O 1
ATOM 3456 N N . ILE A 1 434 ? 11.416 -4.679 -21.633 1.00 97.75 434 ILE A N 1
ATOM 3457 C CA . ILE A 1 434 ? 12.147 -3.553 -21.054 1.00 97.75 434 ILE A CA 1
ATOM 3458 C C . ILE A 1 434 ? 11.159 -2.406 -20.837 1.00 97.75 434 ILE A C 1
ATOM 3460 O O . ILE A 1 434 ? 10.608 -1.845 -21.783 1.00 97.75 434 ILE A O 1
ATOM 3464 N N . ILE A 1 435 ? 10.914 -2.067 -19.575 1.00 96.06 435 ILE A N 1
ATOM 3465 C CA . ILE A 1 435 ? 9.859 -1.138 -19.164 1.00 96.06 435 ILE A CA 1
ATOM 3466 C C . ILE A 1 435 ? 10.486 -0.006 -18.357 1.00 96.06 435 ILE A C 1
ATOM 3468 O O . ILE A 1 435 ? 11.174 -0.256 -17.369 1.00 96.06 435 ILE A O 1
ATOM 3472 N N . THR A 1 436 ? 10.225 1.242 -18.739 1.00 93.69 436 THR A N 1
ATOM 3473 C CA . THR A 1 436 ? 10.796 2.417 -18.064 1.00 93.69 436 THR A CA 1
ATOM 3474 C C . THR A 1 436 ? 9.810 3.081 -17.110 1.00 93.69 436 THR A C 1
ATOM 3476 O O . THR A 1 436 ? 8.598 2.854 -17.154 1.00 93.69 436 THR A O 1
ATOM 3479 N N . GLN A 1 437 ? 10.312 3.934 -16.223 1.00 88.94 437 GLN A N 1
ATOM 3480 C CA . GLN A 1 437 ? 9.493 4.918 -15.529 1.00 88.94 437 GLN A CA 1
ATOM 3481 C C . GLN A 1 437 ? 9.292 6.139 -16.440 1.00 88.94 437 GLN A C 1
ATOM 3483 O O . GLN A 1 437 ? 10.224 6.909 -16.654 1.00 88.94 437 GLN A O 1
ATOM 3488 N N . GLN A 1 438 ? 8.070 6.352 -16.943 1.00 79.44 438 GLN A N 1
ATOM 3489 C CA . GLN A 1 438 ? 7.757 7.416 -17.917 1.00 79.44 438 GLN A CA 1
ATOM 3490 C C . GLN A 1 438 ? 8.245 8.812 -17.493 1.00 79.44 438 GLN A C 1
ATOM 3492 O O . GLN A 1 438 ? 8.770 9.556 -18.316 1.00 79.44 438 GLN A O 1
ATOM 3497 N N . LEU A 1 439 ? 8.166 9.137 -16.195 1.00 73.44 439 LEU A N 1
ATOM 3498 C CA . LEU A 1 439 ? 8.636 10.414 -15.633 1.00 73.44 439 LEU A CA 1
ATOM 3499 C C . LEU A 1 439 ? 10.136 10.684 -15.840 1.00 73.44 439 LEU A C 1
ATOM 3501 O O . LEU A 1 439 ? 10.579 11.818 -15.671 1.00 73.44 439 LEU A O 1
ATOM 3505 N N . ARG A 1 440 ? 10.937 9.659 -16.156 1.00 76.12 440 ARG A N 1
ATOM 3506 C CA . ARG A 1 440 ? 12.367 9.814 -16.447 1.00 76.12 440 ARG A CA 1
ATOM 3507 C C . ARG A 1 440 ? 12.652 10.194 -17.889 1.00 76.12 440 ARG A C 1
ATOM 3509 O O . ARG A 1 440 ? 13.756 10.671 -18.146 1.00 76.12 440 ARG A O 1
ATOM 3516 N N . SER A 1 441 ? 11.686 10.001 -18.791 1.00 79.88 441 SER A N 1
ATOM 3517 C CA . SER A 1 441 ? 11.806 10.343 -20.212 1.00 79.88 441 SER A CA 1
ATOM 3518 C C . SER A 1 441 ? 13.133 9.839 -20.803 1.00 79.88 441 SER A C 1
ATOM 3520 O O . SER A 1 441 ? 13.927 10.605 -21.351 1.00 79.88 441 SER A O 1
ATOM 3522 N N . LEU A 1 442 ? 13.426 8.554 -20.576 1.00 85.75 442 LEU A N 1
ATOM 3523 C CA . LEU A 1 442 ? 14.595 7.888 -21.148 1.00 85.75 442 LEU A CA 1
ATOM 3524 C C . LEU A 1 442 ? 14.351 7.700 -22.643 1.00 85.75 442 LEU A C 1
ATOM 3526 O O . LEU A 1 442 ? 13.292 7.204 -23.008 1.00 85.75 442 LEU A O 1
ATOM 3530 N N . ASP A 1 443 ? 15.305 8.086 -23.483 1.00 87.44 443 ASP A N 1
ATOM 3531 C CA . ASP A 1 443 ? 15.198 7.859 -24.923 1.00 87.44 443 ASP A CA 1
ATOM 3532 C C . ASP A 1 443 ? 15.615 6.417 -25.234 1.00 87.44 443 ASP A C 1
ATOM 3534 O O . ASP A 1 443 ? 16.770 6.044 -25.053 1.00 87.44 443 ASP A O 1
ATOM 3538 N N . LEU A 1 444 ? 14.668 5.576 -25.643 1.00 92.94 444 LEU A N 1
ATOM 3539 C CA . LEU A 1 444 ? 14.931 4.163 -25.916 1.00 92.94 444 LEU A CA 1
ATOM 3540 C C . LEU A 1 444 ? 15.322 3.883 -27.371 1.00 92.94 444 LEU A C 1
ATOM 3542 O O . LEU A 1 444 ? 15.664 2.741 -27.681 1.00 92.94 444 LEU A O 1
ATOM 3546 N N . ARG A 1 445 ? 15.321 4.895 -28.251 1.00 93.81 445 ARG A N 1
ATOM 3547 C CA . ARG A 1 445 ? 15.602 4.729 -29.687 1.00 93.81 445 ARG A CA 1
ATOM 3548 C C . ARG A 1 445 ? 16.976 4.106 -29.970 1.00 93.81 445 ARG A C 1
ATOM 3550 O O . ARG A 1 445 ? 17.025 3.151 -30.746 1.00 93.81 445 ARG A O 1
ATOM 3557 N N . PRO A 1 446 ? 18.078 4.528 -29.316 1.00 93.31 446 PRO A N 1
ATOM 3558 C CA . PRO A 1 446 ? 19.371 3.877 -29.528 1.00 93.31 446 PRO A CA 1
ATOM 3559 C C . PRO A 1 446 ? 19.375 2.415 -29.067 1.00 93.31 446 PRO A C 1
ATOM 3561 O O . PRO A 1 446 ? 19.933 1.550 -29.737 1.00 93.31 446 PRO A O 1
ATOM 3564 N N . LEU A 1 447 ? 18.706 2.121 -27.946 1.00 95.38 447 LEU A N 1
ATOM 3565 C CA . LEU A 1 447 ? 18.639 0.766 -27.407 1.00 95.38 447 LEU A CA 1
ATOM 3566 C C . LEU A 1 447 ? 17.857 -0.174 -28.335 1.00 95.38 447 LEU A C 1
ATOM 3568 O O . LEU A 1 447 ? 18.327 -1.279 -28.602 1.00 95.38 447 LEU A O 1
ATOM 3572 N N . ILE A 1 448 ? 16.686 0.234 -28.843 1.00 97.19 448 ILE A N 1
ATOM 3573 C CA . ILE A 1 448 ? 15.913 -0.622 -29.758 1.00 97.19 448 ILE A CA 1
ATOM 3574 C C . ILE A 1 448 ? 16.677 -0.895 -31.058 1.00 97.19 448 ILE A C 1
ATOM 3576 O O . ILE A 1 448 ? 16.664 -2.034 -31.525 1.00 97.19 448 ILE A O 1
ATOM 3580 N N . ALA A 1 449 ? 17.380 0.100 -31.609 1.00 96.38 449 ALA A N 1
ATOM 3581 C CA . ALA A 1 449 ? 18.167 -0.083 -32.824 1.00 96.38 449 ALA A CA 1
ATOM 3582 C C . ALA A 1 449 ? 19.239 -1.163 -32.630 1.00 96.38 449 ALA A C 1
ATOM 3584 O O . ALA A 1 449 ? 19.308 -2.120 -33.404 1.00 96.38 449 ALA A O 1
ATOM 3585 N N . VAL A 1 450 ? 20.005 -1.081 -31.537 1.00 96.75 450 VAL A N 1
ATOM 3586 C CA . VAL A 1 450 ? 21.058 -2.061 -31.242 1.00 96.75 450 VAL A CA 1
ATOM 3587 C C . VAL A 1 450 ? 20.488 -3.439 -30.895 1.00 96.75 450 VAL A C 1
ATOM 3589 O O . VAL A 1 450 ? 21.070 -4.451 -31.291 1.00 96.75 450 VAL A O 1
ATOM 3592 N N . LEU A 1 451 ? 19.335 -3.519 -30.221 1.00 97.62 451 LEU A N 1
ATOM 3593 C CA . LEU A 1 451 ? 18.645 -4.795 -29.989 1.00 97.62 451 LEU A CA 1
ATOM 3594 C C . LEU A 1 451 ? 18.229 -5.463 -31.305 1.00 97.62 451 LEU A C 1
ATOM 3596 O O . LEU A 1 451 ? 18.460 -6.658 -31.475 1.00 97.62 451 LEU A O 1
ATOM 3600 N N . ARG A 1 452 ? 17.655 -4.702 -32.245 1.00 97.50 452 ARG A N 1
ATOM 3601 C CA . ARG A 1 452 ? 17.240 -5.209 -33.563 1.00 97.50 452 ARG A CA 1
ATOM 3602 C C . ARG A 1 452 ? 18.434 -5.682 -34.390 1.00 97.50 452 ARG A C 1
ATOM 3604 O O . ARG A 1 452 ? 18.371 -6.772 -34.952 1.00 97.50 452 ARG A O 1
ATOM 3611 N N . MET A 1 453 ? 19.524 -4.913 -34.412 1.00 96.56 453 MET A N 1
ATOM 3612 C CA . MET A 1 453 ? 20.771 -5.314 -35.076 1.00 96.56 453 MET A CA 1
ATOM 3613 C C . MET A 1 453 ? 21.340 -6.601 -34.471 1.00 96.56 453 MET A C 1
ATOM 3615 O O . MET A 1 453 ? 21.599 -7.562 -35.189 1.00 96.56 453 MET A O 1
ATOM 3619 N N . SER A 1 454 ? 21.437 -6.662 -33.141 1.00 97.44 454 SER A N 1
ATOM 3620 C CA . SER A 1 454 ? 21.973 -7.834 -32.439 1.00 97.44 454 SER A CA 1
ATOM 3621 C C . SER A 1 454 ? 21.108 -9.081 -32.650 1.00 97.44 454 SER A C 1
ATOM 3623 O O . SER A 1 454 ? 21.627 -10.190 -32.769 1.00 97.44 454 SER A O 1
ATOM 3625 N N . GLU A 1 455 ? 19.782 -8.928 -32.702 1.00 97.62 455 GLU A N 1
ATOM 3626 C CA . GLU A 1 455 ? 18.864 -10.029 -33.009 1.00 97.62 455 GLU A CA 1
ATOM 3627 C C . GLU A 1 455 ? 19.040 -10.516 -34.454 1.00 97.62 455 GLU A C 1
ATOM 3629 O O . GLU A 1 455 ? 19.095 -11.724 -34.681 1.00 97.62 455 GLU A O 1
ATOM 3634 N N . ALA A 1 456 ? 19.190 -9.604 -35.421 1.00 96.00 456 ALA A N 1
ATOM 3635 C CA . ALA A 1 456 ? 19.426 -9.950 -36.823 1.00 96.00 456 ALA A CA 1
ATOM 3636 C C . ALA A 1 456 ? 20.735 -10.718 -37.022 1.00 96.00 456 ALA A C 1
ATOM 3638 O O . ALA A 1 456 ? 20.744 -11.749 -37.699 1.00 96.00 456 ALA A O 1
ATOM 3639 N N . ASP A 1 457 ? 21.799 -10.283 -36.346 1.00 96.38 457 ASP A N 1
ATOM 3640 C CA . ASP A 1 457 ? 23.092 -10.965 -36.343 1.00 96.38 457 ASP A CA 1
ATOM 3641 C C . ASP A 1 457 ? 22.960 -12.395 -35.798 1.00 96.38 457 ASP A C 1
ATOM 3643 O O . ASP A 1 457 ? 23.460 -13.348 -36.400 1.00 96.38 457 ASP A O 1
ATOM 3647 N N . LYS A 1 458 ? 22.220 -12.587 -34.695 1.00 96.69 458 LYS A N 1
ATOM 3648 C CA . LYS A 1 458 ? 21.936 -13.926 -34.141 1.00 96.69 458 LYS A CA 1
ATOM 3649 C C . LYS A 1 458 ? 21.044 -14.774 -35.045 1.00 96.69 458 LYS A C 1
ATOM 3651 O O . LYS A 1 458 ? 21.146 -16.000 -35.020 1.00 96.69 458 LYS A O 1
ATOM 3656 N N . LYS A 1 459 ? 20.147 -14.143 -35.803 1.00 95.12 459 LYS A N 1
ATOM 3657 C CA . LYS A 1 459 ? 19.244 -14.801 -36.757 1.00 95.12 459 LYS A CA 1
ATOM 3658 C C . LYS A 1 459 ? 19.947 -15.134 -38.079 1.00 95.12 459 LYS A C 1
ATOM 3660 O O . LYS A 1 459 ? 19.449 -15.979 -38.817 1.00 95.12 459 LYS A O 1
ATOM 3665 N N . GLY A 1 460 ? 21.095 -14.512 -38.362 1.00 94.88 460 GLY A N 1
ATOM 3666 C CA . GLY A 1 460 ? 21.832 -14.664 -39.617 1.00 94.88 460 GLY A CA 1
ATOM 3667 C C . GLY A 1 460 ? 21.139 -13.989 -40.803 1.00 94.88 460 GLY A C 1
ATOM 3668 O O . GLY A 1 460 ? 21.259 -14.467 -41.930 1.00 94.88 460 GLY A O 1
ATOM 3669 N N . VAL A 1 461 ? 20.379 -12.918 -40.555 1.00 92.44 461 VAL A N 1
ATOM 3670 C CA . VAL A 1 461 ? 19.618 -12.194 -41.584 1.00 92.44 461 VAL A CA 1
ATOM 3671 C C . VAL A 1 461 ? 20.249 -10.825 -41.794 1.00 92.44 461 VAL A C 1
ATOM 3673 O O . VAL A 1 461 ? 20.469 -10.087 -40.838 1.00 92.44 461 VAL A O 1
ATOM 3676 N N . ALA A 1 462 ? 20.530 -10.470 -43.047 1.00 87.81 462 ALA A N 1
ATOM 3677 C CA . ALA A 1 462 ? 20.984 -9.127 -43.382 1.00 87.81 462 ALA A CA 1
ATOM 3678 C C . ALA A 1 462 ? 19.801 -8.153 -43.299 1.00 87.81 462 ALA A C 1
ATOM 3680 O O . ALA A 1 462 ? 18.844 -8.273 -44.064 1.00 87.81 462 ALA A O 1
ATOM 3681 N N . LEU A 1 463 ? 19.872 -7.191 -42.380 1.00 85.62 463 LEU A N 1
ATOM 3682 C CA . LEU A 1 463 ? 18.880 -6.125 -42.273 1.00 85.62 463 LEU A CA 1
ATOM 3683 C C . LEU A 1 463 ? 18.975 -5.192 -43.483 1.00 85.62 463 LEU A C 1
ATOM 3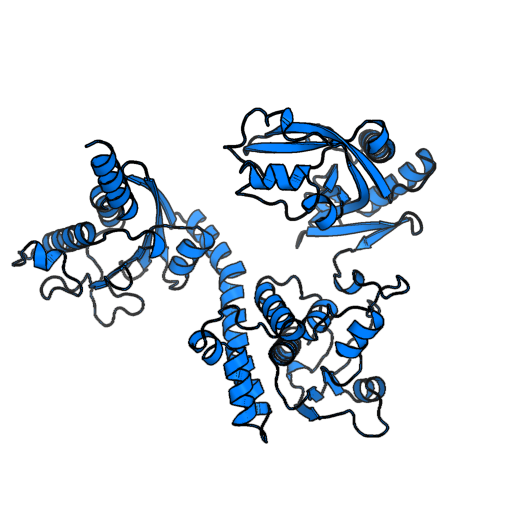685 O O . LEU A 1 463 ? 19.998 -4.546 -43.692 1.00 85.62 463 LEU A O 1
ATOM 3689 N N . GLN A 1 464 ? 17.887 -5.075 -44.246 1.00 81.56 464 GLN A N 1
ATOM 3690 C CA . GLN A 1 464 ? 17.713 -4.028 -45.262 1.00 81.56 464 GLN A CA 1
ATOM 3691 C C . GLN A 1 464 ? 16.998 -2.796 -44.680 1.00 81.56 464 GLN A C 1
ATOM 3693 O O . GLN A 1 464 ? 16.169 -2.176 -45.340 1.00 81.56 464 GLN A O 1
ATOM 3698 N N . ALA A 1 465 ? 17.283 -2.472 -43.418 1.00 84.25 465 ALA A N 1
ATOM 3699 C CA . ALA A 1 465 ? 16.713 -1.333 -42.710 1.00 84.25 465 ALA A CA 1
ATOM 3700 C C . ALA A 1 465 ? 17.782 -0.248 -42.549 1.00 84.25 465 ALA A C 1
ATOM 3702 O O . ALA A 1 465 ? 18.917 -0.548 -42.175 1.00 84.25 465 ALA A O 1
ATOM 3703 N N . ASP A 1 466 ? 17.418 1.001 -42.824 1.00 89.81 466 ASP A N 1
ATOM 3704 C CA . ASP A 1 466 ? 18.237 2.156 -42.472 1.00 89.81 466 ASP A CA 1
ATOM 3705 C C . ASP A 1 466 ? 18.106 2.497 -40.972 1.00 89.81 466 ASP A C 1
ATOM 3707 O O . ASP A 1 466 ? 17.354 1.870 -40.218 1.00 89.81 466 ASP A O 1
ATOM 3711 N N . GLU A 1 467 ? 18.891 3.471 -40.511 1.00 88.31 467 GLU A N 1
ATOM 3712 C CA . GLU A 1 467 ? 18.922 3.888 -39.103 1.00 88.31 467 GLU A CA 1
ATOM 3713 C C . GLU A 1 467 ? 17.550 4.387 -38.608 1.00 88.31 467 GLU A C 1
ATOM 3715 O O . GLU A 1 467 ? 17.128 4.072 -37.488 1.00 88.31 467 GLU A O 1
ATOM 3720 N N . ASP A 1 468 ? 16.810 5.091 -39.467 1.00 91.38 468 ASP A N 1
ATOM 3721 C CA . ASP A 1 468 ? 15.470 5.595 -39.165 1.00 91.38 468 ASP A CA 1
ATOM 3722 C C . ASP A 1 468 ? 14.483 4.440 -38.950 1.00 91.38 468 ASP A C 1
ATOM 3724 O O . ASP A 1 468 ? 13.741 4.416 -37.961 1.00 91.38 468 ASP A O 1
ATOM 3728 N N . ALA A 1 469 ? 14.517 3.416 -39.806 1.00 93.75 469 ALA A N 1
ATOM 3729 C CA . ALA A 1 469 ? 13.705 2.220 -39.622 1.00 93.75 469 ALA A CA 1
ATOM 3730 C C . ALA A 1 469 ? 14.064 1.477 -38.322 1.00 93.75 469 ALA A C 1
ATOM 3732 O O . ALA A 1 469 ? 13.168 1.056 -37.584 1.00 93.75 469 ALA A O 1
ATOM 3733 N N . LEU A 1 470 ? 15.351 1.359 -37.980 1.00 95.12 470 LEU A N 1
ATOM 3734 C CA . LEU A 1 470 ? 15.805 0.661 -36.769 1.00 95.12 470 LEU A CA 1
ATOM 3735 C C . LEU A 1 470 ? 15.393 1.345 -35.464 1.00 95.12 470 LEU A C 1
ATOM 3737 O O . LEU A 1 470 ? 15.204 0.653 -34.461 1.00 95.12 470 LEU A O 1
ATOM 3741 N N . THR A 1 471 ? 15.194 2.659 -35.470 1.00 95.38 471 THR A N 1
ATOM 3742 C CA . THR A 1 471 ? 14.745 3.425 -34.296 1.00 95.38 471 THR A CA 1
ATOM 3743 C C . THR A 1 471 ? 13.227 3.630 -34.240 1.00 95.38 471 THR A C 1
ATOM 3745 O O . THR A 1 471 ? 12.699 4.059 -33.212 1.00 95.38 471 THR A O 1
ATOM 3748 N N . SER A 1 472 ? 12.511 3.297 -35.319 1.00 95.12 472 SER A N 1
ATOM 3749 C CA . SER A 1 472 ? 11.074 3.549 -35.448 1.00 95.12 472 SER A CA 1
ATOM 3750 C C . SER A 1 472 ? 10.202 2.728 -34.472 1.00 95.12 472 SER A C 1
ATOM 3752 O O . SER A 1 472 ? 10.521 1.562 -34.176 1.00 95.12 472 SER A O 1
ATOM 3754 N N . PRO A 1 473 ? 9.082 3.303 -33.977 1.00 97.25 473 PRO A N 1
ATOM 3755 C CA . PRO A 1 473 ? 8.070 2.571 -33.216 1.00 97.25 473 PRO A CA 1
ATOM 3756 C C . PRO A 1 473 ? 7.469 1.414 -34.021 1.00 97.25 473 PRO A C 1
ATOM 3758 O O . PRO A 1 473 ? 7.382 1.472 -35.245 1.00 97.25 473 PRO A O 1
ATOM 3761 N N . GLY A 1 474 ? 7.002 0.371 -33.335 1.00 96.50 474 GLY A N 1
ATOM 3762 C CA . GLY A 1 474 ? 6.423 -0.811 -33.978 1.00 96.50 474 GLY A CA 1
ATOM 3763 C C . GLY A 1 474 ? 7.357 -2.021 -34.032 1.00 96.50 474 GLY A C 1
ATOM 3764 O O . GLY A 1 474 ? 8.342 -2.099 -33.296 1.00 96.50 474 GLY A O 1
ATOM 3765 N N . ARG A 1 475 ? 7.011 -2.998 -34.881 1.00 95.06 475 ARG A N 1
ATOM 3766 C CA . ARG A 1 475 ? 7.847 -4.166 -35.222 1.00 95.06 475 ARG A CA 1
ATOM 3767 C C . ARG A 1 475 ? 8.416 -3.992 -36.627 1.00 95.06 475 ARG A C 1
ATOM 3769 O O . ARG A 1 475 ? 7.762 -3.379 -37.468 1.00 95.06 475 ARG A O 1
ATOM 3776 N N . LEU A 1 476 ? 9.575 -4.590 -36.890 1.00 94.00 476 LEU A N 1
ATOM 3777 C CA . LEU A 1 476 ? 10.105 -4.725 -38.248 1.00 94.00 476 LEU A CA 1
ATOM 3778 C C . LEU A 1 476 ? 9.784 -6.121 -38.783 1.00 94.00 476 LEU A C 1
ATOM 3780 O O . LEU A 1 476 ? 9.820 -7.091 -38.033 1.00 94.00 476 LEU A O 1
ATOM 3784 N N . GLN A 1 477 ? 9.471 -6.227 -40.075 1.00 88.12 477 GLN A N 1
ATOM 3785 C CA . GLN A 1 477 ? 9.040 -7.492 -40.680 1.00 88.12 477 GLN A CA 1
ATOM 3786 C C . GLN A 1 477 ? 10.123 -8.581 -40.604 1.00 88.12 477 GLN A C 1
ATOM 3788 O O . GLN A 1 477 ? 9.813 -9.733 -40.317 1.00 88.12 477 GLN A O 1
ATOM 3793 N N . ASP A 1 478 ? 11.392 -8.212 -40.791 1.00 88.06 478 ASP A N 1
ATOM 3794 C CA . ASP A 1 478 ? 12.506 -9.168 -40.759 1.00 88.06 478 ASP A CA 1
ATOM 3795 C C . ASP A 1 478 ? 12.946 -9.529 -39.322 1.00 88.06 478 ASP A C 1
ATOM 3797 O O . ASP A 1 478 ? 13.526 -10.598 -39.094 1.00 88.06 478 ASP A O 1
ATOM 3801 N N . ILE A 1 479 ? 12.613 -8.672 -38.343 1.00 92.12 479 ILE A N 1
ATOM 3802 C CA . ILE A 1 479 ? 12.932 -8.793 -36.906 1.00 92.12 479 ILE A CA 1
ATOM 3803 C C . ILE A 1 479 ? 11.665 -8.540 -36.081 1.00 92.12 479 ILE A C 1
ATOM 3805 O O . ILE A 1 479 ? 11.439 -7.469 -35.508 1.00 92.12 479 ILE A O 1
ATOM 3809 N N . GLU A 1 480 ? 10.811 -9.557 -36.059 1.00 93.44 480 GLU A N 1
ATOM 3810 C CA . GLU A 1 480 ? 9.503 -9.555 -35.402 1.00 93.44 480 GLU A CA 1
ATOM 3811 C C . GLU A 1 480 ? 9.584 -9.660 -33.869 1.00 93.44 480 GLU A C 1
ATOM 3813 O O . GLU A 1 480 ? 8.606 -9.381 -33.169 1.00 93.44 480 GLU A O 1
ATOM 3818 N N . GLU A 1 481 ? 10.750 -10.037 -33.336 1.00 96.88 481 GLU A N 1
ATOM 3819 C CA . GLU A 1 481 ? 10.986 -10.259 -31.913 1.00 96.88 481 GLU A CA 1
ATOM 3820 C C . GLU A 1 481 ? 10.754 -8.983 -31.090 1.00 96.88 481 GLU A C 1
ATOM 3822 O O . GLU A 1 481 ? 10.250 -9.065 -29.972 1.00 96.88 481 GLU A O 1
ATOM 3827 N N . TRP A 1 482 ? 11.084 -7.802 -31.620 1.00 97.62 482 TRP A N 1
ATOM 3828 C CA . TRP A 1 482 ? 11.130 -6.563 -30.840 1.00 97.62 482 TRP A CA 1
ATOM 3829 C C . TRP A 1 482 ? 10.103 -5.524 -31.306 1.00 97.62 482 TRP A C 1
ATOM 3831 O O . TRP A 1 482 ? 10.173 -5.003 -32.420 1.00 97.62 482 TRP A O 1
ATOM 3841 N N . TYR A 1 483 ? 9.179 -5.172 -30.408 1.00 97.38 483 TYR A N 1
ATOM 3842 C CA . TYR A 1 483 ? 8.227 -4.071 -30.558 1.00 97.38 483 TYR A CA 1
ATOM 3843 C C . TYR A 1 483 ? 8.660 -2.864 -29.720 1.00 97.38 483 TYR A C 1
ATOM 3845 O O . TYR A 1 483 ? 8.900 -3.013 -28.520 1.00 97.38 483 TYR A O 1
ATOM 3853 N N . TYR A 1 484 ? 8.731 -1.676 -30.322 1.00 97.25 484 TYR A N 1
ATOM 3854 C CA . TYR A 1 484 ? 8.976 -0.424 -29.601 1.00 97.25 484 TYR A CA 1
ATOM 3855 C C . TYR A 1 484 ? 7.690 0.396 -29.474 1.00 97.25 484 TYR A C 1
ATOM 3857 O O . TYR A 1 484 ? 7.085 0.772 -30.478 1.00 97.25 484 TYR A O 1
ATOM 3865 N N . ASP A 1 485 ? 7.285 0.660 -28.232 1.00 95.25 485 ASP A N 1
ATOM 3866 C CA . ASP A 1 485 ? 6.145 1.500 -27.878 1.00 95.25 485 ASP A CA 1
ATOM 3867 C C . ASP A 1 485 ? 6.646 2.844 -27.345 1.00 95.25 485 ASP A C 1
ATOM 3869 O O . ASP A 1 485 ? 7.064 2.947 -26.187 1.00 95.25 485 ASP A O 1
ATOM 3873 N N . ASP A 1 486 ? 6.601 3.867 -28.192 1.00 92.12 486 ASP A N 1
ATOM 3874 C CA . ASP A 1 486 ? 7.030 5.222 -27.841 1.00 92.12 486 ASP A CA 1
ATOM 3875 C C . ASP A 1 486 ? 6.087 5.883 -26.818 1.00 92.12 486 ASP A C 1
ATOM 3877 O O . ASP A 1 486 ? 6.534 6.574 -25.904 1.00 92.12 486 ASP A O 1
ATOM 3881 N N . ALA A 1 487 ? 4.783 5.588 -26.883 1.00 89.62 487 ALA A N 1
ATOM 3882 C CA . ALA A 1 487 ? 3.787 6.160 -25.977 1.00 89.62 487 ALA A CA 1
ATOM 3883 C C . ALA A 1 487 ? 3.927 5.602 -24.552 1.00 89.62 487 ALA A C 1
ATOM 3885 O O . ALA A 1 487 ? 3.863 6.339 -23.563 1.00 89.62 487 ALA A O 1
ATOM 3886 N N . ALA A 1 488 ? 4.155 4.293 -24.425 1.00 89.44 488 ALA A N 1
ATOM 3887 C CA . ALA A 1 488 ? 4.454 3.671 -23.138 1.00 89.44 488 ALA A CA 1
ATOM 3888 C C . ALA A 1 488 ? 5.927 3.840 -22.715 1.00 89.44 488 ALA A C 1
ATOM 3890 O O . ALA A 1 488 ? 6.255 3.569 -21.555 1.00 89.44 488 ALA A O 1
ATOM 3891 N N . ASN A 1 489 ? 6.793 4.286 -23.630 1.00 91.81 489 ASN A N 1
ATOM 3892 C CA . ASN A 1 489 ? 8.249 4.284 -23.521 1.00 91.81 489 ASN A CA 1
ATOM 3893 C C . ASN A 1 489 ? 8.790 2.918 -23.057 1.00 91.81 489 ASN A C 1
ATOM 3895 O O . ASN A 1 489 ? 9.403 2.781 -21.987 1.00 91.81 489 ASN A O 1
ATOM 3899 N N . SER A 1 490 ? 8.484 1.878 -23.834 1.00 95.69 490 SER A N 1
ATOM 3900 C CA . SER A 1 490 ? 8.843 0.489 -23.530 1.00 95.69 490 SER A CA 1
ATOM 3901 C C . SER A 1 490 ? 9.268 -0.290 -24.773 1.00 95.69 490 SER A C 1
ATOM 3903 O O . SER A 1 490 ? 8.802 -0.017 -25.875 1.00 95.69 490 SER A O 1
ATOM 3905 N N . ILE A 1 491 ? 10.128 -1.292 -24.583 1.00 97.81 491 ILE A N 1
ATOM 3906 C CA . ILE A 1 491 ? 10.519 -2.257 -25.616 1.00 97.81 491 ILE A CA 1
ATOM 3907 C C . ILE A 1 491 ? 10.012 -3.631 -25.185 1.00 97.81 491 ILE A C 1
ATOM 3909 O O . ILE A 1 491 ? 10.248 -4.061 -24.057 1.00 97.81 491 ILE A O 1
ATOM 3913 N N . GLN A 1 492 ? 9.305 -4.328 -26.066 1.00 97.25 492 GLN A N 1
ATOM 3914 C CA . GLN A 1 492 ? 8.621 -5.574 -25.740 1.00 97.25 492 GLN A CA 1
ATOM 3915 C C . GLN A 1 492 ? 9.029 -6.693 -26.694 1.00 97.25 492 GLN A C 1
ATOM 3917 O O . GLN A 1 492 ? 8.929 -6.540 -27.910 1.00 97.25 492 GLN A O 1
ATOM 3922 N N . ASN A 1 493 ? 9.401 -7.846 -26.140 1.00 97.38 493 ASN A N 1
ATOM 3923 C CA . ASN A 1 493 ? 9.452 -9.110 -26.864 1.00 97.38 493 ASN A CA 1
ATOM 3924 C C . ASN A 1 493 ? 8.281 -9.968 -26.384 1.00 97.38 493 ASN A C 1
ATOM 3926 O O . ASN A 1 493 ? 8.361 -10.639 -25.360 1.00 97.38 493 ASN A O 1
ATOM 3930 N N . GLY A 1 494 ? 7.149 -9.858 -27.085 1.00 89.12 494 GLY A N 1
ATOM 3931 C CA . GLY A 1 494 ? 5.906 -10.580 -26.787 1.00 89.12 494 GLY A CA 1
ATOM 3932 C C . GLY A 1 494 ? 5.045 -10.014 -25.642 1.00 89.12 494 GLY A C 1
ATOM 3933 O O . GLY A 1 494 ? 3.953 -10.517 -25.403 1.00 89.12 494 GLY A O 1
ATOM 3934 N N . GLY A 1 495 ? 5.475 -8.973 -24.923 1.00 91.62 495 GLY A N 1
ATOM 3935 C CA . GLY A 1 495 ? 4.642 -8.327 -23.899 1.00 91.62 495 GLY A CA 1
ATOM 3936 C C . GLY A 1 495 ? 4.115 -9.303 -22.830 1.00 91.62 495 GLY A C 1
ATOM 3937 O O . GLY A 1 495 ? 4.828 -10.206 -22.377 1.00 91.62 495 GLY A O 1
ATOM 3938 N N . ILE A 1 496 ? 2.860 -9.112 -22.401 1.00 89.25 496 ILE A N 1
ATOM 3939 C CA . ILE A 1 496 ? 2.172 -10.010 -21.449 1.00 89.25 496 ILE A CA 1
ATOM 3940 C C . ILE A 1 496 ? 1.704 -11.303 -22.136 1.00 89.25 496 ILE A C 1
ATOM 3942 O O . ILE A 1 496 ? 1.783 -12.381 -21.540 1.00 89.25 496 ILE A O 1
ATOM 3946 N N . SER A 1 497 ? 1.280 -11.202 -23.392 1.00 91.25 497 SER A N 1
ATOM 3947 C CA . SER A 1 497 ? 0.754 -12.303 -24.196 1.00 91.25 497 SER A CA 1
ATOM 3948 C C . SER A 1 497 ? 1.481 -12.314 -25.542 1.00 91.25 497 SER A C 1
ATOM 3950 O O . SER A 1 497 ? 1.147 -11.505 -26.401 1.00 91.25 497 SER A O 1
ATOM 3952 N N . PRO A 1 498 ? 2.478 -13.199 -25.736 1.00 88.31 498 PRO A N 1
ATOM 3953 C CA . PRO A 1 498 ? 3.321 -13.166 -26.930 1.00 88.31 498 PRO A CA 1
ATOM 3954 C C . PRO A 1 498 ? 2.621 -13.404 -28.266 1.00 88.31 498 PRO A C 1
ATOM 3956 O O . PRO A 1 498 ? 3.182 -13.015 -29.275 1.00 88.31 498 PRO A O 1
ATOM 3959 N N . GLU A 1 499 ? 1.430 -14.015 -28.298 1.00 88.12 499 GLU A N 1
ATOM 3960 C CA . GLU A 1 499 ? 0.593 -14.153 -29.511 1.00 88.12 499 GLU A CA 1
ATOM 3961 C C . GLU A 1 499 ? 1.359 -14.576 -30.786 1.00 88.12 499 GLU A C 1
ATOM 3963 O O . GLU A 1 499 ? 1.147 -14.045 -31.870 1.00 88.12 499 GLU A O 1
ATOM 3968 N N . GLY A 1 500 ? 2.268 -15.550 -30.665 1.00 89.69 500 GLY A N 1
ATOM 3969 C CA . GLY A 1 500 ? 3.050 -16.071 -31.797 1.00 89.69 500 GLY A CA 1
ATOM 3970 C C . GLY A 1 500 ? 4.362 -15.334 -32.081 1.00 89.69 500 GLY A C 1
ATOM 3971 O O . GLY A 1 500 ? 5.130 -15.799 -32.917 1.00 89.69 500 GLY A O 1
ATOM 3972 N N . VAL A 1 501 ? 4.666 -14.255 -31.357 1.00 95.38 501 VAL A N 1
ATOM 3973 C CA . VAL A 1 501 ? 5.982 -13.602 -31.393 1.00 95.38 501 VAL A CA 1
ATOM 3974 C C . VAL A 1 501 ? 7.048 -14.583 -30.881 1.00 95.38 501 VAL A C 1
ATOM 3976 O O . VAL A 1 501 ? 6.861 -15.166 -29.810 1.00 95.38 501 VAL A O 1
ATOM 3979 N N . PRO A 1 502 ? 8.162 -14.788 -31.607 1.00 96.06 502 PRO A N 1
ATOM 3980 C CA . PRO A 1 502 ? 9.259 -15.617 -31.130 1.00 96.06 502 PRO A CA 1
ATOM 3981 C C . PRO A 1 502 ? 10.025 -14.942 -29.988 1.00 96.06 502 PRO A C 1
ATOM 3983 O O . PRO A 1 502 ? 10.206 -13.723 -29.955 1.00 96.06 502 PRO A O 1
ATOM 3986 N N . ALA A 1 503 ? 10.531 -15.750 -29.058 1.00 97.69 503 ALA A N 1
ATOM 3987 C CA . ALA A 1 503 ? 11.425 -15.262 -28.016 1.00 97.69 503 ALA A CA 1
ATOM 3988 C C . ALA A 1 503 ? 12.757 -14.786 -28.616 1.00 97.69 503 ALA A C 1
ATOM 3990 O O . ALA A 1 503 ? 13.278 -15.400 -29.549 1.00 97.69 503 ALA A O 1
ATOM 3991 N N . THR A 1 504 ? 13.330 -13.729 -28.039 1.00 98.06 504 THR A N 1
ATOM 3992 C CA . THR A 1 504 ? 14.651 -13.220 -28.433 1.00 98.06 504 THR A CA 1
ATOM 3993 C C . THR A 1 504 ? 15.737 -14.293 -28.324 1.00 98.06 504 THR A C 1
ATOM 3995 O O . THR A 1 504 ? 15.796 -15.059 -27.354 1.00 98.06 504 THR A O 1
ATOM 3998 N N . ARG A 1 505 ? 16.643 -14.316 -29.310 1.00 97.94 505 ARG A N 1
ATOM 3999 C CA . ARG A 1 505 ? 17.855 -15.153 -29.289 1.00 97.94 505 ARG A CA 1
ATOM 4000 C C . ARG A 1 505 ? 18.942 -14.584 -28.385 1.00 97.94 505 ARG A C 1
ATOM 4002 O O . ARG A 1 505 ? 19.907 -15.287 -28.085 1.00 97.94 505 ARG A O 1
ATOM 4009 N N . LEU A 1 506 ? 18.797 -13.337 -27.942 1.00 98.12 506 LEU A N 1
ATOM 4010 C CA . LEU A 1 506 ? 19.732 -12.696 -27.032 1.00 98.12 506 LEU A CA 1
ATOM 4011 C C . LEU A 1 506 ? 19.600 -13.293 -25.628 1.00 98.12 506 LEU A C 1
ATOM 4013 O O . LEU A 1 506 ? 18.512 -13.478 -25.066 1.00 98.12 506 LEU A O 1
ATOM 4017 N N . THR A 1 507 ? 20.743 -13.590 -25.028 1.00 97.44 507 THR A N 1
ATOM 4018 C CA . THR A 1 507 ? 20.843 -14.012 -23.633 1.00 97.44 507 THR A CA 1
ATOM 4019 C C . THR A 1 507 ? 20.578 -12.835 -22.694 1.00 97.44 507 THR A C 1
ATOM 4021 O O . THR A 1 507 ? 20.708 -11.667 -23.063 1.00 97.44 507 THR A O 1
ATOM 4024 N N . LYS A 1 508 ? 20.254 -13.133 -21.429 1.00 95.31 508 LYS A N 1
ATOM 4025 C CA . LYS A 1 508 ? 20.083 -12.104 -20.391 1.00 95.31 508 LYS A CA 1
ATOM 4026 C C . LYS A 1 508 ? 21.293 -11.166 -20.310 1.00 95.31 508 LYS A C 1
ATOM 4028 O O . LYS A 1 508 ? 21.123 -9.955 -20.243 1.00 95.31 508 LYS A O 1
ATOM 4033 N N . ASN A 1 509 ? 22.501 -11.727 -20.316 1.00 96.44 509 ASN A N 1
ATOM 4034 C CA . ASN A 1 509 ? 23.723 -10.947 -20.146 1.00 96.44 509 ASN A CA 1
ATOM 4035 C C . ASN A 1 509 ? 24.011 -10.062 -21.362 1.00 96.44 509 ASN A C 1
ATOM 4037 O O . ASN A 1 509 ? 24.425 -8.926 -21.169 1.00 96.44 509 ASN A O 1
ATOM 4041 N N . GLU A 1 510 ? 23.741 -10.542 -22.580 1.00 98.06 510 GLU A N 1
ATOM 4042 C CA . GLU A 1 510 ? 23.849 -9.716 -23.790 1.00 98.06 510 GLU A CA 1
ATOM 4043 C C . GLU A 1 510 ? 22.906 -8.514 -23.701 1.00 98.06 510 GLU A C 1
ATOM 4045 O O . GLU A 1 510 ? 23.361 -7.383 -23.826 1.00 98.06 510 GLU A O 1
ATOM 4050 N N . ILE A 1 511 ? 21.628 -8.727 -23.363 1.00 97.56 511 ILE A N 1
ATOM 4051 C CA . ILE A 1 511 ? 20.656 -7.631 -23.212 1.00 97.56 511 ILE A CA 1
ATOM 4052 C C . ILE A 1 511 ? 21.122 -6.630 -22.146 1.00 97.56 511 ILE A C 1
ATOM 4054 O O . ILE A 1 511 ? 21.083 -5.425 -22.377 1.00 97.56 511 ILE A O 1
ATOM 4058 N N . ILE A 1 512 ? 21.601 -7.103 -20.992 1.00 95.56 512 ILE A N 1
ATOM 4059 C CA . ILE A 1 512 ? 22.118 -6.231 -19.927 1.00 95.56 512 ILE A CA 1
ATOM 4060 C C . ILE A 1 512 ? 23.311 -5.397 -20.407 1.00 95.56 512 ILE A C 1
ATOM 4062 O O . ILE A 1 512 ? 23.384 -4.211 -20.081 1.00 95.56 512 ILE A O 1
ATOM 4066 N N . SER A 1 513 ? 24.248 -5.993 -21.146 1.00 95.62 513 SER A N 1
ATOM 4067 C CA . SER A 1 513 ? 25.395 -5.269 -21.705 1.00 95.62 513 SER A CA 1
ATOM 4068 C C . SER A 1 513 ? 24.941 -4.200 -22.693 1.00 95.62 513 SER A C 1
ATOM 4070 O O . SER A 1 513 ? 25.328 -3.043 -22.541 1.00 95.62 513 SER A O 1
ATOM 4072 N N . LEU A 1 514 ? 24.021 -4.538 -23.603 1.00 95.88 514 LEU A N 1
ATOM 4073 C CA . LEU A 1 514 ? 23.448 -3.575 -24.543 1.00 95.88 514 LEU A CA 1
ATOM 4074 C C . LEU A 1 514 ? 22.775 -2.411 -23.810 1.00 95.88 514 LEU A C 1
ATOM 4076 O O . LEU A 1 514 ? 23.036 -1.257 -24.132 1.00 95.88 514 LEU A O 1
ATOM 4080 N N . VAL A 1 515 ? 21.979 -2.677 -22.768 1.00 93.75 515 VAL A N 1
ATOM 4081 C CA . VAL A 1 515 ? 21.369 -1.624 -21.935 1.00 93.75 515 VAL A CA 1
ATOM 4082 C C . VAL A 1 515 ? 22.427 -0.709 -21.310 1.00 93.75 515 VAL A C 1
ATOM 4084 O O . VAL A 1 515 ? 22.248 0.507 -21.304 1.00 93.75 515 VAL A O 1
ATOM 4087 N N . LYS A 1 516 ? 23.537 -1.256 -20.804 1.00 91.19 516 LYS A N 1
ATOM 4088 C CA . LYS A 1 516 ? 24.620 -0.457 -20.202 1.00 91.19 516 LYS A CA 1
ATOM 4089 C C . LYS A 1 516 ? 25.336 0.432 -21.212 1.00 91.19 516 LYS A C 1
ATOM 4091 O O . LYS A 1 516 ? 25.702 1.552 -20.866 1.00 91.19 516 LYS A O 1
ATOM 4096 N N . GLU A 1 517 ? 25.550 -0.079 -22.416 1.00 90.06 517 GLU A N 1
ATOM 4097 C CA . GLU A 1 517 ? 26.334 0.581 -23.460 1.00 90.06 517 GLU A CA 1
ATOM 4098 C C . GLU A 1 517 ? 25.522 1.620 -24.238 1.00 90.06 517 GLU A C 1
ATOM 4100 O O . GLU A 1 517 ? 26.077 2.625 -24.676 1.00 90.06 517 GLU A O 1
ATOM 4105 N N . THR A 1 518 ? 24.214 1.395 -24.397 1.00 88.00 518 THR A N 1
ATOM 4106 C CA . THR A 1 518 ? 23.402 2.124 -25.385 1.00 88.00 518 THR A CA 1
ATOM 4107 C C . THR A 1 518 ? 22.361 3.060 -24.802 1.00 88.00 518 THR A C 1
ATOM 4109 O O . THR A 1 518 ? 21.902 3.929 -25.541 1.00 88.00 518 THR A O 1
ATOM 4112 N N . LEU A 1 519 ? 21.968 2.931 -23.522 1.00 81.25 519 LEU A N 1
ATOM 4113 C CA . LEU A 1 519 ? 20.992 3.874 -22.972 1.00 81.25 519 LEU A CA 1
ATOM 4114 C C . LEU A 1 519 ? 21.570 5.295 -23.097 1.00 81.25 519 LEU A C 1
ATOM 4116 O O . LEU A 1 519 ? 22.638 5.566 -22.543 1.00 81.25 519 LEU A O 1
ATOM 4120 N N . PRO A 1 520 ? 20.918 6.210 -23.821 1.00 68.00 520 PRO A N 1
ATOM 4121 C CA . PRO A 1 520 ? 21.380 7.577 -23.909 1.00 68.00 520 PRO A CA 1
ATOM 4122 C C . PRO A 1 520 ? 21.065 8.312 -22.609 1.00 68.00 520 PRO A C 1
ATOM 4124 O O . PRO A 1 520 ? 20.171 7.961 -21.837 1.00 68.00 520 PRO A O 1
ATOM 4127 N N . LEU A 1 521 ? 21.775 9.416 -22.408 1.00 59.66 521 LEU A N 1
ATOM 4128 C CA . LEU A 1 521 ? 21.511 10.339 -21.315 1.00 59.66 521 LEU A CA 1
ATOM 4129 C C . LEU A 1 521 ? 20.044 10.793 -21.384 1.00 59.66 521 LEU A C 1
ATOM 4131 O O . LEU A 1 521 ? 19.663 11.439 -22.357 1.00 59.66 521 LEU A O 1
ATOM 4135 N N . GLY A 1 522 ? 19.236 10.472 -20.367 1.00 57.78 522 GLY A N 1
ATOM 4136 C CA . GLY A 1 522 ? 17.805 10.801 -20.355 1.00 57.78 522 GLY A CA 1
ATOM 4137 C C . GLY A 1 522 ? 17.519 12.262 -20.728 1.00 57.78 522 GLY A C 1
ATOM 4138 O O . GLY A 1 522 ? 18.345 13.147 -20.479 1.00 57.78 522 GLY A O 1
ATOM 4139 N N . ILE A 1 523 ? 16.341 12.538 -21.297 1.00 54.56 523 ILE A N 1
ATOM 4140 C CA . ILE A 1 523 ? 15.963 13.850 -21.858 1.00 54.56 523 ILE A CA 1
ATOM 4141 C C . ILE A 1 523 ? 16.165 14.995 -20.848 1.00 54.56 523 ILE A C 1
ATOM 4143 O O . ILE A 1 523 ? 16.578 16.087 -21.222 1.00 54.56 523 ILE A O 1
ATOM 4147 N N . ILE A 1 524 ? 16.010 14.746 -19.545 1.00 55.31 524 ILE A N 1
ATOM 4148 C CA . ILE A 1 524 ? 16.309 15.727 -18.485 1.00 55.31 524 ILE A CA 1
ATOM 4149 C C . ILE A 1 524 ? 17.804 16.106 -18.444 1.00 55.31 524 ILE A C 1
ATOM 4151 O O . ILE A 1 524 ? 18.143 17.264 -18.212 1.00 55.31 524 ILE A O 1
ATOM 4155 N N . GLY A 1 525 ? 18.713 15.156 -18.665 1.00 53.72 525 GLY A N 1
ATOM 4156 C CA . GLY A 1 525 ? 20.153 15.403 -18.782 1.00 53.72 525 GLY A CA 1
ATOM 4157 C C . GLY A 1 525 ? 20.549 16.067 -20.106 1.00 53.72 525 GLY A C 1
ATOM 4158 O O . GLY A 1 525 ? 21.531 16.808 -20.146 1.00 53.72 525 GLY A O 1
ATOM 4159 N N . SER A 1 526 ? 19.789 15.831 -21.179 1.00 50.34 526 SER A N 1
ATOM 4160 C CA . SER A 1 526 ? 19.893 16.580 -22.441 1.00 50.34 526 SER A CA 1
ATOM 4161 C C . SER A 1 526 ? 19.462 18.044 -22.249 1.00 50.34 526 SER A C 1
ATOM 4163 O O . SER A 1 526 ? 20.280 18.949 -22.404 1.00 50.34 526 SER A O 1
ATOM 4165 N N . LEU A 1 527 ? 18.244 18.276 -21.747 1.00 57.03 527 LEU A N 1
ATOM 4166 C CA . LEU A 1 527 ? 17.684 19.607 -21.486 1.00 57.03 527 LEU A CA 1
ATOM 4167 C C . LEU A 1 527 ? 18.501 20.410 -20.460 1.00 57.03 527 LEU A C 1
ATOM 4169 O O . LEU A 1 527 ? 18.679 21.615 -20.621 1.00 57.03 527 LEU A O 1
ATOM 4173 N N . LYS A 1 528 ? 19.046 19.769 -19.413 1.00 54.66 528 LYS A N 1
ATOM 4174 C CA . LYS A 1 528 ? 19.954 20.438 -18.459 1.00 54.66 528 LYS A CA 1
ATOM 4175 C C . LYS A 1 528 ? 21.257 20.899 -19.111 1.00 54.66 528 LYS A C 1
ATOM 4177 O O . LYS A 1 528 ? 21.744 21.966 -18.751 1.00 54.66 528 LYS A O 1
ATOM 4182 N N . ARG A 1 529 ? 21.814 20.121 -20.046 1.00 53.62 529 ARG A N 1
ATOM 4183 C CA . ARG A 1 529 ? 23.028 20.504 -20.783 1.00 53.62 529 ARG A CA 1
ATOM 4184 C C . ARG A 1 529 ? 22.761 21.600 -21.794 1.00 53.62 529 ARG A C 1
ATOM 4186 O O . ARG A 1 529 ? 23.560 22.522 -21.863 1.00 53.62 529 ARG A O 1
ATOM 4193 N N . GLN A 1 530 ? 21.636 21.534 -22.500 1.00 59.34 530 GLN A N 1
ATOM 4194 C CA . GLN A 1 530 ? 21.214 22.594 -23.410 1.00 59.34 530 GLN A CA 1
ATOM 4195 C C . GLN A 1 530 ? 21.051 23.911 -22.642 1.00 59.34 530 GLN A C 1
ATOM 4197 O O . GLN A 1 530 ? 21.724 24.884 -22.945 1.00 59.34 530 GLN A O 1
ATOM 4202 N N . LYS A 1 531 ? 20.338 23.884 -21.507 1.00 61.25 531 LYS A N 1
ATOM 4203 C CA . LYS A 1 531 ? 20.201 25.050 -20.625 1.00 61.25 531 LYS A CA 1
ATOM 4204 C C . LYS A 1 531 ? 21.532 25.555 -20.044 1.00 61.25 531 LYS A C 1
ATOM 4206 O O . LYS A 1 531 ? 21.678 26.751 -19.842 1.00 61.25 531 LYS A O 1
ATOM 4211 N N . GLN A 1 532 ? 22.495 24.682 -19.731 1.00 54.00 532 GLN A N 1
ATOM 4212 C CA . GLN A 1 532 ? 23.831 25.106 -19.276 1.00 54.00 532 GLN A CA 1
ATOM 4213 C C . GLN A 1 532 ? 24.670 25.716 -20.403 1.00 54.00 532 GLN A C 1
ATOM 4215 O O . GLN A 1 532 ? 25.373 26.691 -20.153 1.00 54.00 532 GLN A O 1
ATOM 4220 N N . ALA A 1 533 ? 24.591 25.172 -21.618 1.00 61.72 533 ALA A N 1
ATOM 4221 C CA . ALA A 1 533 ? 25.245 25.730 -22.797 1.00 61.72 533 ALA A CA 1
ATOM 4222 C C . ALA A 1 533 ? 24.655 27.104 -23.159 1.00 61.72 533 ALA A C 1
ATOM 4224 O O . ALA A 1 533 ? 25.411 28.035 -23.405 1.00 61.72 533 ALA A O 1
ATOM 4225 N N . ASP A 1 534 ? 23.332 27.255 -23.069 1.00 71.06 534 ASP A N 1
ATOM 4226 C CA . ASP A 1 534 ? 22.622 28.522 -23.297 1.00 71.06 534 ASP A CA 1
ATOM 4227 C C . ASP A 1 534 ? 22.921 29.589 -22.227 1.00 71.06 534 ASP A C 1
ATOM 4229 O O . ASP A 1 534 ? 22.743 30.772 -22.477 1.00 71.06 534 ASP A O 1
ATOM 4233 N N . LEU A 1 535 ? 23.348 29.184 -21.023 1.00 62.59 535 LEU A N 1
ATOM 4234 C CA . LEU A 1 535 ? 23.757 30.089 -19.937 1.00 62.59 535 LEU A CA 1
ATOM 4235 C C . LEU A 1 535 ? 25.259 30.423 -19.952 1.00 62.59 535 LEU A C 1
ATOM 4237 O O . LEU A 1 535 ? 25.688 31.290 -19.193 1.00 62.59 535 LEU A O 1
ATOM 4241 N N . SER A 1 536 ? 26.056 29.684 -20.729 1.00 60.16 536 SER A N 1
ATOM 4242 C CA . SER A 1 536 ? 27.518 29.844 -20.815 1.00 60.16 536 SER A CA 1
ATOM 4243 C C . SER A 1 536 ? 27.969 30.564 -22.092 1.00 60.16 536 SER A C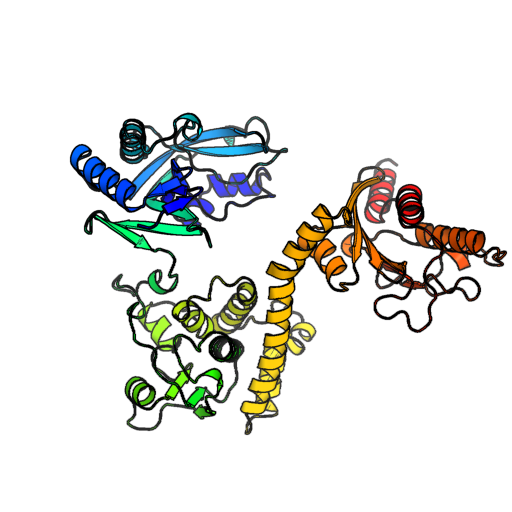 1
ATOM 4245 O O . SER A 1 536 ? 29.148 30.899 -22.204 1.00 60.16 536 SER A O 1
ATOM 4247 N N . ASN A 1 537 ? 27.042 30.780 -23.026 1.00 55.56 537 ASN A N 1
ATOM 4248 C CA . ASN A 1 537 ? 27.153 31.676 -24.178 1.00 55.56 537 ASN A CA 1
ATOM 4249 C C . ASN A 1 537 ? 26.421 32.983 -23.865 1.00 55.56 537 ASN A C 1
ATOM 4251 O O . ASN A 1 537 ? 26.839 34.023 -24.419 1.00 55.56 537 ASN A O 1
#

Secondary structure (DSSP, 8-state):
--EEEEEEEEEEE-HHHHHTSHHHHHHHHHTTTSS-B-SSEEEEEEEEEEEEHHHHHHHHHHHHHHHTS--SEEEEEEEEEEEEEETTEEEEEEEEPTTTTHHHHHHHHHHHTSTT--GGG--SPS-EE-B--BTT--SS--GGG----EEEEEEEEEEEE-SSSEEEEEEETTTTEEEE---GGGS-B-TTSSB-S--TTPPP----EEEE-SS--HHHHHHHHHHHHH-TTTSTTGGGPEEEE-SSPPTT--HHHHHHTTEEESSSSSTT-HHHHHHHHTSS---HHHHHHHHTT-TT-TTTHHHHHHHHHHHHHS-SS----HHHHHHSHHHHHHHHHHHTTT-HHHHHHHHHHHHHHHHHHHHIIIIIHHHHHHHHHHTT-EEEEEEEETTEEEEEEEEE-S-TTHHHHHHHHS--SEEEEE-TTS-EEEEE-GGG----HHHHHHHHHHHHHHHT------HHHHHSSB--SS-TT-EEETTTTEEESS-SS-TTPPPPSS-HHHHHHHHHHHPPPPHHHHHHHHHHHHHH-

Radius of gyration: 29.47 Å; chains: 1; bounding box: 70×50×91 Å

pLDDT: mean 88.14, std 12.49, range [41.88, 98.5]

Sequence (537 aa):
MQNFNNSWLGYDLPYDEIENLPSVQTLRRSGVEKRVKSPEHHVTVAYFETINLENLKQALIRAEQEYGGSLNLNNFYFDGYGVLEQKDGKYVYFSPSDEGSKQAKFLKDFLAQTSLYNPQKNCHDLHLSIGGPDPFCPDKPKTNNLSQPFNIQGSLIFVGNDGKKFRKYRWDSEQQNFVAIDNPANQLKDSDNKPFFWPDNQAPKTVNILALFPKIQADTTVAYYILMNYGEAKFPGIKQAKVVFWTALPQGQTAEQLENQGYLTIDLGGMFDHHLANEKLGKKQECVSGLIARYLGVEANPELKKLLAWAKRDDLEGKGTLSADPLDRAFGLSGIIMNANREYGDEPAKALNLATAIIDLHVKEEYRRQVELPKMLEELEKQGKIQNLMIRQGSADLSVYCVESDNTALPGFLRAAKKADLVIQRRSTNHTNIITQQLRSLDLRPLIAVLRMSEADKKGVALQADEDALTSPGRLQDIEEWYYDDAANSIQNGGISPEGVPATRLTKNEIISLVKETLPLGIIGSLKRQKQADLSN

Foldseek 3Di:
DFKFAFKFKWWWFDPVVVCPDQQNVLCCVVVLAVDWFDPTKTWTLATFRMDDQVVVLVLLLVLCVVVVHDLFKAKFWFDAWAWDQDPQAIFIKTATDCVRCVSSVSSSVSVVPDPRGDCVRRVDHTIITRGDHDNPNDRDDDPVRRGDIDITMTGIWMWGHSVPDIWIWTQDNVVSDTHTPLQPQQVDAFPVRHSLDDDPDDDAFEAQAEEEALQDFLLRLLLLLCCLPQVCRRHPCSVVHHYDHDNEPDPPDAQVNCSNVRYHYACHHDQQNQVVSCVRRVHNQDTSSRSNCSVSSNCPPQLCVVSVVLSRCCVRPVPNDVDPDPVSCCPRLRNVLNVCCVVCVVPSVRSSVVSNVVSVVSSVVSCCLPPVLVVVVVVQVVVVQWDWDFQDAPPDTATEIEGEELDLCNVVSCCPPVVHQWYWYQYPLLWIKIAGDVVQQWQCQQLQLVLQVVQCVVVVHDDPDDSCRSSDAQADPSGQQWGQDPPRRMITRCRNHNPPRHRGPDDSVRSVVSCNVGGHDHVVSVVVVVVVVVVVD